Protein AF-A0A519ZDY6-F1 (afdb_monomer)

Solvent-accessible surface area (backbone atoms only — not comparable to full-atom values): 35753 Å² total; per-residue (Å²): 140,85,82,87,80,83,90,74,91,77,86,74,87,74,84,76,75,90,74,76,80,87,69,81,79,68,82,62,72,68,62,60,57,51,55,65,55,39,54,70,50,100,60,100,50,27,67,69,46,44,34,71,62,40,32,57,93,79,69,42,70,62,15,56,48,47,63,70,68,35,55,74,50,61,46,54,48,74,39,42,58,54,91,53,56,74,49,75,50,76,52,75,52,70,52,70,60,101,50,33,42,39,37,40,34,43,35,42,40,42,33,46,40,42,45,65,78,24,37,37,38,34,44,37,41,39,38,39,38,38,36,48,83,43,100,44,34,35,41,34,42,36,41,35,40,36,45,36,41,40,39,35,72,69,51,58,46,91,58,39,69,65,58,19,45,56,62,39,28,72,65,49,78,43,53,52,52,48,48,99,87,67,48,62,62,55,96,79,55,88,56,64,70,55,24,74,76,67,62,50,62,60,53,64,48,32,55,77,22,36,43,25,39,44,36,39,37,37,43,39,41,36,40,37,39,38,37,53,79,47,95,48,30,33,42,35,40,37,40,36,41,36,42,35,42,38,40,36,42,36,25,39,28,55,63,11,46,70,34,66,36,97,83,56,29,67,87,56,33,14,34,30,35,43,36,43,33,46,35,42,36,43,39,39,36,44,35,44,39,36,46,53,72,59,93,54,40,35,43,34,43,36,42,36,40,36,41,40,39,37,42,47,39,36,37,41,40,48,36,53,32,27,58,68,86,57,50,58,69,57,36,71,73,42,55,83,60,39,50,76,55,93,94,51,92,6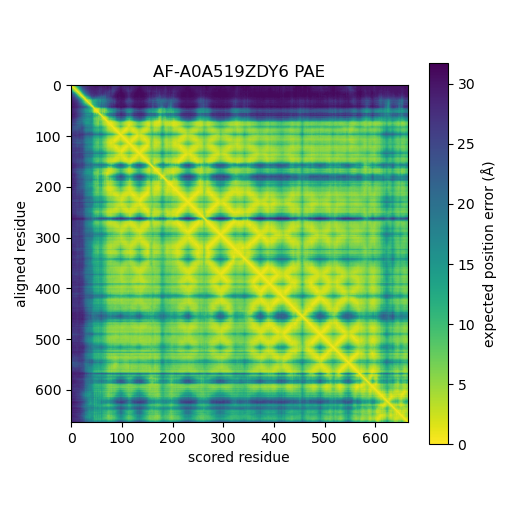8,73,96,49,72,73,45,76,47,70,62,78,67,47,39,38,44,33,43,37,39,39,40,37,40,30,42,73,78,29,44,36,40,36,41,36,41,35,39,40,33,37,61,52,32,33,88,94,34,28,63,45,82,29,48,33,40,35,41,34,41,30,54,48,74,36,81,90,40,61,81,49,72,60,53,59,38,35,33,43,37,40,38,40,37,38,45,78,46,76,96,65,69,72,50,48,39,43,82,46,66,44,78,61,76,35,74,41,83,53,95,94,37,80,42,68,34,62,39,75,74,56,55,48,29,69,78,41,54,61,19,37,37,38,42,36,40,43,33,42,42,39,20,25,63,82,60,36,36,35,40,37,40,37,41,38,48,33,38,37,37,36,32,82,38,74,42,77,44,70,58,90,78,79,38,65,42,32,67,36,62,40,23,28,37,35,39,37,36,44,40,39,37,42,37,31,54,80,42,80,56,99,90,49,75,42,72,49,77,49,73,51,77,47,79,50,54,30,26,72,36,64,34,95,93,41,58,62,48,76,57,40,56,83,26,79,61,34,83,79,47,59,52,45,26,36,40,37,52,76,32,42,80,80,36,73,42,79,87,52,70,64,56,57,40,45,70,86,57,36,72,48,72,45,77,46,90,51,90,72,51,80,47,52,51,39,69,28,91,93,55,86,75,54,75,46,42,76,81,72,74,42,94,72,72,47,63,73,37,77,31,63,52,76,88,81,78,86,78

Structure (mmCIF, N/CA/C/O backbone):
data_AF-A0A519ZDY6-F1
#
_entry.id   AF-A0A519ZDY6-F1
#
loop_
_atom_site.group_PDB
_atom_site.id
_atom_site.type_symbol
_atom_site.label_atom_id
_atom_site.label_alt_id
_atom_site.label_comp_id
_atom_site.label_asym_id
_atom_site.label_entity_id
_atom_site.label_seq_id
_atom_site.pdbx_PDB_ins_code
_atom_site.Cartn_x
_atom_site.Cartn_y
_atom_site.Cartn_z
_atom_site.occupancy
_atom_site.B_iso_or_equiv
_atom_site.auth_seq_id
_atom_site.auth_comp_id
_atom_site.auth_asym_id
_atom_site.auth_atom_id
_atom_site.pdbx_PDB_model_num
ATOM 1 N N . MET A 1 1 ? 9.691 -57.976 26.354 1.00 30.36 1 MET A N 1
ATOM 2 C CA . MET A 1 1 ? 8.372 -57.814 25.700 1.00 30.36 1 MET A CA 1
ATOM 3 C C . MET A 1 1 ? 8.280 -56.407 25.115 1.00 30.36 1 MET A C 1
ATOM 5 O O . MET A 1 1 ? 8.727 -55.484 25.789 1.00 30.36 1 MET A O 1
ATOM 9 N N . PRO A 1 2 ? 7.843 -56.245 23.854 1.00 32.62 2 PRO A N 1
ATOM 10 C CA . PRO A 1 2 ? 8.172 -55.083 23.031 1.00 32.62 2 PRO A CA 1
ATOM 11 C C . PRO A 1 2 ? 7.100 -53.982 23.049 1.00 32.62 2 PRO A C 1
ATOM 13 O O . PRO A 1 2 ? 5.917 -54.243 23.251 1.00 32.62 2 PRO A O 1
ATOM 16 N N . ARG A 1 3 ? 7.552 -52.747 22.798 1.00 29.30 3 ARG A N 1
ATOM 17 C CA . ARG A 1 3 ? 6.734 -51.544 22.570 1.00 29.30 3 ARG A CA 1
ATOM 18 C C . ARG A 1 3 ? 6.074 -51.576 21.175 1.00 29.30 3 ARG A C 1
ATOM 20 O O . ARG A 1 3 ? 6.679 -52.128 20.253 1.00 29.30 3 ARG A O 1
ATOM 27 N N . PRO A 1 4 ? 4.899 -50.948 20.980 1.00 29.80 4 PRO A N 1
ATOM 28 C CA . PRO A 1 4 ? 4.262 -50.854 19.670 1.00 29.80 4 PRO A CA 1
ATOM 29 C C . PRO A 1 4 ? 4.991 -49.843 18.770 1.00 29.80 4 PRO A C 1
ATOM 31 O O . PRO A 1 4 ? 5.419 -48.782 19.224 1.00 29.80 4 PRO A O 1
ATOM 34 N N . ARG A 1 5 ? 5.140 -50.191 17.486 1.00 30.09 5 ARG A N 1
ATOM 35 C CA . ARG A 1 5 ? 5.746 -49.352 16.439 1.00 30.09 5 ARG A CA 1
ATOM 36 C C . ARG A 1 5 ? 4.764 -48.264 15.969 1.00 30.09 5 ARG A C 1
ATOM 38 O O . ARG A 1 5 ? 3.587 -48.580 15.799 1.00 30.09 5 ARG A O 1
ATOM 45 N N . PRO A 1 6 ? 5.225 -47.040 15.661 1.00 28.44 6 PRO A N 1
ATOM 46 C CA . PRO A 1 6 ? 4.450 -46.077 14.890 1.00 28.44 6 PRO A CA 1
ATOM 47 C C . PRO A 1 6 ? 4.512 -46.411 13.392 1.00 28.44 6 PRO A C 1
ATOM 49 O O . PRO A 1 6 ? 5.578 -46.706 12.851 1.00 28.44 6 PRO A O 1
ATOM 52 N N . PHE A 1 7 ? 3.363 -46.342 12.722 1.00 25.19 7 PHE A N 1
ATOM 53 C CA . PHE A 1 7 ? 3.245 -46.378 11.265 1.00 25.19 7 PHE A CA 1
ATOM 54 C C . PHE A 1 7 ? 3.920 -45.132 10.661 1.00 25.19 7 PHE A C 1
ATOM 56 O O . PHE A 1 7 ? 3.405 -44.023 10.776 1.00 25.19 7 PHE A O 1
ATOM 63 N N . MET A 1 8 ? 5.072 -45.315 10.013 1.00 26.20 8 MET A N 1
ATOM 64 C CA . MET A 1 8 ? 5.650 -44.359 9.064 1.00 26.20 8 MET A CA 1
ATOM 65 C C . MET A 1 8 ? 5.299 -44.829 7.652 1.00 26.20 8 MET A C 1
ATOM 67 O O . MET A 1 8 ? 5.819 -45.844 7.191 1.00 26.20 8 MET A O 1
ATOM 71 N N . ALA A 1 9 ? 4.438 -44.092 6.952 1.00 26.03 9 ALA A N 1
ATOM 72 C CA . ALA A 1 9 ? 4.302 -44.225 5.507 1.00 26.03 9 ALA A CA 1
ATOM 73 C C . ALA A 1 9 ? 5.480 -43.490 4.849 1.00 26.03 9 ALA A C 1
ATOM 75 O O . ALA A 1 9 ? 5.488 -42.267 4.726 1.00 26.03 9 ALA A O 1
ATOM 76 N N . ARG A 1 10 ? 6.510 -44.254 4.489 1.00 24.70 10 ARG A N 1
ATOM 77 C CA . ARG A 1 10 ? 7.640 -43.816 3.669 1.00 24.70 10 ARG A CA 1
ATOM 78 C C . ARG A 1 10 ? 7.252 -44.066 2.212 1.00 24.70 10 ARG A C 1
ATOM 80 O O . ARG A 1 10 ? 7.164 -45.217 1.802 1.00 24.70 10 ARG A O 1
ATOM 87 N N . ALA A 1 11 ? 6.974 -43.014 1.449 1.00 25.83 11 ALA A N 1
ATOM 88 C CA . ALA A 1 11 ? 6.880 -43.123 -0.002 1.00 25.83 11 ALA A CA 1
ATOM 89 C C . ALA A 1 11 ? 8.306 -43.070 -0.567 1.00 25.83 11 ALA A C 1
ATOM 91 O O . ALA A 1 11 ? 8.940 -42.017 -0.567 1.00 25.83 11 ALA A O 1
ATOM 92 N N . GLU A 1 12 ? 8.837 -44.222 -0.973 1.00 25.31 12 GLU A N 1
ATOM 93 C CA . GLU A 1 12 ? 10.036 -44.283 -1.809 1.00 25.31 12 GLU A CA 1
ATOM 94 C C . GLU A 1 12 ? 9.682 -43.891 -3.253 1.00 25.31 12 GLU A C 1
ATOM 96 O O . GLU A 1 12 ? 8.590 -44.217 -3.727 1.00 25.31 12 GLU A O 1
ATOM 101 N N . PRO A 1 13 ? 10.577 -43.191 -3.972 1.00 24.91 13 PRO A N 1
ATOM 102 C CA . PRO A 1 13 ? 10.346 -42.805 -5.353 1.00 24.91 13 PRO A CA 1
ATOM 103 C C . PRO A 1 13 ? 10.521 -44.033 -6.251 1.00 24.91 13 PRO A C 1
ATOM 105 O O . PRO A 1 13 ? 11.629 -44.406 -6.629 1.00 24.91 13 PRO A O 1
ATOM 108 N N . THR A 1 14 ? 9.415 -44.679 -6.607 1.00 25.70 14 THR A N 1
ATOM 109 C CA . THR A 1 14 ? 9.399 -45.661 -7.692 1.00 25.70 14 THR A CA 1
ATOM 110 C C . THR A 1 14 ? 9.757 -44.971 -9.003 1.00 25.70 14 THR A C 1
ATOM 112 O O . THR A 1 14 ? 9.043 -44.078 -9.462 1.00 25.70 14 THR A O 1
ATOM 115 N N . ALA A 1 15 ? 10.860 -45.412 -9.606 1.00 32.34 15 ALA A N 1
ATOM 116 C CA . ALA A 1 15 ? 11.235 -45.118 -10.977 1.00 32.34 15 ALA A CA 1
ATOM 117 C C . ALA A 1 15 ? 10.087 -45.502 -11.926 1.00 32.34 15 ALA A C 1
ATOM 119 O O . ALA A 1 15 ? 9.876 -46.674 -12.237 1.00 32.34 15 ALA A O 1
ATOM 120 N N . LEU A 1 16 ? 9.328 -44.505 -12.380 1.00 25.08 16 LEU A N 1
ATOM 121 C CA . LEU A 1 16 ? 8.363 -44.664 -13.459 1.00 25.08 16 LEU A CA 1
ATOM 122 C C . LEU A 1 16 ? 9.114 -44.555 -14.784 1.00 25.08 16 LEU A C 1
ATOM 124 O O . LEU A 1 16 ? 9.414 -43.471 -15.283 1.00 25.08 16 LEU A O 1
ATOM 128 N N . SER A 1 17 ? 9.428 -45.727 -15.330 1.00 25.69 17 SER A N 1
ATOM 129 C CA . SER A 1 17 ? 9.843 -45.921 -16.711 1.00 25.69 17 SER A CA 1
ATOM 130 C C . SER A 1 17 ? 8.897 -45.185 -17.659 1.00 25.69 17 SER A C 1
ATOM 132 O O . SER A 1 17 ? 7.681 -45.400 -17.654 1.00 25.69 17 SER A O 1
ATOM 134 N N . SER A 1 18 ? 9.484 -44.350 -18.504 1.00 33.12 18 SER A N 1
ATOM 135 C CA . SER A 1 18 ? 8.857 -43.690 -19.639 1.00 33.12 18 SER A CA 1
ATOM 136 C C . SER A 1 18 ? 8.034 -44.663 -20.496 1.00 33.12 18 SER A C 1
ATOM 138 O O . SER A 1 18 ? 8.581 -45.446 -21.272 1.00 33.12 18 SER A O 1
ATOM 140 N N . SER A 1 19 ? 6.712 -44.569 -20.409 1.00 29.00 19 SER A N 1
ATOM 141 C CA . SER A 1 19 ? 5.790 -45.098 -21.419 1.00 29.00 19 SER A CA 1
ATOM 142 C C . SER A 1 19 ? 4.692 -44.073 -21.703 1.00 29.00 19 SER A C 1
ATOM 144 O O . SER A 1 19 ? 3.502 -44.298 -21.518 1.00 29.00 19 SER A O 1
ATOM 146 N N . LEU A 1 20 ? 5.111 -42.897 -22.176 1.00 27.94 20 LEU A N 1
ATOM 147 C CA . LEU A 1 20 ? 4.201 -42.007 -22.892 1.00 27.94 20 LEU A CA 1
ATOM 148 C C . LEU A 1 20 ? 3.851 -42.666 -24.238 1.00 27.94 20 LEU A C 1
ATOM 150 O O . LEU A 1 20 ? 4.759 -43.130 -24.938 1.00 27.94 20 LEU A O 1
ATOM 154 N N . PRO A 1 21 ? 2.568 -42.715 -24.639 1.00 24.72 21 PRO A N 1
ATOM 155 C CA . PRO A 1 21 ? 2.203 -43.216 -25.952 1.00 24.72 21 PRO A CA 1
ATOM 156 C C . PRO A 1 21 ? 2.865 -42.334 -27.013 1.00 24.72 21 PRO A C 1
ATOM 158 O O . PRO A 1 21 ? 2.717 -41.111 -26.991 1.00 24.72 21 PRO A O 1
ATOM 161 N N . LYS A 1 22 ? 3.584 -42.961 -27.954 1.00 30.80 22 LYS A N 1
ATOM 162 C CA . LYS A 1 22 ? 4.099 -42.336 -29.180 1.00 30.80 22 LYS A CA 1
ATOM 163 C C . LYS A 1 22 ? 2.924 -41.841 -30.035 1.00 30.80 22 LYS A C 1
ATOM 165 O O . LYS A 1 22 ? 2.578 -42.440 -31.047 1.00 30.80 22 LYS A O 1
ATOM 170 N N . ARG A 1 23 ? 2.289 -40.738 -29.640 1.00 28.94 23 ARG A N 1
ATOM 171 C CA . ARG A 1 23 ? 1.514 -39.909 -30.559 1.00 28.94 23 ARG A CA 1
ATOM 172 C C . ARG A 1 23 ? 2.530 -39.128 -31.374 1.00 28.94 23 ARG A C 1
ATOM 174 O O . ARG A 1 23 ? 3.321 -38.375 -30.814 1.00 28.94 23 ARG A O 1
ATOM 181 N N . GLY A 1 24 ? 2.540 -39.364 -32.684 1.00 26.80 24 GLY A N 1
ATOM 182 C CA . GLY A 1 24 ? 3.358 -38.603 -33.616 1.00 26.80 24 GLY A CA 1
ATOM 183 C C . GLY A 1 24 ? 3.155 -37.113 -33.368 1.00 26.80 24 GLY A C 1
ATOM 184 O O . GLY A 1 24 ? 2.056 -36.594 -33.560 1.00 26.80 24 GLY A O 1
ATOM 185 N N . LEU A 1 25 ? 4.210 -36.447 -32.898 1.00 27.06 25 LEU A N 1
ATOM 186 C CA . LEU A 1 25 ? 4.297 -34.997 -32.867 1.00 27.06 25 LEU A CA 1
ATOM 187 C C . LEU A 1 25 ? 4.162 -34.516 -34.312 1.00 27.06 25 LEU A C 1
ATOM 189 O O . LEU A 1 25 ? 5.124 -34.548 -35.078 1.00 27.06 25 LEU A O 1
ATOM 193 N N . LYS A 1 26 ? 2.955 -34.093 -34.698 1.00 32.03 26 LYS A N 1
ATOM 194 C CA . LYS A 1 26 ? 2.809 -33.163 -35.815 1.00 32.03 26 LYS A CA 1
ATOM 195 C C . LYS A 1 26 ? 3.629 -31.926 -35.453 1.00 32.03 26 LYS A C 1
ATOM 197 O O . LYS A 1 26 ? 3.562 -31.470 -34.311 1.00 32.03 26 LYS A O 1
ATOM 202 N N . ALA A 1 27 ? 4.438 -31.450 -36.399 1.00 33.31 27 ALA A N 1
ATOM 203 C CA . ALA A 1 27 ? 5.264 -30.261 -36.239 1.00 33.31 27 ALA A CA 1
ATOM 204 C C . ALA A 1 27 ? 4.442 -29.142 -35.581 1.00 33.31 27 ALA A C 1
ATOM 206 O O . ALA A 1 27 ? 3.340 -28.820 -36.028 1.00 33.31 27 ALA A O 1
ATOM 207 N N . ALA A 1 28 ? 4.943 -28.625 -34.462 1.00 33.09 28 ALA A N 1
ATOM 208 C CA . ALA A 1 28 ? 4.233 -27.633 -33.677 1.00 33.09 28 ALA A CA 1
ATOM 209 C C . ALA A 1 28 ? 4.047 -26.340 -34.509 1.00 33.09 28 ALA A C 1
ATOM 211 O O . ALA A 1 28 ? 5.012 -25.894 -35.135 1.00 33.09 28 ALA A O 1
ATOM 212 N N . PRO A 1 29 ? 2.858 -25.703 -34.498 1.00 34.81 29 PRO A N 1
ATOM 213 C CA . PRO A 1 29 ? 2.551 -24.530 -35.329 1.00 34.81 29 PRO A CA 1
ATOM 214 C C . PRO A 1 29 ? 3.517 -23.345 -35.158 1.00 34.81 29 PRO A C 1
ATOM 216 O O . PRO A 1 29 ? 3.706 -22.575 -36.092 1.00 34.81 29 PRO A O 1
ATOM 219 N N . TRP A 1 30 ? 4.179 -23.222 -34.002 1.00 36.47 30 TRP A N 1
ATOM 220 C CA . TRP A 1 30 ? 5.120 -22.133 -33.704 1.00 36.47 30 TRP A CA 1
ATOM 221 C C . TRP A 1 30 ? 6.360 -22.077 -34.620 1.00 36.47 30 TRP A C 1
ATOM 223 O O . TRP A 1 30 ? 6.878 -20.993 -34.884 1.00 36.47 30 TRP A O 1
ATOM 233 N N . LEU A 1 31 ? 6.811 -23.219 -35.157 1.00 34.69 31 LEU A N 1
ATOM 234 C CA . LEU A 1 31 ? 7.956 -23.294 -36.076 1.00 34.69 31 LEU A CA 1
ATOM 235 C C . LEU A 1 31 ? 7.625 -22.681 -37.444 1.00 34.69 31 LEU A C 1
ATOM 237 O O . LEU A 1 31 ? 8.486 -22.064 -38.070 1.00 34.69 31 LEU A O 1
ATOM 241 N N . ALA A 1 32 ? 6.367 -22.786 -37.881 1.00 32.44 32 ALA A N 1
ATOM 242 C CA . ALA A 1 32 ? 5.894 -22.137 -39.102 1.00 32.44 32 ALA A CA 1
ATOM 243 C C . ALA A 1 32 ? 5.839 -20.605 -38.943 1.00 32.44 32 ALA A C 1
ATOM 245 O O . ALA A 1 32 ? 6.127 -19.871 -39.887 1.00 32.44 32 ALA A O 1
ATOM 246 N N . THR A 1 33 ? 5.549 -20.114 -37.734 1.00 35.12 33 THR A N 1
ATOM 247 C CA . THR A 1 33 ? 5.503 -18.678 -37.415 1.00 35.12 33 THR A CA 1
ATOM 248 C C . THR A 1 33 ? 6.894 -18.034 -37.344 1.00 35.12 33 THR A C 1
ATOM 250 O O . THR A 1 33 ? 7.048 -16.859 -37.669 1.00 35.12 33 THR A O 1
ATOM 253 N N . MET A 1 34 ? 7.933 -18.784 -36.957 1.00 33.47 34 MET A N 1
ATOM 254 C CA . MET A 1 34 ? 9.323 -18.303 -37.017 1.00 33.47 34 MET A CA 1
ATOM 255 C C . MET A 1 34 ? 9.827 -18.181 -38.461 1.00 33.47 34 MET A C 1
ATOM 257 O O . MET A 1 34 ? 10.496 -17.204 -38.799 1.00 33.47 34 MET A O 1
ATOM 261 N N . ALA A 1 35 ? 9.452 -19.125 -39.330 1.00 36.00 35 ALA A N 1
ATOM 262 C CA . ALA A 1 35 ? 9.818 -19.095 -40.744 1.00 36.00 35 ALA A CA 1
ATOM 263 C C . ALA A 1 35 ? 9.216 -17.885 -41.483 1.00 36.00 35 ALA A C 1
ATOM 265 O O . ALA A 1 35 ? 9.880 -17.304 -42.340 1.00 36.00 35 ALA A O 1
ATOM 266 N N . SER A 1 36 ? 8.000 -17.451 -41.124 1.00 37.44 36 SER A N 1
ATOM 267 C CA . SER A 1 36 ? 7.370 -16.285 -41.757 1.00 37.44 36 SER A CA 1
ATOM 268 C C . SER A 1 36 ? 7.995 -14.947 -41.348 1.00 37.44 36 SER A C 1
ATOM 270 O O . SER A 1 36 ? 7.969 -14.015 -42.147 1.00 37.44 36 SER A O 1
ATOM 272 N N . ARG A 1 37 ? 8.607 -14.843 -40.156 1.00 36.09 37 ARG A N 1
ATOM 273 C CA . ARG A 1 37 ? 9.342 -13.639 -39.716 1.00 36.09 37 ARG A CA 1
ATOM 274 C C . ARG A 1 37 ? 10.793 -13.596 -40.202 1.00 36.09 37 ARG A C 1
ATOM 276 O O . ARG A 1 37 ? 11.276 -12.518 -40.535 1.00 36.09 37 ARG A O 1
ATOM 283 N N . ALA A 1 38 ? 11.468 -14.743 -40.311 1.00 38.38 38 ALA A N 1
ATOM 284 C CA . ALA A 1 38 ? 12.843 -14.826 -40.828 1.00 38.38 38 ALA A CA 1
ATOM 285 C C . ALA A 1 38 ? 12.968 -14.430 -42.316 1.00 38.38 38 ALA A C 1
ATOM 287 O O . ALA A 1 38 ? 14.059 -14.130 -42.797 1.00 38.38 38 ALA A O 1
ATOM 288 N N . LEU A 1 39 ? 11.847 -14.399 -43.043 1.00 39.47 39 LEU A N 1
ATOM 289 C CA . LEU A 1 39 ? 11.775 -13.955 -44.436 1.00 39.47 39 LEU A CA 1
ATOM 290 C C . LEU A 1 39 ? 11.743 -12.423 -44.610 1.00 39.47 39 LEU A C 1
ATOM 292 O O . LEU A 1 39 ? 11.808 -11.968 -45.745 1.00 39.47 39 LEU A O 1
ATOM 296 N N . VAL A 1 40 ? 11.636 -11.623 -43.537 1.00 41.06 40 VAL A N 1
ATOM 297 C CA . VAL A 1 40 ? 11.237 -10.197 -43.642 1.00 41.06 40 VAL A CA 1
ATOM 298 C C . VAL A 1 40 ? 12.321 -9.197 -43.181 1.00 41.06 40 VAL A C 1
ATOM 300 O O . VAL A 1 40 ? 12.102 -7.992 -43.208 1.00 41.06 40 VAL A O 1
ATOM 303 N N . GLY A 1 41 ? 13.522 -9.638 -42.791 1.00 33.66 41 GLY A N 1
ATOM 304 C CA . GLY A 1 41 ? 14.567 -8.738 -42.271 1.00 33.66 41 GLY A CA 1
ATOM 305 C C . GLY A 1 41 ? 15.716 -8.460 -43.245 1.00 33.66 41 GLY A C 1
ATOM 306 O O . GLY A 1 41 ? 16.442 -9.379 -43.610 1.00 33.66 41 GLY A O 1
ATOM 307 N N . ASN A 1 42 ? 15.960 -7.185 -43.572 1.00 37.81 42 ASN A N 1
ATOM 308 C CA . ASN A 1 42 ? 17.150 -6.718 -44.307 1.00 37.81 42 ASN A CA 1
ATOM 309 C C . ASN A 1 42 ? 18.387 -6.515 -43.394 1.00 37.81 42 ASN A C 1
ATOM 311 O O . ASN A 1 42 ? 19.305 -5.771 -43.726 1.00 37.81 42 ASN A O 1
ATOM 315 N N . SER A 1 43 ? 18.413 -7.155 -42.223 1.00 39.44 43 SER A N 1
ATOM 316 C CA . SER A 1 43 ? 19.498 -7.081 -41.239 1.00 39.44 43 SER A CA 1
ATOM 317 C C . SER A 1 43 ? 19.924 -8.493 -40.847 1.00 39.44 43 SER A C 1
ATOM 319 O O . SER A 1 43 ? 19.122 -9.197 -40.240 1.00 39.44 43 SER A O 1
ATOM 321 N N . THR A 1 44 ? 21.138 -8.903 -41.247 1.00 41.44 44 THR A N 1
ATOM 322 C CA . THR A 1 44 ? 22.028 -9.952 -40.666 1.00 41.44 44 THR A CA 1
ATOM 323 C C . THR A 1 44 ? 21.468 -11.333 -40.245 1.00 41.44 44 THR A C 1
ATOM 325 O O . THR A 1 44 ? 22.235 -12.214 -39.862 1.00 41.44 44 THR A O 1
ATOM 328 N N . GLY A 1 45 ? 20.174 -11.604 -40.401 1.00 43.50 45 GLY A N 1
ATOM 329 C CA . GLY A 1 45 ? 19.456 -12.768 -39.872 1.00 43.50 45 GLY A CA 1
ATOM 330 C C . GLY A 1 45 ? 18.563 -13.477 -40.893 1.00 43.50 45 GLY A C 1
ATOM 331 O O . GLY A 1 45 ? 17.693 -14.252 -40.505 1.00 43.50 45 GLY A O 1
ATOM 332 N N . GLY A 1 46 ? 18.747 -13.200 -42.188 1.00 52.97 46 GLY A N 1
ATOM 333 C CA . GLY A 1 46 ? 17.908 -13.732 -43.264 1.00 52.97 46 GLY A CA 1
ATOM 334 C C . GLY A 1 46 ? 18.037 -15.245 -43.490 1.00 52.97 46 GLY A C 1
ATOM 335 O O . GLY A 1 46 ? 18.650 -15.983 -42.718 1.00 52.97 46 GLY A O 1
ATOM 336 N N . LEU A 1 47 ? 17.494 -15.713 -44.618 1.00 51.66 47 LEU A N 1
ATOM 337 C CA . LEU A 1 47 ? 17.502 -17.121 -45.039 1.00 51.66 47 LEU A CA 1
ATOM 338 C C . LEU A 1 47 ? 18.853 -17.855 -44.867 1.00 51.66 47 LEU A C 1
ATOM 340 O O . LEU A 1 47 ? 18.831 -19.017 -44.463 1.00 51.66 47 LEU A O 1
ATOM 344 N N . PRO A 1 48 ? 20.021 -17.240 -45.150 1.00 53.50 48 PRO A N 1
ATOM 345 C CA . PRO A 1 48 ? 21.320 -17.875 -44.921 1.00 53.50 48 PRO A CA 1
ATOM 346 C C . PRO A 1 48 ? 21.626 -18.119 -43.437 1.00 53.50 48 PRO A C 1
ATOM 348 O O . PRO A 1 48 ? 22.109 -19.195 -43.094 1.00 53.50 48 PRO A O 1
ATOM 351 N N . THR A 1 49 ? 21.291 -17.170 -42.559 1.00 56.19 49 THR A N 1
ATOM 352 C CA . THR A 1 49 ? 21.449 -17.294 -41.101 1.00 56.19 49 THR A CA 1
ATOM 353 C C . THR A 1 49 ? 20.480 -18.333 -40.543 1.00 56.19 49 THR A C 1
ATOM 355 O O . THR A 1 49 ? 20.872 -19.199 -39.770 1.00 56.19 49 THR A O 1
ATOM 358 N N . PHE A 1 50 ? 19.225 -18.349 -41.006 1.00 61.00 50 PHE A N 1
ATOM 359 C CA . PHE A 1 50 ? 18.294 -19.425 -40.654 1.00 61.00 50 PHE A CA 1
ATOM 360 C C . PHE A 1 50 ? 18.827 -20.798 -41.094 1.00 61.00 50 PHE A C 1
ATOM 362 O O . PHE A 1 50 ? 18.780 -21.751 -40.322 1.00 61.00 50 PHE A O 1
ATOM 369 N N . LYS A 1 51 ? 19.391 -20.901 -42.305 1.00 59.59 51 LYS A N 1
ATOM 370 C CA . LYS A 1 51 ? 19.995 -22.142 -42.813 1.00 59.59 51 LYS A CA 1
ATOM 371 C C . LYS A 1 51 ? 21.238 -22.575 -42.037 1.00 59.59 51 LYS A C 1
ATOM 373 O O . LYS A 1 51 ? 21.443 -23.778 -41.862 1.00 59.59 51 LYS A O 1
ATOM 378 N N . SER A 1 52 ? 22.061 -21.639 -41.565 1.00 60.66 52 SER A N 1
ATOM 379 C CA . SER A 1 52 ? 23.229 -21.979 -40.746 1.00 60.66 52 SER A CA 1
ATOM 380 C C . SER A 1 52 ? 22.804 -22.507 -39.372 1.00 60.66 52 SER A C 1
ATOM 382 O O . SER A 1 52 ? 23.279 -23.568 -38.965 1.00 60.66 52 SER A O 1
ATOM 384 N N . LEU A 1 53 ? 21.841 -21.843 -38.724 1.00 60.00 53 LEU A N 1
ATOM 385 C CA . LEU A 1 53 ? 21.345 -22.186 -37.389 1.00 60.00 53 LEU A CA 1
ATOM 386 C C . LEU A 1 53 ? 20.481 -23.451 -37.385 1.00 60.00 53 LEU A C 1
ATOM 388 O O . LEU A 1 53 ? 20.682 -24.359 -36.580 1.00 60.00 53 LEU A O 1
ATOM 392 N N . TYR A 1 54 ? 19.531 -23.524 -38.315 1.00 62.22 54 TYR A N 1
ATOM 393 C CA . TYR A 1 54 ? 18.440 -24.491 -38.297 1.00 62.22 54 TYR A CA 1
ATOM 394 C C . TYR A 1 54 ? 18.389 -25.381 -39.537 1.00 62.22 54 TYR A C 1
ATOM 396 O O . TYR A 1 54 ? 17.498 -26.202 -39.608 1.00 62.22 54 TYR A O 1
ATOM 404 N N . GLY A 1 55 ? 19.303 -25.307 -40.507 1.00 63.53 55 GLY A N 1
ATOM 405 C CA . GLY A 1 55 ? 19.267 -26.177 -41.697 1.00 63.53 55 GLY A CA 1
ATOM 406 C C . GLY A 1 55 ? 18.248 -25.757 -42.771 1.00 63.53 55 GLY A C 1
ATOM 407 O O . GLY A 1 55 ? 17.774 -24.623 -42.800 1.00 63.53 55 GLY A O 1
ATOM 408 N N . SER A 1 56 ? 17.955 -26.647 -43.719 1.00 59.81 56 SER A N 1
ATOM 409 C CA . SER A 1 56 ? 17.169 -26.322 -44.918 1.00 59.81 56 SER A CA 1
ATOM 410 C C . SER A 1 56 ? 15.703 -25.883 -44.671 1.00 59.81 56 SER A C 1
ATOM 412 O O . SER A 1 56 ? 15.030 -26.239 -43.712 1.00 59.81 56 SER A O 1
ATOM 414 N N . THR A 1 57 ? 15.165 -25.051 -45.567 1.00 54.81 57 THR A N 1
ATOM 415 C CA . THR A 1 57 ? 13.889 -24.320 -45.376 1.00 54.81 57 THR A CA 1
ATOM 416 C C . THR A 1 57 ? 12.632 -25.149 -45.619 1.00 54.81 57 THR A C 1
ATOM 418 O O . THR A 1 57 ? 11.519 -24.676 -45.421 1.00 54.81 57 THR A O 1
ATOM 421 N N . ASN A 1 58 ? 12.798 -26.376 -46.091 1.00 55.06 58 ASN A N 1
ATOM 422 C CA . ASN A 1 58 ? 11.733 -27.334 -46.365 1.00 55.06 58 ASN A CA 1
ATOM 423 C C . ASN A 1 58 ? 11.391 -28.200 -45.143 1.00 55.06 58 ASN A C 1
ATOM 425 O O . ASN A 1 58 ? 10.612 -29.139 -45.279 1.00 55.06 58 ASN A O 1
ATOM 429 N N . PHE A 1 59 ? 11.933 -27.878 -43.956 1.00 53.06 59 PHE A N 1
ATOM 430 C CA . PHE A 1 59 ? 11.784 -28.699 -42.749 1.00 53.06 59 PHE A CA 1
ATOM 431 C C . PHE A 1 59 ? 12.139 -30.167 -43.026 1.00 53.06 59 PHE A C 1
ATOM 433 O O . PHE A 1 59 ? 11.491 -31.092 -42.529 1.00 53.06 59 PHE A O 1
ATOM 440 N N . ASN A 1 60 ? 13.168 -30.377 -43.850 1.00 52.53 60 ASN A N 1
ATOM 441 C CA . ASN A 1 60 ? 13.701 -31.700 -44.112 1.00 52.53 60 ASN A CA 1
ATOM 442 C C . ASN A 1 60 ? 14.329 -32.277 -42.834 1.00 52.53 60 ASN A C 1
ATOM 444 O O . ASN A 1 60 ? 14.446 -31.620 -41.793 1.00 52.53 60 ASN A O 1
ATOM 448 N N . GLY A 1 61 ? 14.744 -33.543 -42.912 1.00 56.12 61 GLY A N 1
ATOM 449 C CA . GLY A 1 61 ? 15.349 -34.247 -41.786 1.00 56.12 61 GLY A CA 1
ATOM 450 C C . GLY A 1 61 ? 16.501 -33.478 -41.128 1.00 56.12 61 GLY A C 1
ATOM 451 O O . GLY A 1 61 ? 16.605 -33.515 -39.912 1.00 56.12 61 GLY A O 1
ATOM 452 N N . ASP A 1 62 ? 17.311 -32.728 -41.876 1.00 62.28 62 ASP A N 1
ATOM 453 C CA . ASP A 1 62 ? 18.463 -31.979 -41.355 1.00 62.28 62 ASP A CA 1
ATOM 454 C C . ASP A 1 62 ? 18.078 -30.887 -40.341 1.00 62.28 62 ASP A C 1
ATOM 456 O O . ASP A 1 62 ? 18.699 -30.799 -39.281 1.00 62.28 62 ASP A O 1
ATOM 460 N N . THR A 1 63 ? 17.027 -30.109 -40.609 1.00 59.97 63 THR A N 1
ATOM 461 C CA . THR A 1 63 ? 16.537 -29.054 -39.706 1.00 59.97 63 THR A CA 1
ATOM 462 C C . THR A 1 63 ? 15.970 -29.605 -38.416 1.00 59.97 63 THR A C 1
ATOM 464 O O . THR A 1 63 ? 16.311 -29.159 -37.318 1.00 59.97 63 THR A O 1
ATOM 467 N N . VAL A 1 64 ? 15.129 -30.628 -38.545 1.00 61.88 64 VAL A N 1
ATOM 468 C CA . VAL A 1 64 ? 14.508 -31.292 -37.399 1.00 61.88 64 VAL A CA 1
ATOM 469 C C . VAL A 1 64 ? 15.560 -32.032 -36.569 1.00 61.88 64 VAL A C 1
ATOM 471 O O . VAL A 1 64 ? 15.464 -32.042 -35.343 1.00 61.88 64 VAL A O 1
ATOM 474 N N . LEU A 1 65 ? 16.578 -32.620 -37.206 1.00 65.62 65 LEU A N 1
ATOM 475 C CA . LEU A 1 65 ? 17.686 -33.292 -36.524 1.00 65.62 65 LEU A CA 1
ATOM 476 C C . LEU A 1 65 ? 18.579 -32.299 -35.773 1.00 65.62 65 LEU A C 1
ATOM 478 O O . LEU A 1 65 ? 18.906 -32.559 -34.619 1.00 65.62 65 LEU A O 1
ATOM 482 N N . ARG A 1 66 ? 18.930 -31.149 -36.365 1.00 67.94 66 ARG A N 1
ATOM 483 C CA . ARG A 1 66 ? 19.733 -30.120 -35.677 1.00 67.94 66 ARG A CA 1
ATOM 484 C C . ARG A 1 66 ? 19.013 -29.552 -34.460 1.00 67.94 66 ARG A C 1
ATOM 486 O O . ARG A 1 66 ? 19.593 -29.530 -33.381 1.00 67.94 66 ARG A O 1
ATOM 493 N N . ALA A 1 67 ? 17.741 -29.177 -34.602 1.00 66.12 67 ALA A N 1
ATOM 494 C CA . ALA A 1 67 ? 16.948 -28.675 -33.481 1.00 66.12 67 ALA A CA 1
ATOM 495 C C . ALA A 1 67 ? 16.717 -29.741 -32.392 1.00 66.12 67 ALA A C 1
ATOM 497 O O . ALA A 1 67 ? 16.719 -29.407 -31.212 1.00 66.12 67 ALA A O 1
ATOM 498 N N . ARG A 1 68 ? 16.556 -31.025 -32.758 1.00 69.12 68 ARG A N 1
ATOM 499 C CA . ARG A 1 68 ? 16.466 -32.134 -31.784 1.00 69.12 68 ARG A CA 1
ATOM 500 C C . ARG A 1 68 ? 17.762 -32.386 -31.025 1.00 69.12 68 ARG A C 1
ATOM 502 O O . ARG A 1 68 ? 17.696 -32.839 -29.889 1.00 69.12 68 ARG A O 1
ATOM 509 N N . ASN A 1 69 ? 18.903 -32.160 -31.666 1.00 74.31 69 ASN A N 1
ATOM 510 C CA . ASN A 1 69 ? 20.215 -32.425 -31.083 1.00 74.31 69 ASN A CA 1
ATOM 511 C C . ASN A 1 69 ? 20.791 -31.204 -30.347 1.00 74.31 69 ASN A C 1
ATOM 513 O O . ASN A 1 69 ? 21.793 -31.344 -29.649 1.00 74.31 69 ASN A O 1
ATOM 517 N N . ALA A 1 70 ? 20.186 -30.021 -30.499 1.00 76.06 70 ALA A N 1
ATOM 518 C CA . ALA A 1 70 ? 20.590 -28.819 -29.781 1.00 76.06 70 ALA A CA 1
ATOM 519 C C . ALA A 1 70 ? 20.310 -28.973 -28.272 1.00 76.06 70 ALA A C 1
ATOM 521 O O . ALA A 1 70 ? 19.199 -29.365 -27.898 1.00 76.06 70 ALA A O 1
ATOM 522 N N . PRO A 1 71 ? 21.277 -28.658 -27.389 1.00 81.88 71 PRO A N 1
ATOM 523 C CA . PRO A 1 71 ? 21.058 -28.699 -25.949 1.00 81.88 71 PRO A CA 1
ATOM 524 C C . PRO A 1 71 ? 19.924 -27.759 -25.530 1.00 81.88 71 PRO A C 1
ATOM 526 O O . PRO A 1 71 ? 19.950 -26.566 -25.842 1.00 81.88 71 PRO A O 1
ATOM 529 N N . PHE A 1 72 ? 18.948 -28.297 -24.798 1.00 85.56 72 PHE A N 1
ATOM 530 C CA . PHE A 1 72 ? 17.859 -27.520 -24.217 1.00 85.56 72 PHE A CA 1
ATOM 531 C C . PHE A 1 72 ? 18.256 -26.969 -22.846 1.00 85.56 72 PHE A C 1
ATOM 533 O O . PHE A 1 72 ? 18.77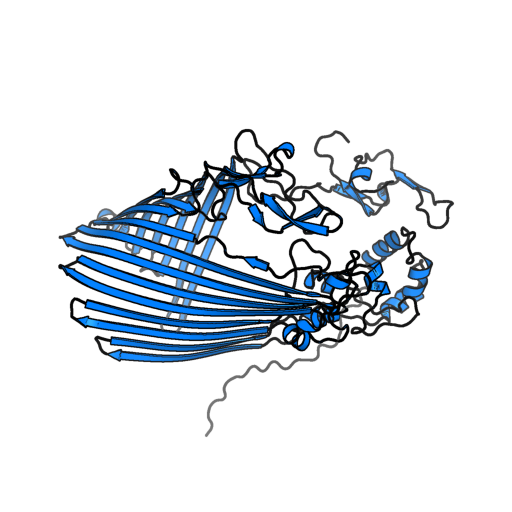2 -27.702 -22.002 1.00 85.56 72 PHE A O 1
ATOM 540 N N . GLN A 1 73 ? 17.960 -25.696 -22.613 1.00 88.44 73 GLN A N 1
ATOM 541 C CA . GLN A 1 73 ? 18.166 -24.996 -21.356 1.00 88.44 73 GLN A CA 1
ATOM 542 C C . GLN A 1 73 ? 16.823 -24.537 -20.801 1.00 88.44 73 GLN A C 1
ATOM 544 O O . GLN A 1 73 ? 16.090 -23.767 -21.425 1.00 88.44 73 GLN A O 1
ATOM 549 N N . ASN A 1 74 ? 16.510 -25.000 -19.593 1.00 91.25 74 ASN A N 1
ATOM 550 C CA . ASN A 1 74 ? 15.366 -24.507 -18.847 1.00 91.25 74 ASN A CA 1
ATOM 551 C C . ASN A 1 74 ? 15.791 -23.311 -17.990 1.00 91.25 74 ASN A C 1
ATOM 553 O O . ASN A 1 74 ? 16.121 -23.460 -16.817 1.00 91.25 74 ASN A O 1
ATOM 557 N N . TRP A 1 75 ? 15.780 -22.114 -18.572 1.00 91.00 75 TRP A N 1
ATOM 558 C CA . TRP A 1 75 ? 16.176 -20.893 -17.864 1.00 91.00 75 TRP A CA 1
ATOM 559 C C . TRP A 1 75 ? 15.319 -20.599 -16.631 1.00 91.00 75 TRP A C 1
ATOM 561 O O . TRP A 1 75 ? 15.827 -20.061 -15.653 1.00 91.00 75 TRP A O 1
ATOM 571 N N . GLN A 1 76 ? 14.037 -20.977 -16.641 1.00 92.25 76 GLN A N 1
ATOM 572 C CA . GLN A 1 76 ? 13.175 -20.824 -15.467 1.00 92.25 76 GLN A CA 1
ATOM 573 C C . GLN A 1 76 ? 13.657 -21.702 -14.312 1.00 92.25 76 GLN A C 1
ATOM 575 O O . GLN A 1 76 ? 13.742 -21.225 -13.187 1.00 92.25 76 GLN A O 1
ATOM 580 N N . ASP A 1 77 ? 14.024 -22.952 -14.591 1.00 92.69 77 ASP A N 1
ATOM 581 C CA . ASP A 1 77 ? 14.591 -23.856 -13.586 1.00 92.69 77 ASP A CA 1
ATOM 582 C C . ASP A 1 77 ? 15.975 -23.388 -13.111 1.00 92.69 77 ASP A C 1
ATOM 584 O O . ASP A 1 77 ? 16.264 -23.386 -11.921 1.00 92.69 77 ASP A O 1
ATOM 588 N N . GLN A 1 78 ? 16.814 -22.863 -14.004 1.00 90.75 78 GLN A N 1
ATOM 589 C CA . GLN A 1 78 ? 18.131 -22.353 -13.604 1.00 90.75 78 GLN A CA 1
ATOM 590 C C . GLN A 1 78 ? 18.060 -21.076 -12.758 1.00 90.75 78 GLN A C 1
ATOM 592 O O . GLN A 1 78 ? 18.894 -20.863 -11.877 1.00 90.75 78 GLN A O 1
ATOM 597 N N . VAL A 1 79 ? 17.075 -20.215 -13.020 1.00 91.38 79 VAL A N 1
ATOM 598 C CA . VAL A 1 79 ? 16.889 -18.965 -12.278 1.00 91.38 79 VAL A CA 1
ATOM 599 C C . VAL A 1 79 ? 16.095 -19.182 -10.989 1.00 91.38 79 VAL A C 1
ATOM 601 O O . VAL A 1 79 ? 16.446 -18.582 -9.974 1.00 91.38 79 VAL A O 1
ATOM 604 N N . PHE A 1 80 ? 15.044 -20.009 -11.021 1.00 93.31 80 PHE A N 1
ATOM 605 C CA . PHE A 1 80 ? 14.048 -20.142 -9.948 1.00 93.31 80 PHE A CA 1
ATOM 606 C C . PHE A 1 80 ? 13.941 -21.546 -9.330 1.00 93.31 80 PHE A C 1
ATOM 608 O O . PHE A 1 80 ? 13.242 -21.716 -8.336 1.00 93.31 80 PHE A O 1
ATOM 615 N N . GLY A 1 81 ? 14.595 -22.559 -9.898 1.00 91.38 81 GLY A N 1
ATOM 616 C CA . GLY A 1 81 ? 14.464 -23.966 -9.497 1.00 91.38 81 GLY A CA 1
ATOM 617 C C . GLY A 1 81 ? 15.292 -24.368 -8.277 1.00 91.38 81 GLY A C 1
ATOM 618 O O . GLY A 1 81 ? 15.290 -25.537 -7.890 1.00 91.38 81 GLY A O 1
ATOM 619 N N . ARG A 1 82 ? 16.005 -23.429 -7.634 1.00 91.88 82 ARG A N 1
ATOM 620 C CA . ARG A 1 82 ? 16.761 -23.741 -6.414 1.00 91.88 82 ARG A CA 1
ATOM 621 C C . ARG A 1 82 ? 15.811 -24.081 -5.263 1.00 91.88 82 ARG A C 1
ATOM 623 O O . ARG A 1 82 ? 14.797 -23.416 -5.060 1.00 91.88 82 ARG A O 1
ATOM 630 N N . SER A 1 83 ? 16.192 -25.059 -4.445 1.00 94.25 83 SER A N 1
ATOM 631 C CA . SER A 1 83 ? 15.521 -25.324 -3.170 1.00 94.25 83 SER A CA 1
ATOM 632 C C . SER A 1 83 ? 15.755 -24.157 -2.212 1.00 94.25 83 SER A C 1
ATOM 634 O O . SER A 1 83 ? 16.841 -24.009 -1.657 1.00 94.25 83 SER A O 1
ATOM 636 N N . ALA A 1 84 ? 14.737 -23.323 -2.039 1.00 94.38 84 ALA A N 1
ATOM 637 C CA . ALA A 1 84 ? 14.748 -22.177 -1.145 1.00 94.38 84 ALA A CA 1
ATOM 638 C C . ALA A 1 84 ? 14.272 -22.578 0.259 1.00 94.38 84 ALA A C 1
ATOM 640 O O . ALA A 1 84 ? 13.172 -23.113 0.413 1.00 94.38 84 ALA A O 1
ATOM 641 N N . PHE A 1 85 ? 15.089 -22.329 1.285 1.00 95.62 85 PHE A N 1
ATOM 642 C CA . PHE A 1 85 ? 14.720 -22.604 2.673 1.00 95.62 85 PHE A CA 1
ATOM 643 C C . PHE A 1 85 ? 14.273 -21.343 3.416 1.00 95.62 85 PHE A C 1
ATOM 645 O O . PHE A 1 85 ? 14.859 -20.272 3.258 1.00 95.62 85 PHE A O 1
ATOM 652 N N . GLN A 1 86 ? 13.269 -21.497 4.279 1.00 97.38 86 GLN A N 1
ATOM 653 C CA . GLN A 1 86 ? 12.795 -20.450 5.176 1.00 97.38 86 GLN A CA 1
ATOM 654 C C . GLN A 1 86 ? 12.842 -20.947 6.623 1.00 97.38 86 GLN A C 1
ATOM 656 O O . GLN A 1 86 ? 12.333 -22.020 6.947 1.00 97.38 86 GLN A O 1
ATOM 661 N N . GLN A 1 87 ? 13.442 -20.150 7.502 1.00 97.69 87 GLN A N 1
ATOM 662 C CA . GLN A 1 87 ? 13.545 -20.396 8.935 1.00 97.69 87 GLN A CA 1
ATOM 663 C C . GLN A 1 87 ? 12.995 -19.214 9.712 1.00 97.69 87 GLN A C 1
ATOM 665 O O . GLN A 1 87 ? 13.201 -18.050 9.369 1.00 97.69 87 GLN A O 1
ATOM 670 N N . THR A 1 88 ? 12.305 -19.521 10.804 1.00 98.31 88 THR A N 1
ATOM 671 C CA . THR A 1 88 ? 11.903 -18.529 11.795 1.00 98.31 88 THR A CA 1
ATOM 672 C C . THR A 1 88 ? 12.208 -19.067 13.181 1.00 98.31 88 THR A C 1
ATOM 674 O O . THR A 1 88 ? 11.651 -20.080 13.597 1.00 98.31 88 THR A O 1
ATOM 677 N N . HIS A 1 89 ? 13.072 -18.363 13.907 1.00 98.19 89 HIS A N 1
ATOM 678 C CA . HIS A 1 89 ? 13.370 -18.633 15.307 1.00 98.19 89 HIS A CA 1
ATOM 679 C C . HIS A 1 89 ? 12.781 -17.513 16.154 1.00 98.19 89 HIS A C 1
ATOM 681 O O . HIS A 1 89 ? 13.116 -16.345 15.959 1.00 98.19 89 HIS A O 1
ATOM 687 N N . ASN A 1 90 ? 11.908 -17.859 17.096 1.00 98.31 90 ASN A N 1
ATOM 688 C CA . ASN A 1 90 ? 11.346 -16.921 18.057 1.00 98.31 90 ASN A CA 1
ATOM 689 C C . ASN A 1 90 ? 11.709 -17.378 19.471 1.00 98.31 90 ASN A C 1
ATOM 691 O O . ASN A 1 90 ? 11.420 -18.509 19.856 1.00 98.31 90 ASN A O 1
ATOM 695 N N . VAL A 1 91 ? 12.353 -16.494 20.228 1.00 98.25 91 VAL A N 1
ATOM 696 C CA . VAL A 1 91 ? 12.644 -16.687 21.648 1.00 98.25 91 VAL A CA 1
ATOM 697 C C . VAL A 1 91 ? 11.970 -15.556 22.402 1.00 98.25 91 VAL A C 1
ATOM 699 O O . VAL A 1 91 ? 12.258 -14.385 22.154 1.00 98.25 91 VAL A O 1
ATOM 702 N N . SER A 1 92 ? 11.075 -15.894 23.324 1.00 97.88 92 SER A N 1
ATOM 703 C CA . SER A 1 92 ? 10.357 -14.914 24.133 1.00 97.88 92 SER A CA 1
ATOM 704 C C . SER A 1 92 ? 10.427 -15.256 25.611 1.00 97.88 92 SER A C 1
ATOM 706 O O . SER A 1 92 ? 10.172 -16.395 25.997 1.00 97.88 92 SER A O 1
ATOM 708 N N . VAL A 1 93 ? 10.699 -14.249 26.432 1.00 98.12 93 VAL A N 1
ATOM 709 C CA . VAL A 1 93 ? 10.589 -14.315 27.888 1.00 98.12 93 VAL A CA 1
ATOM 710 C C . VAL A 1 93 ? 9.504 -13.335 28.300 1.00 98.12 93 VAL A C 1
ATOM 712 O O . VAL A 1 93 ? 9.547 -12.159 27.944 1.00 98.12 93 VAL A O 1
ATOM 715 N N . SER A 1 94 ? 8.517 -13.817 29.045 1.00 97.50 94 SER A N 1
ATOM 716 C CA . SER A 1 94 ? 7.475 -12.974 29.624 1.00 97.50 94 SER A CA 1
ATOM 717 C C . SER A 1 94 ? 7.263 -13.345 31.082 1.00 97.50 94 SER A C 1
ATOM 719 O O . SER A 1 94 ? 7.506 -14.482 31.487 1.00 97.50 94 SER A O 1
ATOM 721 N N . GLY A 1 95 ? 6.861 -12.366 31.879 1.00 97.12 95 GLY A N 1
ATOM 722 C CA . GLY A 1 95 ? 6.684 -12.534 33.310 1.00 97.12 95 GLY A CA 1
ATOM 723 C C . GLY A 1 95 ? 6.047 -11.308 33.941 1.00 97.12 95 GLY A C 1
ATOM 724 O O . GLY A 1 95 ? 5.706 -10.333 33.269 1.00 97.12 95 GLY A O 1
ATOM 725 N N . GLY A 1 96 ? 5.864 -11.359 35.253 1.00 96.00 96 GLY A N 1
ATOM 726 C CA . GLY A 1 96 ? 5.242 -10.266 35.978 1.00 96.00 96 GLY A CA 1
ATOM 727 C C . GLY A 1 96 ? 4.645 -10.673 37.316 1.00 96.00 96 GLY A C 1
ATOM 728 O O . GLY A 1 96 ? 4.683 -11.833 37.718 1.00 96.00 96 GLY A O 1
ATOM 729 N N . THR A 1 97 ? 4.071 -9.689 37.993 1.00 95.81 97 THR A N 1
ATOM 730 C CA . THR A 1 97 ? 3.238 -9.821 39.190 1.00 95.81 97 THR A CA 1
ATOM 731 C C . THR A 1 97 ? 1.813 -9.352 38.870 1.00 95.81 97 THR A C 1
ATOM 733 O O . THR A 1 97 ? 1.508 -8.974 37.741 1.00 95.81 97 THR A O 1
ATOM 736 N N . LYS A 1 98 ? 0.922 -9.300 39.869 1.00 92.31 98 LYS A N 1
ATOM 737 C CA . LYS A 1 98 ? -0.430 -8.728 39.701 1.00 92.31 98 LYS A CA 1
ATOM 738 C C . LYS A 1 98 ? -0.427 -7.261 39.231 1.00 92.31 98 LYS A C 1
ATOM 740 O O . LYS A 1 98 ? -1.418 -6.814 38.662 1.00 92.31 98 LYS A O 1
ATOM 745 N N . GLY A 1 99 ? 0.639 -6.508 39.517 1.00 94.56 99 GLY A N 1
ATOM 746 C CA . GLY A 1 99 ? 0.734 -5.076 39.217 1.00 94.56 99 GLY A CA 1
ATOM 747 C C . GLY A 1 99 ? 1.630 -4.731 38.031 1.00 94.56 99 GLY A C 1
ATOM 748 O O . GLY A 1 99 ? 1.466 -3.658 37.467 1.00 94.56 99 GLY A O 1
ATOM 749 N N . THR A 1 100 ? 2.545 -5.613 37.633 1.00 97.62 100 THR A N 1
ATOM 750 C CA . THR A 1 100 ? 3.548 -5.320 36.600 1.00 97.62 100 THR A CA 1
ATOM 751 C C . THR A 1 100 ? 3.712 -6.513 35.686 1.00 97.62 100 THR A C 1
ATOM 753 O O . THR A 1 100 ? 3.929 -7.615 36.171 1.00 97.62 100 THR A O 1
ATOM 756 N N . THR A 1 101 ? 3.687 -6.295 34.380 1.00 98.00 101 THR A N 1
ATOM 757 C CA . THR A 1 101 ? 3.952 -7.323 33.372 1.00 98.00 101 THR A CA 1
ATOM 758 C C . THR A 1 101 ? 5.042 -6.849 32.433 1.00 98.00 101 THR A C 1
ATOM 760 O O . THR A 1 101 ? 5.067 -5.683 32.046 1.00 98.00 101 THR A O 1
ATOM 763 N N . TYR A 1 102 ? 5.928 -7.752 32.036 1.00 97.69 102 TYR A N 1
ATOM 764 C CA . TYR A 1 102 ? 6.955 -7.477 31.045 1.00 97.69 102 TYR A CA 1
ATOM 765 C C . TYR A 1 102 ? 7.076 -8.634 30.057 1.00 97.69 102 TYR A C 1
ATOM 767 O O . TYR A 1 102 ? 6.808 -9.793 30.381 1.00 97.69 102 TYR A O 1
ATOM 775 N N . ALA A 1 103 ? 7.494 -8.309 28.842 1.00 98.25 103 ALA A N 1
ATOM 776 C CA . ALA A 1 103 ? 7.809 -9.275 27.808 1.00 98.25 103 ALA A CA 1
ATOM 777 C C . ALA A 1 103 ? 8.974 -8.766 26.960 1.00 98.25 103 ALA A C 1
ATOM 779 O O . ALA A 1 103 ? 9.001 -7.606 26.548 1.00 98.25 103 ALA A O 1
ATOM 780 N N . ILE A 1 104 ? 9.919 -9.652 26.675 1.00 98.31 104 ILE A N 1
ATOM 781 C CA . ILE A 1 104 ? 10.987 -9.450 25.704 1.00 98.31 104 ILE A CA 1
ATOM 782 C C . ILE A 1 104 ? 10.945 -10.599 24.704 1.00 98.31 104 ILE A C 1
ATOM 784 O O . ILE A 1 104 ? 10.822 -11.761 25.084 1.00 98.31 104 ILE A O 1
ATOM 788 N N . SER A 1 105 ? 11.018 -10.288 23.416 1.00 98.25 105 SER A N 1
ATOM 789 C CA . SER A 1 105 ? 11.053 -11.300 22.363 1.00 98.25 105 SER A CA 1
ATOM 790 C C . SER A 1 105 ? 12.088 -10.947 21.313 1.00 98.25 105 SER A C 1
ATOM 792 O O . SER A 1 105 ? 12.102 -9.811 20.838 1.00 98.25 105 SER A O 1
ATOM 794 N N . LEU A 1 106 ? 12.873 -11.931 20.894 1.00 98.38 106 LEU A N 1
ATOM 795 C CA . LEU A 1 106 ? 13.740 -11.869 19.729 1.00 98.38 106 LEU A CA 1
ATOM 796 C C . LEU A 1 106 ? 13.189 -12.812 18.658 1.00 98.38 106 LEU A C 1
ATOM 798 O O . LEU A 1 106 ? 12.942 -13.985 18.927 1.00 98.38 106 LEU A O 1
ATOM 802 N N . THR A 1 107 ? 13.004 -12.304 17.444 1.00 98.69 107 THR A N 1
ATOM 803 C CA . THR A 1 107 ? 12.669 -13.111 16.265 1.00 98.69 107 THR A CA 1
ATOM 804 C C . THR A 1 107 ? 13.748 -12.941 15.206 1.00 98.69 107 THR A C 1
ATOM 806 O O . THR A 1 107 ? 14.057 -11.809 14.833 1.00 98.69 107 THR A O 1
ATOM 809 N N . ARG A 1 108 ? 14.292 -14.054 14.711 1.00 98.31 108 ARG A N 1
ATOM 810 C CA . ARG A 1 108 ? 15.135 -14.119 13.514 1.00 98.31 108 ARG A CA 1
ATOM 811 C C . ARG A 1 108 ? 14.339 -14.800 12.408 1.00 98.31 108 ARG A C 1
ATOM 813 O O . ARG A 1 108 ? 13.905 -15.935 12.595 1.00 98.31 108 ARG A O 1
ATOM 820 N N . ASN A 1 109 ? 14.155 -14.117 11.286 1.00 98.50 109 ASN A N 1
ATOM 821 C CA . ASN A 1 109 ? 13.676 -14.723 10.049 1.00 98.50 109 ASN A CA 1
ATOM 822 C C . ASN A 1 109 ? 14.830 -14.761 9.050 1.00 98.50 109 ASN A C 1
ATOM 824 O O . ASN A 1 109 ? 15.504 -13.746 8.858 1.00 98.50 109 ASN A O 1
ATOM 828 N N . ASP A 1 110 ? 15.006 -15.904 8.405 1.00 98.12 110 ASP A N 1
ATOM 829 C CA . ASP A 1 110 ? 15.921 -16.104 7.288 1.00 98.12 110 ASP A CA 1
ATOM 830 C C . ASP A 1 110 ? 15.142 -16.800 6.180 1.00 98.12 110 ASP A C 1
ATOM 832 O O . ASP A 1 110 ? 14.571 -17.866 6.395 1.00 98.12 110 ASP A O 1
ATOM 836 N N . GLU A 1 111 ? 15.074 -16.186 5.009 1.00 97.44 111 GLU A N 1
ATOM 837 C CA . GLU A 1 111 ? 14.325 -16.699 3.870 1.00 97.44 111 GLU A CA 1
ATOM 838 C C . GLU A 1 111 ? 15.183 -16.583 2.620 1.00 97.44 111 GLU A C 1
ATOM 840 O O . GLU A 1 111 ? 15.570 -15.494 2.208 1.00 97.44 111 GLU A O 1
ATOM 845 N N . GLN A 1 112 ? 15.489 -17.718 2.010 1.00 96.44 112 GLN A N 1
ATOM 846 C CA . GLN A 1 112 ? 16.079 -17.738 0.682 1.00 96.44 112 GLN A CA 1
ATOM 847 C C . GLN A 1 112 ? 14.961 -17.513 -0.335 1.00 96.44 112 GLN A C 1
ATOM 849 O O . GLN A 1 112 ? 13.922 -18.162 -0.264 1.00 96.44 112 GLN A O 1
ATOM 854 N N . GLY A 1 113 ? 15.149 -16.611 -1.296 1.00 93.31 113 GLY A N 1
ATOM 855 C CA . GLY A 1 113 ? 14.206 -16.468 -2.406 1.00 93.31 113 GLY A CA 1
ATOM 856 C C . GLY A 1 113 ? 14.325 -17.637 -3.384 1.00 93.31 113 GLY A C 1
ATOM 857 O O . GLY A 1 113 ? 15.368 -18.274 -3.468 1.00 93.31 113 GLY A O 1
ATOM 858 N N . ILE A 1 114 ? 13.299 -17.935 -4.179 1.00 93.81 114 ILE A N 1
ATOM 859 C CA . ILE A 1 114 ? 13.447 -18.940 -5.251 1.00 93.81 114 ILE A CA 1
ATOM 860 C C . ILE A 1 114 ? 14.347 -18.433 -6.384 1.00 93.81 114 ILE A C 1
ATOM 862 O O . ILE A 1 114 ? 15.080 -19.211 -6.981 1.00 93.81 114 ILE A O 1
ATOM 866 N N . GLN A 1 115 ? 14.365 -17.120 -6.640 1.00 92.31 115 GLN A N 1
ATOM 867 C CA . GLN A 1 115 ? 15.296 -16.532 -7.597 1.00 92.31 115 GLN A CA 1
ATOM 868 C C . GLN A 1 115 ? 16.724 -16.617 -7.045 1.00 92.31 115 GLN A C 1
ATOM 870 O O . GLN A 1 115 ? 16.984 -16.261 -5.891 1.00 92.31 115 GLN A O 1
ATOM 875 N N . ARG A 1 116 ? 17.672 -17.040 -7.878 1.00 89.56 116 ARG A N 1
ATOM 876 C CA . ARG A 1 116 ? 19.101 -16.959 -7.562 1.00 89.56 116 ARG A CA 1
ATOM 877 C C . ARG A 1 116 ? 19.493 -15.534 -7.139 1.00 89.56 116 ARG A C 1
ATOM 879 O O . ARG A 1 116 ? 18.953 -14.554 -7.649 1.00 89.56 116 ARG A O 1
ATOM 886 N N . SER A 1 117 ? 20.440 -15.436 -6.204 1.00 89.00 117 SER A N 1
ATOM 887 C CA . SER A 1 117 ? 20.963 -14.159 -5.690 1.00 89.00 117 SER A CA 1
ATOM 888 C C . SER A 1 117 ? 19.880 -13.261 -5.072 1.00 89.00 117 SER A C 1
ATOM 890 O O . SER A 1 117 ? 19.982 -12.035 -5.124 1.00 89.00 117 SER A O 1
ATOM 892 N N . SER A 1 118 ? 18.833 -13.867 -4.496 1.00 94.06 118 SER A N 1
ATOM 893 C CA . SER A 1 118 ? 17.794 -13.151 -3.757 1.00 94.06 118 SER A CA 1
ATOM 894 C C . SER A 1 118 ? 17.542 -13.779 -2.398 1.00 94.06 118 SER A C 1
ATOM 896 O O . SER A 1 118 ? 17.216 -14.953 -2.319 1.00 94.06 118 SER A O 1
ATOM 898 N N . ASP A 1 119 ? 17.673 -13.014 -1.324 1.00 96.19 119 ASP A N 1
ATOM 899 C CA . ASP A 1 119 ? 17.497 -13.518 0.038 1.00 96.19 119 ASP A CA 1
ATOM 900 C C . ASP A 1 119 ? 16.882 -12.423 0.916 1.00 96.19 119 ASP A C 1
ATOM 902 O O . ASP A 1 119 ? 17.008 -11.226 0.650 1.00 96.19 119 ASP A O 1
ATOM 906 N N . TYR A 1 120 ? 16.225 -12.831 1.991 1.00 97.69 120 TYR A N 1
ATOM 907 C CA . TYR A 1 120 ? 15.612 -11.964 2.978 1.00 97.69 120 TYR A CA 1
ATOM 908 C C . TYR A 1 120 ? 16.081 -12.359 4.374 1.00 97.69 120 TYR A C 1
ATOM 910 O O . TYR A 1 120 ? 16.102 -13.533 4.741 1.00 97.69 120 TYR A O 1
ATOM 918 N N . SER A 1 121 ? 16.428 -11.364 5.185 1.00 98.00 121 SER A N 1
ATOM 919 C CA . SER A 1 121 ? 16.712 -11.581 6.599 1.00 98.00 121 SER A CA 1
ATOM 920 C C . SER A 1 121 ? 16.094 -10.496 7.461 1.00 98.00 121 SER A C 1
ATOM 922 O O . SER A 1 121 ? 16.021 -9.325 7.074 1.00 98.00 121 SER A O 1
ATOM 924 N N . ARG A 1 122 ? 15.655 -10.882 8.659 1.00 98.38 122 ARG A N 1
ATOM 925 C CA . ARG A 1 122 ? 15.043 -9.968 9.618 1.00 98.38 122 ARG A CA 1
ATOM 926 C C . ARG A 1 122 ? 15.420 -10.327 11.043 1.00 98.38 122 ARG A C 1
ATOM 928 O O . ARG A 1 122 ? 15.206 -11.451 11.482 1.00 98.38 122 ARG A O 1
ATOM 935 N N . ASN A 1 123 ? 15.895 -9.333 11.783 1.00 98.56 123 ASN A N 1
ATOM 936 C CA . ASN A 1 123 ? 16.025 -9.373 13.233 1.00 98.56 123 ASN A CA 1
ATOM 937 C C . ASN A 1 123 ? 14.981 -8.445 13.847 1.00 98.56 123 ASN A C 1
ATOM 939 O O . ASN A 1 123 ? 14.964 -7.248 13.556 1.00 98.56 123 ASN A O 1
ATOM 943 N N . LEU A 1 124 ? 14.129 -8.989 14.709 1.00 98.50 124 LEU A N 1
ATOM 944 C CA . LEU A 1 124 ? 13.098 -8.242 15.411 1.00 98.50 124 LEU A CA 1
ATOM 945 C C . LEU A 1 124 ? 13.248 -8.433 16.918 1.00 98.50 124 LEU A C 1
ATOM 947 O O . LEU A 1 124 ? 12.965 -9.509 17.440 1.00 98.50 124 LEU A O 1
ATOM 951 N N . LEU A 1 125 ? 13.641 -7.371 17.611 1.00 98.56 125 LEU A N 1
ATOM 952 C CA . LEU A 1 125 ? 13.621 -7.291 19.066 1.00 98.56 125 LEU A CA 1
ATOM 953 C C . LEU A 1 125 ? 12.387 -6.495 19.490 1.00 98.56 125 LEU A C 1
ATOM 955 O O . LEU A 1 125 ? 12.204 -5.365 19.042 1.00 98.56 125 LEU A O 1
ATOM 959 N N . ASN A 1 126 ? 11.562 -7.064 20.364 1.00 98.19 126 ASN A N 1
ATOM 960 C CA . ASN A 1 126 ? 10.464 -6.355 21.013 1.00 98.19 126 ASN A CA 1
ATOM 961 C C . ASN A 1 126 ? 10.658 -6.393 22.522 1.00 98.19 126 ASN A C 1
ATOM 963 O O . ASN A 1 126 ? 10.950 -7.445 23.086 1.00 98.19 126 ASN A O 1
ATOM 967 N N . PHE A 1 127 ? 10.416 -5.262 23.161 1.00 98.31 127 PHE A N 1
ATOM 968 C CA . PHE A 1 127 ? 10.313 -5.116 24.598 1.00 98.31 127 PHE A CA 1
ATOM 969 C C . PHE A 1 127 ? 8.997 -4.421 24.924 1.00 98.31 127 PHE A C 1
ATOM 971 O O . PHE A 1 127 ? 8.631 -3.430 24.290 1.00 98.31 127 PHE A O 1
ATOM 978 N N . ARG A 1 128 ? 8.290 -4.941 25.920 1.00 98.06 128 ARG A N 1
ATOM 979 C CA . ARG A 1 128 ? 7.061 -4.366 26.449 1.00 98.06 128 ARG A CA 1
ATOM 980 C C . ARG A 1 128 ? 7.084 -4.447 27.964 1.00 98.06 128 ARG A C 1
ATOM 982 O O . ARG A 1 128 ? 7.429 -5.482 28.528 1.00 98.06 128 ARG A O 1
ATOM 989 N N . PHE A 1 129 ? 6.669 -3.369 28.603 1.00 98.25 129 PHE A N 1
ATOM 990 C CA . PHE A 1 129 ? 6.557 -3.244 30.043 1.00 98.25 129 PHE A CA 1
ATOM 991 C C . PHE A 1 129 ? 5.281 -2.476 30.365 1.00 98.25 129 PHE A C 1
ATOM 993 O O . PHE A 1 129 ? 5.066 -1.397 29.829 1.00 98.25 129 PHE A O 1
ATOM 1000 N N . ASP A 1 130 ? 4.447 -3.006 31.246 1.00 98.06 130 ASP A N 1
ATOM 1001 C CA . ASP A 1 130 ? 3.238 -2.348 31.732 1.00 98.06 130 ASP A CA 1
ATOM 1002 C C . ASP A 1 130 ? 3.220 -2.458 33.259 1.00 98.06 130 ASP A C 1
ATOM 1004 O O . ASP A 1 130 ? 3.441 -3.536 33.811 1.00 98.06 130 ASP A O 1
ATOM 1008 N N . THR A 1 131 ? 2.955 -1.359 33.963 1.00 98.00 131 THR A N 1
ATOM 1009 C CA . THR A 1 131 ? 2.863 -1.353 35.424 1.00 98.00 131 THR A CA 1
ATOM 1010 C C . THR A 1 131 ? 1.721 -0.484 35.937 1.00 98.00 131 THR A C 1
ATOM 1012 O O . THR A 1 131 ? 1.428 0.610 35.448 1.00 98.00 131 THR A O 1
ATOM 1015 N N . LYS A 1 132 ? 1.061 -0.994 36.970 1.00 97.62 132 LYS A N 1
ATOM 1016 C CA . LYS A 1 132 ? 0.091 -0.306 37.803 1.00 97.62 132 LYS A CA 1
ATOM 1017 C C . LYS A 1 132 ? 0.842 0.338 38.966 1.00 97.62 132 LYS A C 1
ATOM 1019 O O . LYS A 1 132 ? 1.024 -0.279 40.010 1.00 97.62 132 LYS A O 1
ATOM 1024 N N . VAL A 1 133 ? 1.263 1.585 38.766 1.00 96.69 133 VAL A N 1
ATOM 1025 C CA . VAL A 1 133 ? 1.964 2.395 39.775 1.00 96.69 133 VAL A CA 1
ATOM 1026 C C . VAL A 1 133 ? 1.077 2.624 41.005 1.00 96.69 133 VAL A C 1
ATOM 1028 O O . VAL A 1 133 ? 1.560 2.633 42.132 1.00 96.69 133 VAL A O 1
ATOM 1031 N N . SER A 1 134 ? -0.234 2.781 40.801 1.00 96.38 134 SER A N 1
ATOM 1032 C CA . SER A 1 134 ? -1.238 2.826 41.869 1.00 96.38 134 SER A CA 1
ATOM 1033 C C . SER A 1 134 ? -2.604 2.348 41.368 1.00 96.38 134 SER A C 1
ATOM 1035 O O . SER A 1 134 ? -2.796 2.093 40.180 1.00 96.38 134 SER A O 1
ATOM 1037 N N . GLU A 1 135 ? -3.605 2.277 42.249 1.00 94.56 135 GLU A N 1
ATOM 1038 C CA . GLU A 1 135 ? -5.000 1.999 41.863 1.00 94.56 135 GLU A CA 1
ATOM 1039 C C . GLU A 1 135 ? -5.548 2.957 40.795 1.00 94.56 135 GLU A C 1
ATOM 1041 O O . GLU A 1 135 ? -6.401 2.567 39.998 1.00 94.56 135 GLU A O 1
ATOM 1046 N N . LYS A 1 136 ? -5.024 4.188 40.742 1.00 96.56 136 LYS A N 1
ATOM 1047 C CA . LYS A 1 136 ? -5.470 5.229 39.812 1.00 96.56 136 LYS A CA 1
ATOM 1048 C C . LYS A 1 136 ? -4.513 5.471 38.653 1.00 96.56 136 LYS A C 1
ATOM 1050 O O . LYS A 1 136 ? -4.920 6.118 37.698 1.00 96.56 136 LYS A O 1
ATOM 1055 N N . PHE A 1 137 ? -3.271 4.994 38.714 1.00 98.00 137 PHE A N 1
ATOM 1056 C CA . PHE A 1 137 ? -2.247 5.349 37.735 1.00 98.00 137 PHE A CA 1
ATOM 1057 C C . PHE A 1 137 ? -1.553 4.118 37.154 1.00 98.00 137 PHE A C 1
ATOM 1059 O O . PHE A 1 137 ? -1.032 3.268 37.880 1.00 98.00 137 PHE A O 1
ATOM 1066 N N . ARG A 1 138 ? -1.548 4.037 35.824 1.00 98.25 138 ARG A N 1
ATOM 1067 C CA . ARG A 1 138 ? -0.898 2.987 35.040 1.00 98.25 138 ARG A CA 1
ATOM 1068 C C . ARG A 1 138 ? 0.016 3.614 34.005 1.00 98.25 138 ARG A C 1
ATOM 1070 O O . ARG A 1 138 ? -0.360 4.605 33.386 1.00 98.25 138 ARG A O 1
ATOM 1077 N N . ILE A 1 139 ? 1.169 3.001 33.791 1.00 98.31 139 ILE A N 1
ATOM 1078 C CA . ILE A 1 139 ? 2.096 3.378 32.727 1.00 98.31 139 ILE A CA 1
ATOM 1079 C C . ILE A 1 139 ? 2.519 2.134 31.958 1.00 98.31 139 ILE A C 1
ATOM 1081 O O . ILE A 1 139 ? 2.611 1.045 32.526 1.00 98.31 139 ILE A O 1
ATOM 1085 N N . GLY A 1 140 ? 2.804 2.309 30.680 1.00 98.19 140 GLY A N 1
ATOM 1086 C CA . GLY A 1 140 ? 3.381 1.285 29.835 1.00 98.19 140 GLY A CA 1
ATOM 1087 C C . GLY A 1 140 ? 4.439 1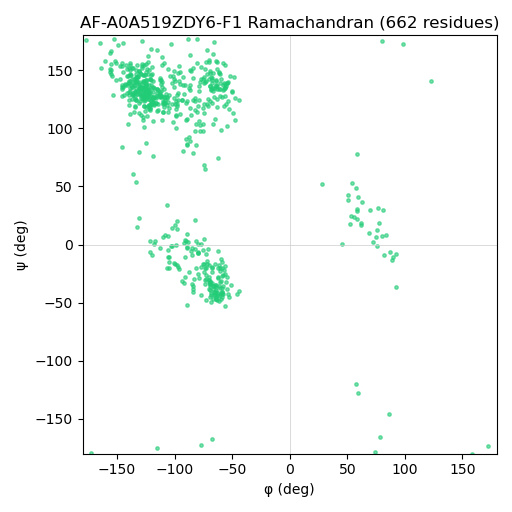.875 28.919 1.00 98.19 140 GLY A C 1
ATOM 1088 O O . GLY A 1 140 ? 4.383 3.044 28.541 1.00 98.19 140 GLY A O 1
ATOM 1089 N N . PHE A 1 141 ? 5.414 1.053 28.577 1.00 97.75 141 PHE A N 1
ATOM 1090 C CA . PHE A 1 141 ? 6.512 1.372 27.688 1.00 97.75 141 PHE A CA 1
ATOM 1091 C C . PHE A 1 141 ? 6.723 0.210 26.723 1.00 97.75 141 PHE A C 1
ATOM 1093 O O . PHE A 1 141 ? 6.684 -0.960 27.112 1.00 97.75 141 PHE A O 1
ATOM 1100 N N . ASN A 1 142 ? 6.975 0.527 25.462 1.00 97.50 142 ASN A N 1
ATOM 1101 C CA . ASN A 1 142 ? 7.369 -0.440 24.458 1.00 97.50 142 ASN A CA 1
ATOM 1102 C C . ASN A 1 142 ? 8.559 0.084 23.661 1.00 97.50 142 ASN A C 1
ATOM 1104 O O . ASN A 1 142 ? 8.634 1.258 23.316 1.00 97.50 142 ASN A O 1
ATOM 1108 N N . ALA A 1 143 ? 9.470 -0.819 23.331 1.00 98.25 143 ALA A N 1
ATOM 1109 C CA . ALA A 1 143 ? 10.554 -0.556 22.405 1.00 98.25 143 ALA A CA 1
ATOM 1110 C C . ALA A 1 143 ? 10.605 -1.687 21.386 1.00 98.25 143 ALA A C 1
ATOM 1112 O O . ALA A 1 143 ? 10.464 -2.862 21.735 1.00 98.25 143 ALA A O 1
ATOM 1113 N N . ARG A 1 144 ? 10.801 -1.346 20.119 1.00 98.38 144 ARG A N 1
ATOM 1114 C CA . ARG A 1 144 ? 10.940 -2.325 19.047 1.00 98.38 144 ARG A CA 1
ATOM 1115 C C . ARG A 1 144 ? 12.083 -1.926 18.133 1.00 98.38 144 ARG A C 1
ATOM 1117 O O . ARG A 1 144 ? 12.133 -0.799 17.659 1.00 98.38 144 ARG A O 1
ATOM 1124 N N . TYR A 1 145 ? 12.965 -2.873 17.850 1.00 98.56 145 TYR A N 1
ATOM 1125 C CA . TYR A 1 145 ? 14.033 -2.731 16.871 1.00 98.56 145 TYR A CA 1
ATOM 1126 C C . TYR A 1 145 ? 13.847 -3.764 15.767 1.00 98.56 145 TYR A C 1
ATOM 1128 O O . TYR A 1 145 ? 13.716 -4.956 16.039 1.00 98.56 145 TYR A O 1
ATOM 1136 N N . ASN A 1 146 ? 13.814 -3.302 14.523 1.00 98.56 146 ASN A N 1
ATOM 1137 C CA . ASN A 1 146 ? 13.619 -4.127 13.340 1.00 98.56 146 ASN A CA 1
ATOM 1138 C C . ASN A 1 146 ? 14.739 -3.848 12.334 1.00 98.56 146 ASN A C 1
ATOM 1140 O O . ASN A 1 146 ? 14.721 -2.791 11.712 1.00 98.56 146 ASN A O 1
ATOM 1144 N N . ASP A 1 147 ? 15.678 -4.778 12.160 1.00 98.62 147 ASP A N 1
ATOM 1145 C CA . ASP A 1 147 ? 16.716 -4.740 11.116 1.00 98.62 147 ASP A CA 1
ATOM 1146 C C . ASP A 1 147 ? 16.356 -5.762 10.044 1.00 98.62 147 ASP A C 1
ATOM 1148 O O . ASP A 1 147 ? 16.320 -6.963 10.305 1.00 98.62 147 ASP A O 1
ATOM 1152 N N . GLN A 1 148 ? 16.045 -5.270 8.854 1.00 98.31 148 GLN A N 1
ATOM 1153 C CA . GLN A 1 148 ? 15.592 -6.049 7.714 1.00 98.31 148 GLN A CA 1
ATOM 1154 C C . GLN A 1 148 ? 16.547 -5.819 6.544 1.00 98.31 148 GLN A C 1
ATOM 1156 O O . GLN A 1 148 ? 16.837 -4.674 6.205 1.00 98.31 148 GLN A O 1
ATOM 1161 N N . GLY A 1 149 ? 17.003 -6.895 5.911 1.00 98.06 149 GLY A N 1
ATOM 1162 C CA . GLY A 1 149 ? 17.783 -6.864 4.677 1.00 98.06 149 GLY A CA 1
ATOM 1163 C C . GLY A 1 149 ? 17.083 -7.666 3.589 1.00 98.06 149 GLY A C 1
ATOM 1164 O O . GLY A 1 149 ? 16.621 -8.773 3.850 1.00 98.06 149 GLY A O 1
ATOM 1165 N N . THR A 1 150 ? 16.988 -7.102 2.388 1.00 97.44 150 THR A N 1
ATOM 1166 C CA . THR A 1 150 ? 16.496 -7.793 1.189 1.00 97.44 150 THR A CA 1
ATOM 1167 C C . THR A 1 150 ? 17.555 -7.689 0.101 1.00 97.44 150 THR A C 1
ATOM 1169 O O . THR A 1 150 ? 17.908 -6.588 -0.315 1.00 97.44 150 THR A O 1
ATOM 1172 N N . LEU A 1 151 ? 18.067 -8.832 -0.339 1.00 95.81 151 LEU A N 1
ATOM 1173 C CA . LEU A 1 151 ? 19.028 -8.965 -1.425 1.00 95.81 151 LEU A CA 1
ATOM 1174 C C . LEU A 1 151 ? 18.290 -9.375 -2.707 1.00 95.81 151 LEU A C 1
ATOM 1176 O O . LEU A 1 151 ? 17.383 -10.205 -2.657 1.00 95.81 151 LEU A O 1
ATOM 1180 N N . GLY A 1 152 ? 18.703 -8.822 -3.845 1.00 92.88 152 GLY A N 1
ATOM 1181 C CA . GLY A 1 152 ? 18.254 -9.210 -5.183 1.00 92.88 152 GLY A CA 1
ATOM 1182 C C . GLY A 1 152 ? 17.651 -8.053 -5.983 1.00 92.88 152 GLY A C 1
ATOM 1183 O O . GLY A 1 152 ? 16.904 -7.226 -5.465 1.00 92.88 152 GLY A O 1
ATOM 1184 N N . ALA A 1 153 ? 17.942 -8.008 -7.287 1.00 85.81 153 ALA A N 1
ATOM 1185 C CA . ALA A 1 153 ? 17.479 -6.954 -8.202 1.00 85.81 153 ALA A CA 1
ATOM 1186 C C . ALA A 1 153 ? 15.982 -7.050 -8.593 1.00 85.81 153 ALA A C 1
ATOM 1188 O O . ALA A 1 153 ? 15.499 -6.260 -9.405 1.00 85.81 153 ALA A O 1
ATOM 1189 N N . GLY A 1 154 ? 15.242 -7.999 -8.005 1.00 85.69 154 GLY A N 1
ATOM 1190 C CA . GLY A 1 154 ? 13.830 -8.267 -8.293 1.00 85.69 154 GLY A CA 1
ATOM 1191 C C . GLY A 1 154 ? 13.601 -8.976 -9.632 1.00 85.69 154 GLY A C 1
ATOM 1192 O O . GLY A 1 154 ? 14.542 -9.288 -10.355 1.00 85.69 154 GLY A O 1
ATOM 1193 N N . THR A 1 155 ? 12.337 -9.223 -9.980 1.00 81.38 155 THR A N 1
ATOM 1194 C CA . THR A 1 155 ? 11.929 -9.952 -11.200 1.00 81.38 155 THR A CA 1
ATOM 1195 C C . THR A 1 155 ? 11.483 -9.043 -12.347 1.00 81.38 155 THR A C 1
ATOM 1197 O O . THR A 1 155 ? 11.420 -9.495 -13.491 1.00 81.38 155 THR A O 1
ATOM 1200 N N . SER A 1 156 ? 11.175 -7.773 -12.070 1.00 68.75 156 SER A N 1
ATOM 1201 C CA . SER A 1 156 ? 10.679 -6.810 -13.060 1.00 68.75 156 SER A CA 1
ATOM 1202 C C . SER A 1 156 ? 10.853 -5.360 -12.607 1.00 68.75 156 SER A C 1
ATOM 1204 O O . SER A 1 156 ? 10.891 -5.080 -11.409 1.00 68.75 156 SER A O 1
ATOM 1206 N N . THR A 1 157 ? 10.869 -4.428 -13.561 1.00 65.75 157 THR A N 1
ATOM 1207 C CA . THR A 1 157 ? 10.752 -2.981 -13.319 1.00 65.75 157 THR A CA 1
ATOM 1208 C C . THR A 1 157 ? 9.644 -2.420 -14.207 1.00 65.75 157 THR A C 1
ATOM 1210 O O . THR A 1 157 ? 9.569 -2.760 -15.386 1.00 65.75 157 THR A O 1
ATOM 1213 N N . THR A 1 158 ? 8.770 -1.578 -13.652 1.00 58.12 158 THR A N 1
ATOM 1214 C CA . THR A 1 158 ? 7.667 -0.955 -14.399 1.00 58.12 158 THR A CA 1
ATOM 1215 C C . THR A 1 158 ? 8.187 -0.151 -15.592 1.00 58.12 158 THR A C 1
ATOM 1217 O O . THR A 1 158 ? 9.165 0.582 -15.460 1.00 58.12 158 THR A O 1
ATOM 1220 N N . GLY A 1 159 ? 7.521 -0.270 -16.745 1.00 56.81 159 GLY A N 1
ATOM 1221 C CA . GLY A 1 159 ? 7.815 0.529 -17.941 1.00 56.81 159 GLY A CA 1
ATOM 1222 C C . GLY A 1 159 ? 9.085 0.136 -18.703 1.00 56.81 159 GLY A C 1
ATOM 1223 O O . GLY A 1 159 ? 9.450 0.830 -19.647 1.00 56.81 159 GLY A O 1
ATOM 1224 N N . SER A 1 160 ? 9.752 -0.962 -18.327 1.00 65.06 160 SER A N 1
ATOM 1225 C CA . SER A 1 160 ? 10.935 -1.472 -19.026 1.00 65.06 160 SER A CA 1
ATOM 1226 C C . SER A 1 160 ? 10.760 -2.935 -19.431 1.00 65.06 160 SER A C 1
ATOM 1228 O O . SER A 1 160 ? 10.526 -3.813 -18.598 1.00 65.06 160 SER A O 1
ATOM 1230 N N . ASN A 1 161 ? 10.916 -3.215 -20.726 1.00 67.50 161 ASN A N 1
ATOM 1231 C CA . ASN A 1 161 ? 10.990 -4.580 -21.247 1.00 67.50 161 ASN A CA 1
ATOM 1232 C C . ASN A 1 161 ? 12.384 -5.205 -21.028 1.00 67.50 161 ASN A C 1
ATOM 1234 O O . ASN A 1 161 ? 12.480 -6.419 -20.848 1.00 67.50 161 ASN A O 1
ATOM 1238 N N . THR A 1 162 ? 13.447 -4.394 -20.991 1.00 67.31 162 THR A N 1
ATOM 1239 C CA . THR A 1 162 ? 14.842 -4.855 -20.896 1.00 67.31 162 THR A CA 1
ATOM 1240 C C . THR A 1 162 ? 15.193 -5.381 -19.506 1.00 67.31 162 THR A C 1
ATOM 1242 O O . THR A 1 162 ? 15.925 -6.360 -19.393 1.00 67.31 162 THR A O 1
ATOM 1245 N N . THR A 1 163 ? 14.620 -4.810 -18.442 1.00 71.81 163 THR A N 1
ATOM 1246 C CA . THR A 1 163 ? 14.878 -5.221 -17.046 1.00 71.81 163 THR A CA 1
ATOM 1247 C C . THR A 1 163 ? 13.811 -6.173 -16.484 1.00 71.81 163 THR A C 1
ATOM 1249 O O . THR A 1 163 ? 13.757 -6.433 -15.279 1.00 71.81 163 THR A O 1
ATOM 1252 N N . SER A 1 164 ? 12.956 -6.733 -17.349 1.00 79.12 164 SER A N 1
ATOM 1253 C CA . SER A 1 164 ? 11.924 -7.706 -16.976 1.00 79.12 164 SER A CA 1
ATOM 1254 C C . SER A 1 164 ? 12.493 -9.129 -16.914 1.00 79.12 164 SER A C 1
ATOM 1256 O O . SER A 1 164 ? 12.332 -9.929 -17.831 1.00 79.12 164 SER A O 1
ATOM 1258 N N . ARG A 1 165 ? 13.197 -9.454 -15.824 1.00 82.44 165 ARG A N 1
ATOM 1259 C CA . ARG A 1 165 ? 13.958 -10.711 -15.655 1.00 82.44 165 ARG A CA 1
ATOM 1260 C C . ARG A 1 165 ? 13.095 -11.968 -15.748 1.00 82.44 165 ARG A C 1
ATOM 1262 O O . ARG A 1 165 ? 13.496 -12.912 -16.418 1.00 82.44 165 ARG A O 1
ATOM 1269 N N . LEU A 1 166 ? 11.899 -11.976 -15.152 1.00 86.31 166 LEU A N 1
ATOM 1270 C CA . LEU A 1 166 ? 10.988 -13.126 -15.258 1.00 86.31 166 LEU A CA 1
ATOM 1271 C C . LEU A 1 166 ? 10.523 -13.344 -16.706 1.00 86.31 166 LEU A C 1
ATOM 1273 O O . LEU A 1 166 ? 10.595 -14.457 -17.218 1.00 86.31 166 LEU A O 1
ATOM 1277 N N . ARG A 1 167 ? 10.099 -12.272 -17.389 1.00 84.88 167 ARG A N 1
ATOM 1278 C CA . ARG A 1 167 ? 9.720 -12.315 -18.811 1.00 84.88 167 ARG A CA 1
ATOM 1279 C C . ARG A 1 167 ? 10.886 -12.797 -19.668 1.00 84.88 167 ARG A C 1
ATOM 1281 O O . ARG A 1 167 ? 10.704 -13.652 -20.528 1.00 84.88 167 ARG A O 1
ATOM 1288 N N . ASN A 1 168 ? 12.077 -12.264 -19.420 1.00 82.88 168 ASN A N 1
ATOM 1289 C CA . ASN A 1 168 ? 13.264 -12.577 -20.201 1.00 82.88 168 ASN A CA 1
ATOM 1290 C C . ASN A 1 168 ? 13.725 -14.019 -19.954 1.00 82.88 168 ASN A C 1
ATOM 1292 O O . ASN A 1 168 ? 14.121 -14.671 -20.907 1.00 82.88 168 ASN A O 1
ATOM 1296 N N . ALA A 1 169 ? 13.563 -14.574 -18.747 1.00 87.88 169 ALA A N 1
ATOM 1297 C CA . ALA A 1 169 ? 13.805 -15.997 -18.483 1.00 87.88 169 ALA A CA 1
ATOM 1298 C C . ALA A 1 169 ? 12.873 -16.933 -19.271 1.00 87.88 169 ALA A C 1
ATOM 1300 O O . ALA A 1 169 ? 13.257 -18.051 -19.595 1.00 87.88 169 ALA A O 1
ATOM 1301 N N . VAL A 1 170 ? 11.664 -16.482 -19.612 1.00 88.75 170 VAL A N 1
ATOM 1302 C CA . VAL A 1 170 ? 10.734 -17.245 -20.461 1.00 88.75 170 VAL A CA 1
ATOM 1303 C C . VAL A 1 170 ? 11.030 -17.047 -21.953 1.00 88.75 170 VAL A C 1
ATOM 1305 O O . VAL A 1 170 ? 10.851 -17.974 -22.737 1.00 88.75 170 VAL A O 1
ATOM 1308 N N . GLN A 1 171 ? 11.457 -15.847 -22.359 1.00 87.25 171 GLN A N 1
ATOM 1309 C CA . GLN A 1 171 ? 11.677 -15.497 -23.768 1.00 87.25 171 GLN A CA 1
ATOM 1310 C C . GLN A 1 171 ? 13.070 -15.825 -24.301 1.00 87.25 171 GLN A C 1
ATOM 1312 O O . GLN A 1 171 ? 13.229 -15.953 -25.516 1.00 87.25 171 GLN A O 1
ATOM 1317 N N . TYR A 1 172 ? 14.076 -15.915 -23.430 1.00 87.19 172 TYR A N 1
ATOM 1318 C CA . TYR A 1 172 ? 15.437 -16.211 -23.851 1.00 87.19 172 TYR A CA 1
ATOM 1319 C C . TYR A 1 172 ? 15.479 -17.578 -24.535 1.00 87.19 172 TYR A C 1
ATOM 1321 O O . TYR A 1 172 ? 14.811 -18.521 -24.104 1.00 87.19 172 TYR A O 1
ATOM 1329 N N . GLN A 1 173 ? 16.239 -17.672 -25.626 1.00 84.88 173 GLN A N 1
ATOM 1330 C CA . GLN A 1 173 ? 16.255 -18.862 -26.470 1.00 84.88 173 GLN A CA 1
ATOM 1331 C C . GLN A 1 173 ? 16.560 -20.122 -25.636 1.00 84.88 173 GLN A C 1
ATOM 1333 O O . GLN A 1 173 ? 17.581 -20.173 -24.949 1.00 84.88 173 GLN A O 1
ATOM 1338 N N . PRO A 1 174 ? 15.691 -21.148 -25.650 1.00 84.62 174 PRO A N 1
ATOM 1339 C CA . PRO A 1 174 ? 15.881 -22.328 -24.814 1.00 84.62 174 PRO A CA 1
ATOM 1340 C C . PRO A 1 174 ? 16.810 -23.358 -25.461 1.00 84.62 174 PRO A C 1
ATOM 1342 O O . PRO A 1 174 ? 17.068 -24.394 -24.867 1.00 84.62 174 PRO A O 1
ATOM 1345 N N . LEU A 1 175 ? 17.277 -23.120 -26.687 1.00 82.88 175 LEU A N 1
ATOM 1346 C CA . LEU A 1 175 ? 18.202 -23.997 -27.393 1.00 82.88 175 LEU A CA 1
ATOM 1347 C C . LEU A 1 175 ? 19.540 -23.281 -27.525 1.00 82.88 175 LEU A C 1
ATOM 1349 O O . LEU A 1 175 ? 19.585 -22.157 -28.022 1.00 82.88 175 LEU A O 1
ATOM 1353 N N . LEU A 1 176 ? 20.621 -23.936 -27.108 1.00 77.69 176 LEU A N 1
ATOM 1354 C CA . LEU A 1 176 ? 21.966 -23.447 -27.394 1.00 77.69 176 LEU A CA 1
ATOM 1355 C C . LEU A 1 176 ? 22.309 -23.809 -28.841 1.00 77.69 176 LEU A C 1
ATOM 1357 O O . LEU A 1 176 ? 22.543 -24.975 -29.165 1.00 77.69 176 LEU A O 1
ATOM 1361 N N . VAL A 1 177 ? 22.294 -22.806 -29.714 1.00 72.44 177 VAL A N 1
ATOM 1362 C CA . VAL A 1 177 ? 22.624 -22.931 -31.139 1.00 72.44 177 VAL A CA 1
ATOM 1363 C C . VAL A 1 177 ? 23.963 -22.251 -31.438 1.00 72.44 177 VAL A C 1
ATOM 1365 O O . VAL A 1 177 ? 24.371 -21.369 -30.681 1.00 72.44 177 VAL A O 1
ATOM 1368 N N . PRO A 1 178 ? 24.673 -22.647 -32.511 1.00 68.81 178 PRO A N 1
ATOM 1369 C CA . PRO A 1 178 ? 25.891 -21.959 -32.922 1.00 68.81 178 PRO A CA 1
ATOM 1370 C C . PRO A 1 178 ? 25.632 -20.468 -33.170 1.00 68.81 178 PRO A C 1
ATOM 1372 O O . PRO A 1 178 ? 24.661 -20.125 -33.831 1.00 68.81 178 PRO A O 1
ATOM 1375 N N . ASN A 1 179 ? 26.489 -19.582 -32.679 1.00 67.62 179 ASN A N 1
ATOM 1376 C CA . ASN A 1 179 ? 26.443 -18.157 -33.011 1.00 67.62 179 ASN A CA 1
ATOM 1377 C C . ASN A 1 179 ? 27.020 -17.894 -34.422 1.00 67.62 179 ASN A C 1
ATOM 1379 O O . ASN A 1 179 ? 27.339 -18.824 -35.170 1.00 67.62 179 ASN A O 1
ATOM 1383 N N . ALA A 1 180 ? 27.189 -16.621 -34.800 1.00 62.03 180 ALA A N 1
ATOM 1384 C CA . ALA A 1 180 ? 27.714 -16.242 -36.114 1.00 62.03 180 ALA A CA 1
ATOM 1385 C C . ALA A 1 180 ? 29.137 -16.773 -36.397 1.00 62.03 180 ALA A C 1
ATOM 1387 O O . ALA A 1 180 ? 29.499 -16.941 -37.562 1.00 62.03 180 ALA A O 1
ATOM 1388 N N . SER A 1 181 ? 29.925 -17.091 -35.361 1.00 64.06 181 SER A N 1
ATOM 1389 C CA . SER A 1 181 ? 31.250 -17.715 -35.495 1.00 64.06 181 SER A CA 1
ATOM 1390 C C . SER A 1 181 ? 31.214 -19.249 -35.529 1.00 64.06 181 SER A C 1
ATOM 1392 O O . SER A 1 181 ? 32.259 -19.889 -35.640 1.00 64.06 181 SER A O 1
ATOM 1394 N N . GLY A 1 182 ? 30.024 -19.857 -35.482 1.00 64.31 182 GLY A N 1
ATOM 1395 C CA . GLY A 1 182 ? 29.834 -21.307 -35.530 1.00 64.31 182 GLY A CA 1
ATOM 1396 C C . GLY A 1 182 ? 30.074 -22.018 -34.195 1.00 64.31 182 GLY A C 1
ATOM 1397 O O . GLY A 1 182 ? 30.057 -23.249 -34.156 1.00 64.31 182 GLY A O 1
ATOM 1398 N N . LEU A 1 183 ? 30.272 -21.272 -33.104 1.00 67.06 183 LEU A N 1
ATOM 1399 C CA . LEU A 1 183 ? 30.470 -21.812 -31.760 1.00 67.06 183 LEU A CA 1
ATOM 1400 C C . LEU A 1 183 ? 29.149 -21.840 -30.999 1.00 67.06 183 LEU A C 1
ATOM 1402 O O . LEU A 1 183 ? 28.392 -20.878 -31.043 1.00 67.06 183 LEU A O 1
ATOM 1406 N N . ILE A 1 184 ? 28.881 -22.921 -30.269 1.00 70.50 184 ILE A N 1
ATOM 1407 C CA . ILE A 1 184 ? 27.744 -22.982 -29.344 1.00 70.50 184 ILE A CA 1
ATOM 1408 C C . ILE A 1 184 ? 28.173 -22.274 -28.050 1.00 70.50 184 ILE A C 1
ATOM 1410 O O . ILE A 1 184 ? 29.093 -22.773 -27.394 1.00 70.50 184 ILE A O 1
ATOM 1414 N N . PRO A 1 185 ? 27.569 -21.128 -27.679 1.00 68.00 185 PRO A N 1
ATOM 1415 C CA . PRO A 1 185 ? 27.922 -20.437 -26.446 1.00 68.00 185 PRO A CA 1
ATOM 1416 C C . PRO A 1 185 ? 27.590 -21.310 -25.233 1.00 68.00 185 PRO A C 1
ATOM 1418 O O . PRO A 1 185 ? 26.547 -21.968 -25.200 1.00 68.00 185 PRO A O 1
ATOM 1421 N N . ASP A 1 186 ? 28.459 -21.298 -24.221 1.00 71.06 186 ASP A N 1
ATOM 1422 C CA . ASP A 1 186 ? 28.103 -21.844 -22.911 1.00 71.06 186 ASP A CA 1
ATOM 1423 C C . ASP A 1 186 ? 26.910 -21.061 -22.334 1.00 71.06 186 ASP A C 1
ATOM 1425 O O . ASP A 1 186 ? 26.782 -19.854 -22.545 1.00 71.06 186 ASP A O 1
ATOM 1429 N N . ALA A 1 187 ? 26.054 -21.727 -21.560 1.00 70.56 187 ALA A N 1
ATOM 1430 C CA . ALA A 1 187 ? 24.888 -21.130 -20.915 1.00 70.56 187 ALA A CA 1
ATOM 1431 C C . ALA A 1 187 ? 25.244 -19.986 -19.944 1.00 70.56 187 ALA A C 1
ATOM 1433 O O . ALA A 1 187 ? 24.357 -19.244 -19.525 1.00 70.56 187 ALA A O 1
ATOM 1434 N N . THR A 1 188 ? 26.524 -19.833 -19.591 1.00 72.62 188 THR A N 1
ATOM 1435 C CA . THR A 1 188 ? 27.046 -18.751 -18.746 1.00 72.62 188 THR A CA 1
ATOM 1436 C C . THR A 1 188 ? 27.827 -17.680 -19.518 1.00 72.62 188 THR A C 1
ATOM 1438 O O . THR A 1 188 ? 28.206 -16.659 -18.941 1.00 72.62 188 THR A O 1
ATOM 1441 N N . ALA A 1 189 ? 28.047 -17.871 -20.823 1.00 79.62 189 ALA A N 1
ATOM 1442 C CA . ALA A 1 189 ? 28.796 -16.947 -21.664 1.00 79.62 189 ALA A CA 1
ATOM 1443 C C . ALA A 1 189 ? 27.893 -15.845 -22.234 1.00 79.62 189 ALA A C 1
ATOM 1445 O O . ALA A 1 189 ? 26.772 -16.091 -22.683 1.00 79.62 189 ALA A O 1
ATOM 1446 N N . PHE A 1 190 ? 28.389 -14.607 -22.225 1.00 82.31 190 PHE A N 1
ATOM 1447 C CA . PHE A 1 190 ? 27.672 -13.483 -22.818 1.00 82.31 190 PHE A CA 1
ATOM 1448 C C . PHE A 1 190 ? 27.746 -13.560 -24.347 1.00 82.31 190 PHE A C 1
ATOM 1450 O O . PHE A 1 190 ? 28.835 -13.526 -24.917 1.00 82.31 190 PHE A O 1
ATOM 1457 N N . ASP A 1 191 ? 26.585 -13.634 -24.996 1.00 80.94 191 ASP A N 1
ATOM 1458 C CA . ASP A 1 191 ? 26.440 -13.611 -26.452 1.00 80.94 191 ASP A CA 1
ATOM 1459 C C . ASP A 1 191 ? 26.067 -12.192 -26.905 1.00 80.94 191 ASP A C 1
ATOM 1461 O O . ASP A 1 191 ? 24.916 -11.765 -26.766 1.00 80.94 191 ASP A O 1
ATOM 1465 N N . SER A 1 192 ? 27.061 -11.443 -27.395 1.00 78.19 192 SER A N 1
ATOM 1466 C CA . SER A 1 192 ? 26.867 -10.073 -27.883 1.00 78.19 192 SER A CA 1
ATOM 1467 C C . SER A 1 192 ? 25.964 -10.024 -29.105 1.00 78.19 192 SER A C 1
ATOM 1469 O O . SER A 1 192 ? 25.091 -9.167 -29.167 1.00 78.19 192 SER A O 1
ATOM 1471 N N . ASP A 1 193 ? 26.114 -10.967 -30.036 1.00 74.31 193 ASP A N 1
ATOM 1472 C CA . ASP A 1 193 ? 25.338 -10.980 -31.274 1.00 74.31 193 ASP A CA 1
ATOM 1473 C C . ASP A 1 193 ? 23.862 -11.226 -30.959 1.00 74.31 193 ASP A C 1
ATOM 1475 O O . ASP A 1 193 ? 22.980 -10.543 -31.484 1.00 74.31 193 ASP A O 1
ATOM 1479 N N . PHE A 1 194 ? 23.566 -12.172 -30.065 1.00 78.81 194 PHE A N 1
ATOM 1480 C CA . PHE A 1 194 ? 22.194 -12.401 -29.627 1.00 78.81 194 PHE A CA 1
ATOM 1481 C C . PHE A 1 194 ? 21.629 -11.189 -28.883 1.00 78.81 194 PHE A C 1
ATOM 1483 O O . PHE A 1 194 ? 20.488 -10.800 -29.145 1.00 78.81 194 PHE A O 1
ATOM 1490 N N . ALA A 1 195 ? 22.401 -10.579 -27.980 1.00 79.31 195 ALA A N 1
ATOM 1491 C CA . ALA A 1 195 ? 21.964 -9.401 -27.236 1.00 79.31 195 ALA A CA 1
ATOM 1492 C C . ALA A 1 195 ? 21.665 -8.212 -28.165 1.00 79.31 195 ALA A C 1
ATOM 1494 O O . ALA A 1 195 ? 20.608 -7.600 -28.030 1.00 79.31 195 ALA A O 1
ATOM 1495 N N . ASP A 1 196 ? 22.526 -7.941 -29.145 1.00 76.50 196 ASP A N 1
ATOM 1496 C CA . ASP A 1 196 ? 22.379 -6.820 -30.079 1.00 76.50 196 ASP A CA 1
ATOM 1497 C C . ASP A 1 196 ? 21.196 -7.024 -31.043 1.00 76.50 196 ASP A C 1
ATOM 1499 O O . ASP A 1 196 ? 20.480 -6.075 -31.362 1.00 76.50 196 ASP A O 1
ATOM 1503 N N . ASN A 1 197 ? 20.933 -8.266 -31.469 1.00 73.75 197 ASN A N 1
ATOM 1504 C CA . ASN A 1 197 ? 19.825 -8.575 -32.382 1.00 73.75 197 ASN A CA 1
ATOM 1505 C C . ASN A 1 197 ? 18.465 -8.745 -31.678 1.00 73.75 197 ASN A C 1
ATOM 1507 O O . ASN A 1 197 ? 17.425 -8.499 -32.289 1.00 73.75 197 ASN A O 1
ATOM 1511 N N . SER A 1 198 ? 18.441 -9.202 -30.421 1.00 77.19 198 SER A N 1
ATOM 1512 C CA . SER A 1 198 ? 17.193 -9.504 -29.693 1.00 77.19 198 SER A CA 1
ATOM 1513 C C . SER A 1 198 ? 16.835 -8.487 -28.607 1.00 77.19 198 SER A C 1
ATOM 1515 O O . SER A 1 198 ? 15.685 -8.441 -28.168 1.00 77.19 198 SER A O 1
ATOM 1517 N N . GLY A 1 199 ? 17.808 -7.705 -28.133 1.00 77.19 199 GLY A N 1
ATOM 1518 C CA . GLY A 1 199 ? 17.686 -6.876 -26.933 1.00 77.19 199 GLY A CA 1
ATOM 1519 C C . GLY A 1 199 ? 17.590 -7.677 -25.627 1.00 77.19 199 GLY A C 1
ATOM 1520 O O . GLY A 1 199 ? 17.265 -7.104 -24.586 1.00 77.19 199 GLY A O 1
ATOM 1521 N N . LEU A 1 200 ? 17.828 -8.994 -25.660 1.00 81.00 200 LEU A N 1
ATOM 1522 C CA . LEU A 1 200 ? 17.756 -9.879 -24.501 1.00 81.00 200 LEU A CA 1
ATOM 1523 C C . LEU A 1 200 ? 19.152 -10.319 -24.064 1.00 81.00 200 LEU A C 1
ATOM 1525 O O . LEU A 1 200 ? 19.931 -10.870 -24.838 1.00 81.00 200 LEU A O 1
ATOM 1529 N N . VAL A 1 201 ? 19.428 -10.157 -22.774 1.00 84.00 201 VAL A N 1
ATOM 1530 C CA . VAL A 1 201 ? 20.612 -10.722 -22.124 1.00 84.00 201 VAL A CA 1
ATOM 1531 C C . VAL A 1 201 ? 20.235 -12.051 -21.475 1.00 84.00 201 VAL A C 1
ATOM 1533 O O . VAL A 1 201 ? 19.105 -12.232 -21.017 1.00 84.00 201 VAL A O 1
ATOM 1536 N N . ASN A 1 202 ? 21.191 -12.979 -21.424 1.00 87.44 202 ASN A N 1
ATOM 1537 C CA . ASN A 1 202 ? 21.038 -14.240 -20.711 1.00 87.44 202 ASN A CA 1
ATOM 1538 C C . ASN A 1 202 ? 20.536 -13.991 -19.263 1.00 87.44 202 ASN A C 1
ATOM 1540 O O . ASN A 1 202 ? 21.104 -13.143 -18.559 1.00 87.44 202 ASN A O 1
ATOM 1544 N N . PRO A 1 203 ? 19.489 -14.700 -18.800 1.00 89.38 203 PRO A N 1
ATOM 1545 C CA . PRO A 1 203 ? 18.884 -14.471 -17.487 1.00 89.38 203 PRO A CA 1
ATOM 1546 C C . PRO A 1 203 ? 19.839 -14.672 -16.304 1.00 89.38 203 PRO A C 1
ATOM 1548 O O . PRO A 1 203 ? 19.778 -13.908 -15.341 1.00 89.38 203 PRO A O 1
ATOM 1551 N N . ILE A 1 204 ? 20.742 -15.656 -16.377 1.00 89.44 204 ILE A N 1
ATOM 1552 C CA . ILE A 1 204 ? 21.743 -15.903 -15.331 1.00 89.44 204 ILE A CA 1
ATOM 1553 C C . ILE A 1 204 ? 22.750 -14.762 -15.301 1.00 89.44 204 ILE A C 1
ATOM 1555 O O . ILE A 1 204 ? 22.991 -14.182 -14.247 1.00 89.44 204 ILE A O 1
ATOM 1559 N N . ILE A 1 205 ? 23.290 -14.400 -16.467 1.00 88.75 205 ILE A N 1
ATOM 1560 C CA . ILE A 1 205 ? 24.278 -13.322 -16.586 1.00 88.75 205 ILE A CA 1
ATOM 1561 C C . ILE A 1 205 ? 23.698 -12.008 -16.072 1.00 88.75 205 ILE A C 1
ATOM 1563 O O . ILE A 1 205 ? 24.386 -11.277 -15.367 1.00 88.75 205 ILE A O 1
ATOM 1567 N N . THR A 1 206 ? 22.431 -11.733 -16.386 1.00 88.62 206 THR A N 1
ATOM 1568 C CA . THR A 1 206 ? 21.703 -10.564 -15.884 1.00 88.62 206 THR A CA 1
ATOM 1569 C C . THR A 1 206 ? 21.695 -10.528 -14.357 1.00 88.62 206 THR A C 1
ATOM 1571 O O . THR A 1 206 ? 22.108 -9.533 -13.772 1.00 88.62 206 THR A O 1
ATOM 1574 N N . ILE A 1 207 ? 21.271 -11.622 -13.715 1.00 89.50 207 ILE A N 1
ATOM 1575 C CA . ILE A 1 207 ? 21.192 -11.721 -12.251 1.00 89.50 207 ILE A CA 1
ATOM 1576 C C . ILE A 1 207 ? 22.578 -11.626 -11.607 1.00 89.50 207 ILE A C 1
ATOM 1578 O O . ILE A 1 207 ? 22.722 -10.972 -10.582 1.00 89.50 207 ILE A O 1
ATOM 1582 N N . ASP A 1 208 ? 23.593 -12.239 -12.211 1.00 88.69 208 ASP A N 1
ATOM 1583 C CA . ASP A 1 208 ? 24.955 -12.253 -11.672 1.00 88.69 208 ASP A CA 1
ATOM 1584 C C . ASP A 1 208 ? 25.699 -10.914 -11.910 1.00 88.69 208 ASP A C 1
ATOM 1586 O O . ASP A 1 208 ? 26.669 -10.617 -11.216 1.00 88.69 208 ASP A O 1
ATOM 1590 N N . ASN A 1 209 ? 25.247 -10.074 -12.856 1.00 89.69 209 ASN A N 1
ATOM 1591 C CA . ASN A 1 209 ? 25.822 -8.746 -13.143 1.00 89.69 209 ASN A CA 1
ATOM 1592 C C . ASN A 1 209 ? 25.060 -7.585 -12.497 1.00 89.69 209 ASN A C 1
ATOM 1594 O O . ASN A 1 209 ? 25.455 -6.430 -12.665 1.00 89.69 209 ASN A O 1
ATOM 1598 N N . GLU A 1 210 ? 23.984 -7.852 -11.770 1.00 90.94 210 GLU A N 1
ATOM 1599 C CA . GLU A 1 210 ? 23.224 -6.831 -11.068 1.00 90.94 210 GLU A CA 1
ATOM 1600 C C . GLU A 1 210 ? 23.148 -7.165 -9.588 1.00 90.94 210 GLU A C 1
ATOM 1602 O O . GLU A 1 210 ? 22.830 -8.278 -9.181 1.00 90.94 210 GLU A O 1
ATOM 1607 N N . TYR A 1 211 ? 23.390 -6.163 -8.759 1.00 94.06 211 TYR A N 1
ATOM 1608 C CA . TYR A 1 211 ? 23.276 -6.296 -7.318 1.00 94.06 211 TYR A CA 1
ATOM 1609 C C . TYR A 1 211 ? 22.321 -5.241 -6.794 1.00 94.06 211 TYR A C 1
ATOM 1611 O O . TYR A 1 211 ? 22.348 -4.085 -7.220 1.00 94.06 211 TYR A O 1
ATOM 1619 N N . ARG A 1 212 ? 21.495 -5.639 -5.831 1.00 95.38 212 ARG A N 1
ATOM 1620 C CA . ARG A 1 212 ? 20.660 -4.734 -5.051 1.00 95.38 212 ARG A CA 1
ATOM 1621 C C . ARG A 1 212 ? 20.540 -5.265 -3.637 1.00 95.38 212 ARG A C 1
ATOM 1623 O O . ARG A 1 212 ? 20.161 -6.417 -3.456 1.00 95.38 212 ARG A O 1
ATOM 1630 N N . ASN A 1 213 ? 20.830 -4.420 -2.660 1.00 96.56 213 ASN A N 1
ATOM 1631 C CA . ASN A 1 213 ? 20.639 -4.719 -1.251 1.00 96.56 213 ASN A CA 1
ATOM 1632 C C . ASN A 1 213 ? 19.887 -3.567 -0.587 1.00 96.56 213 ASN A C 1
ATOM 1634 O O . ASN A 1 213 ? 20.417 -2.461 -0.461 1.00 96.56 213 ASN A O 1
ATOM 1638 N N . ASP A 1 214 ? 18.662 -3.858 -0.164 1.00 97.19 214 ASP A N 1
ATOM 1639 C CA . ASP A 1 214 ? 17.769 -2.938 0.524 1.00 97.19 214 ASP A CA 1
ATOM 1640 C C . ASP A 1 214 ? 17.815 -3.255 2.020 1.00 97.19 214 ASP A C 1
ATOM 1642 O O . ASP A 1 214 ? 17.243 -4.248 2.483 1.00 97.19 214 ASP A O 1
ATOM 1646 N N . ARG A 1 215 ? 18.489 -2.405 2.797 1.00 98.00 215 ARG A N 1
ATOM 1647 C CA . ARG A 1 215 ? 18.557 -2.532 4.254 1.00 98.00 215 ARG A CA 1
ATOM 1648 C C . ARG A 1 215 ? 17.696 -1.479 4.929 1.00 98.00 215 ARG A C 1
ATOM 1650 O O . ARG A 1 215 ? 17.941 -0.284 4.791 1.00 98.00 215 ARG A O 1
ATOM 1657 N N . ARG A 1 216 ? 16.720 -1.925 5.714 1.00 98.56 216 ARG A N 1
ATOM 1658 C CA . ARG A 1 216 ? 15.807 -1.082 6.483 1.00 98.56 216 ARG A CA 1
ATOM 1659 C C . ARG A 1 216 ? 15.952 -1.365 7.970 1.00 98.56 216 ARG A C 1
ATOM 1661 O O . ARG A 1 216 ? 15.714 -2.484 8.418 1.00 98.56 216 ARG A O 1
ATOM 1668 N N . ARG A 1 217 ? 16.272 -0.333 8.743 1.00 98.69 217 ARG A N 1
ATOM 1669 C CA . ARG A 1 217 ? 16.337 -0.376 10.204 1.00 98.69 217 ARG A CA 1
ATOM 1670 C C . ARG A 1 217 ? 15.294 0.557 10.775 1.00 98.69 217 ARG A C 1
ATOM 1672 O O . ARG A 1 217 ? 15.325 1.740 10.474 1.00 98.69 217 ARG A O 1
ATOM 1679 N N . THR A 1 218 ? 14.389 0.038 11.592 1.00 98.56 218 THR A N 1
ATOM 1680 C CA . THR A 1 218 ? 13.375 0.843 12.277 1.00 98.56 218 THR A CA 1
ATOM 1681 C C . THR A 1 218 ? 13.506 0.651 13.779 1.00 98.56 218 THR A C 1
ATOM 1683 O O . THR A 1 218 ? 13.463 -0.483 14.262 1.00 98.56 218 THR A O 1
ATOM 1686 N N . VAL A 1 219 ? 13.647 1.756 14.507 1.00 98.50 219 VAL A N 1
ATOM 1687 C CA . VAL A 1 219 ? 13.577 1.798 15.969 1.00 98.50 219 VAL A CA 1
ATOM 1688 C C . VAL A 1 219 ? 12.292 2.527 16.338 1.00 98.50 219 VAL A C 1
ATOM 1690 O O . VAL A 1 219 ? 12.107 3.674 15.945 1.00 98.50 219 VAL A O 1
ATOM 1693 N N . ASN A 1 220 ? 11.424 1.855 17.084 1.00 97.81 220 ASN A N 1
ATOM 1694 C CA . ASN A 1 220 ? 10.188 2.393 17.635 1.00 97.81 220 ASN A CA 1
ATOM 1695 C C . ASN A 1 220 ? 10.322 2.479 19.156 1.00 97.81 220 ASN A C 1
ATOM 1697 O O . ASN A 1 220 ? 10.681 1.490 19.801 1.00 97.81 220 ASN A O 1
ATOM 1701 N N . PHE A 1 221 ? 9.967 3.624 19.719 1.00 98.19 221 PHE A N 1
ATOM 1702 C CA . PHE A 1 221 ? 9.733 3.803 21.144 1.00 98.19 221 PHE A CA 1
ATOM 1703 C C . PHE A 1 221 ? 8.300 4.265 21.349 1.00 98.19 221 PHE A C 1
ATOM 1705 O O . PHE A 1 221 ? 7.832 5.166 20.660 1.00 98.19 221 PHE A O 1
ATOM 1712 N N . GLY A 1 222 ? 7.606 3.665 22.305 1.00 97.81 222 GLY A N 1
ATOM 1713 C CA . GLY A 1 222 ? 6.255 4.039 22.683 1.00 97.81 222 GLY A CA 1
ATOM 1714 C C . GLY A 1 222 ? 6.115 4.099 24.193 1.00 97.81 222 GLY A C 1
ATOM 1715 O O . GLY A 1 222 ? 6.684 3.287 24.922 1.00 97.81 222 GLY A O 1
ATOM 1716 N N . ALA A 1 223 ? 5.345 5.067 24.664 1.00 98.06 223 ALA A N 1
ATOM 1717 C CA . ALA A 1 223 ? 4.952 5.191 26.053 1.00 98.06 223 ALA A CA 1
ATOM 1718 C C . ALA A 1 223 ? 3.454 5.476 26.132 1.00 98.06 223 ALA A C 1
ATOM 1720 O O . ALA A 1 223 ? 2.895 6.211 25.317 1.00 98.06 223 ALA A O 1
ATOM 1721 N N . ASN A 1 224 ? 2.797 4.906 27.133 1.00 97.88 224 ASN A N 1
ATOM 1722 C CA . ASN A 1 224 ? 1.417 5.213 27.456 1.00 97.88 224 ASN A CA 1
ATOM 1723 C C . ASN A 1 224 ? 1.266 5.445 28.959 1.00 97.88 224 ASN A C 1
ATOM 1725 O O . ASN A 1 224 ? 1.925 4.803 29.772 1.00 97.88 224 ASN A O 1
ATOM 1729 N N . ALA A 1 225 ? 0.393 6.371 29.326 1.00 98.38 225 ALA A N 1
ATOM 1730 C CA . ALA A 1 225 ? 0.031 6.669 30.699 1.00 98.38 225 ALA A CA 1
ATOM 1731 C C . ALA A 1 225 ? -1.492 6.750 30.797 1.00 98.38 225 ALA A C 1
ATOM 1733 O O . ALA A 1 225 ? -2.159 7.254 29.894 1.00 98.38 225 ALA A O 1
ATOM 1734 N N . SER A 1 226 ? -2.065 6.214 31.869 1.00 98.25 226 SER A N 1
ATOM 1735 C CA . SER A 1 226 ? -3.503 6.251 32.142 1.00 98.25 226 SER A CA 1
ATOM 1736 C C . SER A 1 226 ? -3.749 6.641 33.591 1.00 98.25 226 SER A C 1
ATOM 1738 O O . SER A 1 226 ? -3.242 5.985 34.503 1.00 98.25 226 SER A O 1
ATOM 1740 N N . LEU A 1 227 ? -4.548 7.684 33.796 1.00 98.38 227 LEU A N 1
ATOM 1741 C CA . LEU A 1 227 ? -4.890 8.246 35.096 1.00 98.38 227 LEU A CA 1
ATOM 1742 C C . LEU A 1 227 ? -6.411 8.242 35.293 1.00 98.38 227 LEU A C 1
ATOM 1744 O O . LEU A 1 227 ? -7.145 8.877 34.539 1.00 98.38 227 LEU A O 1
ATOM 1748 N N . LEU A 1 228 ? -6.881 7.551 36.328 1.00 98.31 228 LEU A N 1
ATOM 1749 C CA . LEU A 1 228 ? -8.270 7.577 36.778 1.00 98.31 228 LEU A CA 1
ATOM 1750 C C . LEU A 1 228 ? -8.519 8.871 37.564 1.00 98.31 228 LEU A C 1
ATOM 1752 O O . LEU A 1 228 ? -8.130 8.981 38.730 1.00 98.31 228 LEU A O 1
ATOM 1756 N N . LEU A 1 229 ? -9.169 9.839 36.922 1.00 97.88 229 LEU A N 1
ATOM 1757 C CA . LEU A 1 229 ? -9.480 11.147 37.504 1.00 97.88 229 LEU A CA 1
ATOM 1758 C C . LEU A 1 229 ? -10.666 11.055 38.472 1.00 97.88 229 LEU A C 1
ATOM 1760 O O . LEU A 1 229 ? -10.627 11.593 39.576 1.00 97.88 229 LEU A O 1
ATOM 1764 N N . ALA A 1 230 ? -11.701 10.319 38.071 1.00 97.06 230 ALA A N 1
ATOM 1765 C CA . ALA A 1 230 ? -12.892 10.038 38.866 1.00 97.06 230 ALA A CA 1
ATOM 1766 C C . ALA A 1 230 ? -13.462 8.666 38.481 1.00 97.06 230 ALA A C 1
ATOM 1768 O O . ALA A 1 230 ? -13.019 8.049 37.513 1.00 97.06 230 ALA A O 1
ATOM 1769 N N . LYS A 1 231 ? -14.451 8.158 39.226 1.00 95.81 231 LYS A N 1
ATOM 1770 C CA . LYS A 1 231 ? -15.100 6.881 38.893 1.00 95.81 231 LYS A CA 1
ATOM 1771 C C . LYS A 1 231 ? -15.675 6.946 37.471 1.00 95.81 231 LYS A C 1
ATOM 1773 O O . LYS A 1 231 ? -16.533 7.776 37.191 1.00 95.81 231 LYS A O 1
ATOM 1778 N N . GLY A 1 232 ? -15.185 6.068 36.596 1.00 95.31 232 GLY A N 1
ATOM 1779 C CA . GLY A 1 232 ? -15.579 6.012 35.189 1.00 95.31 232 GLY A CA 1
ATOM 1780 C C . GLY A 1 232 ? -14.867 7.011 34.274 1.00 95.31 232 GLY A C 1
ATOM 1781 O O . GLY A 1 232 ? -15.019 6.867 33.073 1.00 95.31 232 GLY A O 1
ATOM 1782 N N . LEU A 1 233 ? -14.084 7.972 34.792 1.00 98.19 233 LEU A N 1
ATOM 1783 C CA . LEU A 1 233 ? -13.391 9.014 34.016 1.00 98.19 233 LEU A CA 1
ATOM 1784 C C . LEU A 1 233 ? -11.872 8.795 34.018 1.00 98.19 233 LEU A C 1
ATOM 1786 O O . LEU A 1 233 ? -11.216 8.940 35.053 1.00 98.19 233 LEU A O 1
ATOM 1790 N N . THR A 1 234 ? -11.305 8.494 32.853 1.00 98.56 234 THR A N 1
ATOM 1791 C CA . THR A 1 234 ? -9.880 8.201 32.667 1.00 98.56 234 THR A CA 1
ATOM 1792 C C . THR A 1 234 ? -9.259 9.134 31.636 1.00 98.56 234 THR A C 1
ATOM 1794 O O . THR A 1 234 ? -9.759 9.250 30.523 1.00 98.56 234 THR A O 1
ATOM 1797 N N . LEU A 1 235 ? -8.127 9.748 31.980 1.00 98.62 235 LEU A N 1
ATOM 1798 C CA . LEU A 1 235 ? -7.242 10.401 31.018 1.00 98.62 235 LEU A CA 1
ATOM 1799 C C . LEU A 1 235 ? -6.185 9.398 30.555 1.00 98.62 235 LEU A C 1
ATOM 1801 O O . LEU A 1 235 ? -5.519 8.775 31.382 1.00 98.62 235 LEU A O 1
ATOM 1805 N N . ARG A 1 236 ? -6.009 9.256 29.244 1.00 98.38 236 ARG A N 1
ATOM 1806 C CA . ARG A 1 236 ? -4.982 8.425 28.619 1.00 98.38 236 ARG A CA 1
ATOM 1807 C C . ARG A 1 236 ? -4.124 9.272 27.692 1.00 98.38 236 ARG A C 1
ATOM 1809 O O . ARG A 1 236 ? -4.643 9.881 26.766 1.00 98.38 236 ARG A O 1
ATOM 1816 N N . THR A 1 237 ? -2.815 9.219 27.884 1.00 98.50 237 THR A N 1
ATOM 1817 C CA . THR A 1 237 ? -1.830 9.805 26.971 1.00 98.50 237 THR A CA 1
ATOM 1818 C C . THR A 1 237 ? -1.003 8.687 26.362 1.00 98.50 237 THR A C 1
ATOM 1820 O O . THR A 1 237 ? -0.554 7.792 27.074 1.00 98.50 237 THR A O 1
ATOM 1823 N N . THR A 1 238 ? -0.808 8.716 25.049 1.00 98.12 238 THR A N 1
ATOM 1824 C CA . THR A 1 238 ? 0.089 7.812 24.319 1.00 98.12 238 THR A CA 1
ATOM 1825 C C . THR A 1 238 ? 1.028 8.651 23.469 1.00 98.12 238 THR A C 1
ATOM 1827 O O . THR A 1 238 ? 0.579 9.562 22.784 1.00 98.12 238 THR A O 1
ATOM 1830 N N . ALA A 1 239 ? 2.324 8.374 23.519 1.00 98.19 239 ALA A N 1
ATOM 1831 C CA . ALA A 1 239 ? 3.328 9.020 22.686 1.00 98.19 239 ALA A CA 1
ATOM 1832 C C . ALA A 1 239 ? 4.210 7.952 22.045 1.00 98.19 239 ALA A C 1
ATOM 1834 O O . ALA A 1 239 ? 4.564 6.969 22.699 1.00 98.19 239 ALA A O 1
ATOM 1835 N N . GLY A 1 240 ? 4.564 8.146 20.784 1.00 98.00 240 GLY A N 1
ATOM 1836 C CA . GLY A 1 240 ? 5.411 7.237 20.034 1.00 98.00 240 GLY A CA 1
ATOM 1837 C C . GLY A 1 240 ? 6.369 7.989 19.126 1.00 98.00 240 GLY A C 1
ATOM 1838 O O . GLY A 1 240 ? 6.060 9.054 18.590 1.00 98.00 240 GLY A O 1
ATOM 1839 N N . PHE A 1 241 ? 7.559 7.427 18.987 1.00 98.00 241 PHE A N 1
ATOM 1840 C CA . PHE A 1 241 ? 8.620 7.937 18.144 1.00 98.00 241 PHE A CA 1
ATOM 1841 C C . PHE A 1 241 ? 9.230 6.789 17.350 1.00 98.00 241 PHE A C 1
ATOM 1843 O O . PHE A 1 241 ? 9.650 5.780 17.919 1.00 98.00 241 PHE A O 1
ATOM 1850 N N . ASP A 1 242 ? 9.310 6.967 16.041 1.00 97.69 242 ASP A N 1
ATOM 1851 C CA . ASP A 1 242 ? 9.901 6.024 15.108 1.00 97.69 242 ASP A CA 1
ATOM 1852 C C . ASP A 1 242 ? 11.011 6.707 14.323 1.00 97.69 242 ASP A C 1
ATOM 1854 O O . ASP A 1 242 ? 10.787 7.749 13.712 1.00 97.69 242 ASP A O 1
ATOM 1858 N N . ILE A 1 243 ? 12.184 6.084 14.261 1.00 98.38 243 ILE A N 1
ATOM 1859 C CA . ILE A 1 243 ? 13.221 6.434 13.290 1.00 98.38 243 ILE A CA 1
ATOM 1860 C C . ILE A 1 243 ? 13.461 5.242 12.374 1.00 98.38 243 ILE A C 1
ATOM 1862 O O . ILE A 1 243 ? 13.653 4.113 12.827 1.00 98.38 243 ILE A O 1
ATOM 1866 N N . THR A 1 244 ? 13.389 5.482 11.069 1.00 98.56 244 THR A N 1
ATOM 1867 C CA . THR A 1 244 ? 13.666 4.491 10.035 1.00 98.56 244 THR A CA 1
ATOM 1868 C C . THR A 1 244 ? 14.810 4.964 9.160 1.00 98.56 244 THR A C 1
ATOM 1870 O O . THR A 1 244 ? 14.683 5.983 8.488 1.00 98.56 244 THR A O 1
ATOM 1873 N N . ASP A 1 245 ? 15.873 4.171 9.114 1.00 98.50 245 ASP A N 1
ATOM 1874 C CA . ASP A 1 245 ? 16.960 4.319 8.157 1.00 98.50 245 ASP A CA 1
ATOM 1875 C C . ASP A 1 245 ? 16.803 3.272 7.056 1.00 98.50 245 ASP A C 1
ATOM 1877 O O . ASP A 1 245 ? 16.786 2.064 7.313 1.00 98.50 245 ASP A O 1
ATOM 1881 N N . LEU A 1 246 ? 16.688 3.736 5.819 1.00 98.25 246 LEU A N 1
ATOM 1882 C CA . LEU A 1 246 ? 16.687 2.925 4.613 1.00 98.25 246 LEU A CA 1
ATOM 1883 C C . LEU A 1 246 ? 17.987 3.187 3.856 1.00 98.25 246 LEU A C 1
ATOM 1885 O O . LEU A 1 246 ? 18.257 4.315 3.462 1.00 98.25 246 LEU A O 1
ATOM 1889 N N . ASN A 1 247 ? 18.773 2.143 3.627 1.00 98.06 247 ASN A N 1
ATOM 1890 C CA . ASN A 1 247 ? 19.980 2.190 2.814 1.00 98.06 247 ASN A CA 1
ATOM 1891 C C . ASN A 1 247 ? 19.836 1.191 1.670 1.00 98.06 247 ASN A C 1
ATOM 1893 O O . ASN A 1 247 ? 19.711 -0.009 1.908 1.00 98.06 247 ASN A O 1
ATOM 1897 N N . VAL A 1 248 ? 19.847 1.695 0.442 1.00 97.88 248 VAL A N 1
ATOM 1898 C CA . VAL A 1 248 ? 19.754 0.903 -0.783 1.00 97.88 248 VAL A CA 1
ATOM 1899 C C . VAL A 1 248 ? 21.062 1.042 -1.542 1.00 97.88 248 VAL A C 1
ATOM 1901 O O . VAL A 1 248 ? 21.411 2.137 -1.983 1.00 97.88 248 VAL A O 1
ATOM 1904 N N . GLY A 1 249 ? 21.781 -0.066 -1.690 1.00 97.38 249 GLY A N 1
ATOM 1905 C CA . GLY A 1 249 ? 22.952 -0.162 -2.558 1.00 97.38 249 GLY A CA 1
ATOM 1906 C C . GLY A 1 249 ? 22.597 -0.927 -3.823 1.00 97.38 249 GLY A C 1
ATOM 1907 O O . GLY A 1 249 ? 22.061 -2.030 -3.727 1.00 97.38 249 GLY A O 1
ATOM 1908 N N . THR A 1 250 ? 22.902 -0.375 -4.997 1.00 95.94 250 THR A N 1
ATOM 1909 C CA . THR A 1 250 ? 22.762 -1.085 -6.276 1.00 95.94 250 THR A CA 1
ATOM 1910 C C . THR A 1 250 ? 24.040 -1.019 -7.095 1.00 95.94 250 THR A C 1
ATOM 1912 O O . THR A 1 250 ? 24.801 -0.058 -6.987 1.00 95.94 250 THR A O 1
ATOM 1915 N N . PHE A 1 251 ? 24.263 -2.029 -7.925 1.00 95.06 251 PHE A N 1
ATOM 1916 C CA . PHE A 1 251 ? 25.369 -2.073 -8.870 1.00 95.06 251 PHE A CA 1
ATOM 1917 C C . PHE A 1 251 ? 24.908 -2.693 -10.184 1.00 95.06 251 PHE A C 1
ATOM 1919 O O . PHE A 1 251 ? 24.185 -3.689 -10.186 1.00 95.06 251 PHE A O 1
ATOM 1926 N N . ASN A 1 252 ? 25.342 -2.086 -11.286 1.00 92.94 252 ASN A N 1
ATOM 1927 C CA . ASN A 1 252 ? 25.122 -2.563 -12.643 1.00 92.94 252 ASN A CA 1
ATOM 1928 C C . ASN A 1 252 ? 26.492 -2.842 -13.264 1.00 92.94 252 ASN A C 1
ATOM 1930 O O . ASN A 1 252 ? 27.244 -1.919 -13.579 1.00 92.94 252 ASN A O 1
ATOM 1934 N N . GLY A 1 253 ? 26.813 -4.124 -13.400 1.00 91.56 253 GLY A N 1
ATOM 1935 C CA . GLY A 1 253 ? 28.050 -4.621 -13.983 1.00 91.56 253 GLY A CA 1
ATOM 1936 C C . GLY A 1 253 ? 28.021 -4.632 -15.505 1.00 91.56 253 GLY A C 1
ATOM 1937 O O . GLY A 1 253 ? 27.002 -4.329 -16.135 1.00 91.56 253 GLY A O 1
ATOM 1938 N N . ARG A 1 254 ? 29.156 -5.024 -16.094 1.00 86.69 254 ARG A N 1
ATOM 1939 C CA . ARG A 1 254 ? 29.443 -4.981 -17.535 1.00 86.69 254 ARG A CA 1
ATOM 1940 C C . ARG A 1 254 ? 28.308 -5.524 -18.404 1.00 86.69 254 ARG A C 1
ATOM 1942 O O . ARG A 1 254 ? 28.007 -4.909 -19.425 1.00 86.69 254 ARG A O 1
ATOM 1949 N N . TYR A 1 255 ? 27.688 -6.638 -18.021 1.00 86.62 255 TYR A N 1
ATOM 1950 C CA . TYR A 1 255 ? 26.652 -7.305 -18.819 1.00 86.62 255 TYR A CA 1
ATOM 1951 C C . TYR A 1 255 ? 25.223 -7.057 -18.321 1.00 86.62 255 TYR A C 1
ATOM 1953 O O . TYR A 1 255 ? 24.303 -7.751 -18.741 1.00 86.62 255 TYR A O 1
ATOM 1961 N N . SER A 1 256 ? 25.013 -6.076 -17.441 1.00 87.06 256 SER A N 1
ATOM 1962 C CA . SER A 1 256 ? 23.660 -5.695 -17.025 1.00 87.06 256 SER A CA 1
ATOM 1963 C C . SER A 1 256 ? 22.817 -5.231 -18.230 1.00 87.06 256 SER A C 1
ATOM 1965 O O . SER A 1 256 ? 23.336 -4.529 -19.109 1.00 87.06 256 SER A O 1
ATOM 1967 N N . PRO A 1 257 ? 21.510 -5.555 -18.283 1.00 80.12 257 PRO A N 1
ATOM 1968 C CA . PRO A 1 257 ? 20.616 -5.086 -19.344 1.00 80.12 257 PRO A CA 1
ATOM 1969 C C . PRO A 1 257 ? 20.599 -3.561 -19.489 1.00 80.12 257 PRO A C 1
ATOM 1971 O O . PRO A 1 257 ? 20.475 -3.047 -20.597 1.00 80.12 257 PRO A O 1
ATOM 1974 N N . THR A 1 258 ? 20.773 -2.830 -18.382 1.00 80.25 258 THR A N 1
ATOM 1975 C CA . THR A 1 258 ? 20.857 -1.364 -18.379 1.00 80.25 258 THR A CA 1
ATOM 1976 C C . THR A 1 258 ? 22.020 -0.862 -19.238 1.00 80.25 258 THR A C 1
ATOM 1978 O O . THR A 1 258 ? 21.823 0.016 -20.081 1.00 80.25 258 THR A O 1
ATOM 1981 N N . LEU A 1 259 ? 23.217 -1.445 -19.087 1.00 81.75 259 LEU A N 1
ATOM 1982 C CA . LEU A 1 259 ? 24.382 -1.076 -19.900 1.00 81.75 259 LEU A CA 1
ATOM 1983 C C . LEU A 1 259 ? 24.285 -1.582 -21.342 1.00 81.75 259 LEU A C 1
ATOM 1985 O O . LEU A 1 259 ? 24.818 -0.933 -22.233 1.00 81.75 259 LEU A O 1
ATOM 1989 N N . ARG A 1 260 ? 23.599 -2.707 -21.580 1.00 77.88 260 ARG A N 1
ATOM 1990 C CA . ARG A 1 260 ? 23.466 -3.331 -22.911 1.00 77.88 260 ARG A CA 1
ATOM 1991 C C . ARG A 1 260 ? 22.262 -2.847 -23.721 1.00 77.88 260 ARG A C 1
ATOM 1993 O O . ARG A 1 260 ? 22.023 -3.339 -24.816 1.00 77.88 260 ARG A O 1
ATOM 2000 N N . SER A 1 261 ? 21.500 -1.889 -23.203 1.00 69.50 261 SER A N 1
ATOM 2001 C CA . SER A 1 261 ? 20.406 -1.268 -23.949 1.00 69.50 261 SER A CA 1
ATOM 2002 C C . SER A 1 261 ? 20.927 -0.456 -25.147 1.00 69.50 261 SER A C 1
ATOM 2004 O O . SER A 1 261 ? 21.999 0.145 -25.081 1.00 69.50 261 SER A O 1
ATOM 2006 N N . ALA A 1 262 ? 20.144 -0.398 -26.234 1.00 55.03 262 ALA A N 1
ATOM 2007 C CA . ALA A 1 262 ? 20.497 0.283 -27.491 1.00 55.03 262 ALA A CA 1
ATOM 2008 C C . ALA A 1 262 ? 20.852 1.779 -27.335 1.00 55.03 262 ALA A C 1
ATOM 2010 O O . ALA A 1 262 ? 21.495 2.360 -28.203 1.00 55.03 262 ALA A O 1
ATOM 2011 N N . SER A 1 263 ? 20.467 2.403 -26.217 1.00 56.38 263 SER A N 1
ATOM 2012 C CA . SER A 1 263 ? 20.842 3.770 -25.843 1.00 56.38 263 SER A CA 1
ATOM 2013 C C . SER A 1 263 ? 22.267 3.919 -25.288 1.00 56.38 263 SER A C 1
ATOM 2015 O O . SER A 1 263 ? 22.641 5.035 -24.946 1.00 56.38 263 SER A O 1
ATOM 2017 N N . GLY A 1 264 ? 23.057 2.841 -25.183 1.00 54.91 264 GLY A N 1
ATOM 2018 C CA . GLY A 1 264 ? 24.467 2.887 -24.779 1.00 54.91 264 GLY A CA 1
ATOM 2019 C C . GLY A 1 264 ? 24.667 3.517 -23.397 1.00 54.91 264 GLY A C 1
ATOM 2020 O O . GLY A 1 264 ? 25.060 4.677 -23.282 1.00 54.91 264 GLY A O 1
ATOM 2021 N N . GLY A 1 265 ? 24.393 2.769 -22.325 1.00 61.34 265 GLY A N 1
ATOM 2022 C CA . GLY A 1 265 ? 24.555 3.282 -20.959 1.00 61.34 265 GLY A CA 1
ATOM 2023 C C . GLY A 1 265 ? 26.009 3.670 -20.659 1.00 61.34 265 GLY A C 1
ATOM 2024 O O . GLY A 1 265 ? 26.908 2.912 -20.990 1.00 61.34 265 GLY A O 1
ATOM 2025 N N . TYR A 1 266 ? 26.246 4.841 -20.052 1.00 75.12 266 TYR A N 1
ATOM 2026 C CA . TYR A 1 266 ? 27.510 5.318 -19.445 1.00 75.12 266 TYR A CA 1
ATOM 2027 C C . TYR A 1 266 ? 28.832 4.764 -20.027 1.00 75.12 266 TYR A C 1
ATOM 2029 O O . TYR A 1 266 ? 29.690 4.277 -19.289 1.00 75.12 266 TYR A O 1
ATOM 2037 N N . ALA A 1 267 ? 29.011 4.841 -21.351 1.00 78.38 267 ALA A N 1
ATOM 2038 C CA . ALA A 1 267 ? 30.190 4.325 -22.063 1.00 78.38 267 ALA A CA 1
ATOM 2039 C C . ALA A 1 267 ? 30.461 2.811 -21.869 1.00 78.38 267 ALA A C 1
ATOM 2041 O O . ALA A 1 267 ? 31.602 2.364 -21.950 1.00 78.38 267 ALA A O 1
ATOM 2042 N N . ASN A 1 268 ? 29.415 2.014 -21.631 1.00 81.44 268 ASN A N 1
ATOM 2043 C CA . ASN A 1 268 ? 29.453 0.578 -21.334 1.00 81.44 268 ASN A CA 1
ATOM 2044 C C . ASN A 1 268 ? 30.280 0.203 -20.091 1.00 81.44 268 ASN A C 1
ATOM 2046 O O . ASN A 1 268 ? 30.714 -0.947 -19.963 1.00 81.44 268 ASN A O 1
ATOM 2050 N N . LEU A 1 269 ? 30.492 1.156 -19.178 1.00 89.62 269 LEU A N 1
ATOM 2051 C CA . LEU A 1 269 ? 31.236 0.953 -17.940 1.00 89.62 269 LEU A CA 1
ATOM 2052 C C . LEU A 1 269 ? 30.296 0.781 -16.736 1.00 89.62 269 LEU A C 1
ATOM 2054 O O . LEU A 1 269 ? 29.251 1.436 -16.682 1.00 89.62 269 LEU A O 1
ATOM 2058 N N . PRO A 1 270 ? 30.663 -0.063 -15.754 1.00 93.69 270 PRO A N 1
ATOM 2059 C CA . PRO A 1 270 ? 29.874 -0.261 -14.548 1.00 93.69 270 PRO A CA 1
ATOM 2060 C C . PRO A 1 270 ? 29.583 1.020 -13.765 1.00 93.69 270 PRO A C 1
ATOM 2062 O O . PRO A 1 270 ? 30.349 1.991 -13.781 1.00 93.69 270 PRO A O 1
ATOM 2065 N N . PHE A 1 271 ? 28.484 0.987 -13.016 1.00 94.31 271 PHE A N 1
ATOM 2066 C CA . PHE A 1 271 ? 28.117 2.043 -12.079 1.00 94.31 271 PHE A CA 1
ATOM 2067 C C . PHE A 1 271 ? 27.490 1.471 -10.809 1.00 94.31 271 PHE A C 1
ATOM 2069 O O . PHE A 1 271 ? 26.902 0.385 -10.809 1.00 94.31 271 PHE A O 1
ATOM 2076 N N . ALA A 1 272 ? 27.612 2.225 -9.720 1.00 96.31 272 ALA A N 1
ATOM 2077 C CA . ALA A 1 272 ? 27.016 1.906 -8.433 1.00 96.31 272 ALA A CA 1
ATOM 2078 C C . ALA A 1 272 ? 26.196 3.085 -7.919 1.00 96.31 272 ALA A C 1
ATOM 2080 O O . ALA A 1 272 ? 26.572 4.242 -8.112 1.00 96.31 272 ALA A O 1
ATOM 2081 N N . THR A 1 273 ? 25.107 2.776 -7.223 1.00 96.19 273 THR A N 1
ATOM 2082 C CA . THR A 1 273 ? 24.220 3.768 -6.621 1.00 96.19 273 THR A CA 1
ATOM 2083 C C . THR A 1 273 ? 24.012 3.461 -5.147 1.00 96.19 273 THR A C 1
ATOM 2085 O O . THR A 1 273 ? 23.722 2.323 -4.781 1.00 96.19 273 THR A O 1
ATOM 2088 N N . ILE A 1 274 ? 24.107 4.493 -4.313 1.00 97.38 274 ILE A N 1
ATOM 2089 C CA . ILE A 1 274 ? 23.797 4.460 -2.886 1.00 97.38 274 ILE A CA 1
ATOM 2090 C C . ILE A 1 274 ? 22.675 5.462 -2.632 1.00 97.38 274 ILE A C 1
ATOM 2092 O O . ILE A 1 274 ? 22.818 6.655 -2.899 1.00 97.38 274 ILE A O 1
ATOM 2096 N N . THR A 1 275 ? 21.556 4.975 -2.105 1.00 98.25 275 THR A N 1
ATOM 2097 C CA . THR A 1 275 ? 20.462 5.812 -1.606 1.00 98.25 275 THR A CA 1
ATOM 2098 C C . THR A 1 275 ? 20.331 5.620 -0.105 1.00 98.25 275 THR A C 1
ATOM 2100 O O . THR A 1 275 ? 20.089 4.503 0.347 1.00 98.25 275 THR A O 1
ATOM 2103 N N . ALA A 1 276 ? 20.473 6.697 0.661 1.00 98.25 276 ALA A N 1
ATOM 2104 C CA . ALA A 1 276 ? 20.306 6.700 2.109 1.00 98.25 276 ALA A CA 1
ATOM 2105 C C . ALA A 1 276 ? 19.147 7.624 2.484 1.00 98.25 276 ALA A C 1
ATOM 2107 O O . ALA A 1 276 ? 19.188 8.817 2.191 1.00 98.25 276 ALA A O 1
ATOM 2108 N N . THR A 1 277 ? 18.123 7.083 3.135 1.00 98.50 277 THR A N 1
ATOM 2109 C CA . THR A 1 277 ? 16.958 7.832 3.604 1.00 98.50 277 THR A CA 1
ATOM 2110 C C . THR A 1 277 ? 16.796 7.648 5.102 1.00 98.50 277 THR A C 1
ATOM 2112 O O . THR A 1 277 ? 16.652 6.521 5.566 1.00 98.50 277 THR A O 1
ATOM 2115 N N . THR A 1 278 ? 16.737 8.748 5.846 1.00 98.44 278 THR A N 1
ATOM 2116 C CA . THR A 1 278 ? 16.319 8.748 7.251 1.00 98.44 278 THR A CA 1
ATOM 2117 C C . THR A 1 278 ? 14.941 9.381 7.338 1.00 98.44 278 THR A C 1
ATOM 2119 O O . THR A 1 278 ? 14.717 10.486 6.841 1.00 98.44 278 THR A O 1
ATOM 2122 N N . GLN A 1 279 ? 14.009 8.679 7.967 1.00 98.25 279 GLN A N 1
ATOM 2123 C CA . GLN A 1 279 ? 12.662 9.157 8.233 1.00 98.25 279 GLN A CA 1
ATOM 2124 C C . GLN A 1 279 ? 12.397 9.103 9.731 1.00 98.25 279 GLN A C 1
ATOM 2126 O O . GLN A 1 279 ? 12.590 8.061 10.353 1.00 98.25 279 GLN A O 1
ATOM 2131 N N . SER A 1 280 ? 11.904 10.200 10.292 1.00 98.12 280 SER A N 1
ATOM 2132 C CA . SER A 1 280 ? 11.442 10.260 11.674 1.00 98.12 280 SER A CA 1
ATOM 2133 C C . SER A 1 280 ? 9.933 10.459 11.710 1.00 98.12 280 SER A C 1
ATOM 2135 O O . SER A 1 280 ? 9.358 11.130 10.850 1.00 98.12 280 SER A O 1
ATOM 2137 N N . THR A 1 281 ? 9.258 9.838 12.666 1.00 98.12 281 THR A N 1
ATOM 2138 C CA . THR A 1 281 ? 7.826 10.004 12.891 1.00 98.12 281 THR A CA 1
ATOM 2139 C C . THR A 1 281 ? 7.563 10.154 14.379 1.00 98.12 281 THR A C 1
ATOM 2141 O O . THR A 1 281 ? 8.011 9.339 15.176 1.00 98.12 281 THR A O 1
ATOM 2144 N N . LEU A 1 282 ? 6.833 11.201 14.742 1.00 97.94 282 LEU A N 1
ATOM 2145 C CA . LEU A 1 282 ? 6.349 11.456 16.090 1.00 97.94 282 LEU A CA 1
ATOM 2146 C C . LEU A 1 282 ? 4.826 11.387 16.063 1.00 97.94 282 LEU A C 1
ATOM 2148 O O . LEU A 1 282 ? 4.196 12.053 15.238 1.00 97.94 282 LEU A O 1
ATOM 2152 N N . ASN A 1 283 ? 4.238 10.632 16.984 1.00 97.69 283 ASN A N 1
ATOM 2153 C CA . ASN A 1 283 ? 2.812 10.691 17.261 1.00 97.69 283 ASN A CA 1
ATOM 2154 C C . ASN A 1 283 ? 2.554 10.921 18.752 1.00 97.69 283 ASN A C 1
ATOM 2156 O O . ASN A 1 283 ? 3.293 10.468 19.628 1.00 97.69 283 ASN A O 1
ATOM 2160 N N . ASN A 1 284 ? 1.493 11.655 19.053 1.00 98.38 284 ASN A N 1
ATOM 2161 C CA . ASN A 1 284 ? 1.000 11.796 20.412 1.00 98.38 284 ASN A CA 1
ATOM 2162 C C . ASN A 1 284 ? -0.519 11.903 20.388 1.00 98.38 284 ASN A C 1
ATOM 2164 O O . ASN A 1 284 ? -1.073 12.617 19.560 1.00 98.38 284 ASN A O 1
ATOM 2168 N N . SER A 1 285 ? -1.179 11.180 21.288 1.00 98.38 285 SER A N 1
ATOM 2169 C CA . SER A 1 285 ? -2.622 11.224 21.462 1.00 98.38 285 SER A CA 1
ATOM 2170 C C . SER A 1 285 ? -2.978 11.348 22.935 1.00 98.38 285 SER A C 1
ATOM 2172 O O . SER A 1 285 ? -2.474 10.594 23.772 1.00 98.38 285 SER A O 1
ATOM 2174 N N . ASN A 1 286 ? -3.864 12.292 23.233 1.00 98.62 286 ASN A N 1
ATOM 2175 C CA . ASN A 1 286 ? -4.407 12.545 24.560 1.00 98.62 286 ASN A CA 1
ATOM 2176 C C . ASN A 1 286 ? -5.915 12.333 24.493 1.00 98.62 286 ASN A C 1
ATOM 2178 O O . ASN A 1 286 ? -6.590 12.942 23.669 1.00 98.62 286 ASN A O 1
ATOM 2182 N N . VAL A 1 287 ? -6.440 11.446 25.331 1.00 98.56 287 VAL A N 1
ATOM 2183 C CA . VAL A 1 287 ? -7.831 10.999 25.281 1.00 98.56 287 VAL A CA 1
ATOM 2184 C C . VAL A 1 287 ? -8.431 11.020 26.676 1.00 98.56 287 VAL A C 1
ATOM 2186 O O . VAL A 1 287 ? -7.925 10.369 27.588 1.00 98.56 287 VAL A O 1
ATOM 2189 N N . LEU A 1 288 ? -9.542 11.727 26.827 1.00 98.62 288 LEU A N 1
ATOM 2190 C CA . LEU A 1 288 ? -10.404 11.677 27.995 1.00 98.62 288 LEU A CA 1
ATOM 2191 C C . LEU A 1 288 ? -11.575 10.738 27.696 1.00 98.62 288 LEU A C 1
ATOM 2193 O O . LEU A 1 288 ? -12.343 10.980 26.768 1.00 98.62 288 LEU A O 1
ATOM 2197 N N . ASP A 1 289 ? -11.706 9.671 28.475 1.00 98.44 289 ASP A N 1
ATOM 2198 C CA . ASP A 1 289 ? -12.745 8.652 28.325 1.00 98.44 289 ASP A CA 1
ATOM 2199 C C . ASP A 1 289 ? -13.603 8.595 29.590 1.00 98.44 289 ASP A C 1
ATOM 2201 O O . ASP A 1 289 ? -13.081 8.476 30.701 1.00 98.44 289 ASP A O 1
ATOM 2205 N N . TYR A 1 290 ? -14.916 8.700 29.420 1.00 98.44 290 TYR A N 1
ATOM 2206 C CA . TYR A 1 290 ? -15.906 8.553 30.473 1.00 98.44 290 TYR A CA 1
ATOM 2207 C C . TYR A 1 290 ? -16.888 7.445 30.120 1.00 98.44 290 TYR A C 1
ATOM 2209 O O . TYR A 1 290 ? -17.482 7.465 29.045 1.00 98.44 290 TYR A O 1
ATOM 2217 N N . SER A 1 291 ? -17.116 6.510 31.036 1.00 97.62 291 SER A N 1
ATOM 2218 C CA . SER A 1 291 ? -18.147 5.482 30.890 1.00 97.62 291 SER A CA 1
ATOM 2219 C C . SER A 1 291 ? -18.895 5.250 32.196 1.00 97.62 291 SER A C 1
ATOM 2221 O O . SER A 1 291 ? -18.314 5.263 33.285 1.00 97.62 291 SER A O 1
ATOM 2223 N N . ASN A 1 292 ? -20.209 5.054 32.092 1.00 97.19 292 ASN A N 1
ATOM 2224 C CA . ASN A 1 292 ? -21.062 4.779 33.240 1.00 97.19 292 ASN A CA 1
ATOM 2225 C C . ASN A 1 292 ? -22.293 3.950 32.841 1.00 97.19 292 ASN A C 1
ATOM 2227 O O . ASN A 1 292 ? -22.713 3.927 31.682 1.00 97.19 292 ASN A O 1
ATOM 2231 N N . THR A 1 293 ? -22.884 3.270 33.821 1.00 97.56 293 THR A N 1
ATOM 2232 C CA . THR A 1 293 ? -24.104 2.474 33.657 1.00 97.56 293 THR A CA 1
ATOM 2233 C C . THR A 1 293 ? -25.074 2.794 34.787 1.00 97.56 293 THR A C 1
ATOM 2235 O O . THR A 1 293 ? -24.724 2.684 35.961 1.00 97.56 293 THR A O 1
ATOM 2238 N N . ILE A 1 294 ? -26.290 3.208 34.430 1.00 96.94 294 ILE A N 1
ATOM 2239 C CA . ILE A 1 294 ? -27.361 3.583 35.356 1.00 96.94 294 ILE A CA 1
ATOM 2240 C C . ILE A 1 294 ? -28.615 2.795 34.975 1.00 96.94 294 ILE A C 1
ATOM 2242 O O . ILE A 1 294 ? -29.223 3.026 33.927 1.00 96.94 294 ILE A O 1
ATOM 2246 N N . GLY A 1 295 ? -29.000 1.840 35.822 1.00 97.25 295 GLY A N 1
ATOM 2247 C CA . GLY A 1 295 ? -30.087 0.911 35.514 1.00 97.25 295 GLY A CA 1
ATOM 2248 C C . GLY A 1 295 ? -29.794 0.139 34.226 1.00 97.25 295 GLY A C 1
ATOM 2249 O O . GLY A 1 295 ? -28.782 -0.547 34.130 1.00 97.25 295 GLY A O 1
ATOM 2250 N N . LYS A 1 296 ? -30.671 0.283 33.228 1.00 97.50 296 LYS A N 1
ATOM 2251 C CA . LYS A 1 296 ? -30.531 -0.340 31.901 1.00 97.50 296 LYS A CA 1
ATOM 2252 C C . LYS A 1 296 ? -29.760 0.512 30.888 1.00 97.50 296 LYS A C 1
ATOM 2254 O O . LYS A 1 296 ? -29.581 0.082 29.755 1.00 97.50 296 LYS A O 1
ATOM 2259 N N . HIS A 1 297 ? -29.341 1.719 31.256 1.00 98.25 297 HIS A N 1
ATOM 2260 C CA . HIS A 1 297 ? -28.673 2.649 30.350 1.00 98.25 297 HIS A CA 1
ATOM 2261 C C . HIS A 1 297 ? -27.165 2.588 30.568 1.00 98.25 297 HIS A C 1
ATOM 2263 O O . HIS A 1 297 ? -26.698 2.900 31.662 1.00 98.25 297 HIS A O 1
ATOM 2269 N N . ALA A 1 298 ? -26.394 2.253 29.537 1.00 98.19 298 ALA A N 1
ATOM 2270 C CA . ALA A 1 298 ? -24.949 2.458 29.542 1.00 98.19 298 ALA A CA 1
ATOM 2271 C C . ALA A 1 298 ? -24.581 3.530 28.519 1.00 98.19 298 ALA A C 1
ATOM 2273 O O . ALA A 1 298 ? -25.028 3.477 27.373 1.00 98.19 298 ALA A O 1
ATOM 2274 N N . PHE A 1 299 ? -23.776 4.500 28.936 1.00 97.25 299 PHE A N 1
ATOM 2275 C CA . PHE A 1 299 ? -23.318 5.593 28.088 1.00 97.25 299 PHE A CA 1
ATOM 2276 C C . PHE A 1 299 ? -21.809 5.772 28.213 1.00 97.25 299 PHE A C 1
ATOM 2278 O O . PHE A 1 299 ? -21.224 5.572 29.281 1.00 97.25 299 PHE A O 1
ATOM 2285 N N . GLY A 1 300 ? -21.190 6.147 27.101 1.00 98.25 300 GLY A N 1
ATOM 2286 C CA . GLY A 1 300 ? -19.774 6.449 27.007 1.00 98.25 300 GLY A CA 1
ATOM 2287 C C . GLY A 1 300 ? -19.546 7.733 26.226 1.00 98.25 300 GLY A C 1
ATOM 2288 O O . GLY A 1 300 ? -20.212 7.995 25.225 1.00 98.25 300 GLY A O 1
ATOM 2289 N N . VAL A 1 301 ? -18.598 8.537 26.689 1.00 98.56 301 VAL A N 1
ATOM 2290 C CA . VAL A 1 301 ? -18.147 9.759 26.028 1.00 98.56 301 VAL A CA 1
ATOM 2291 C C . VAL A 1 301 ? -16.633 9.718 25.966 1.00 98.56 301 VAL A C 1
ATOM 2293 O O . VAL A 1 301 ? -15.972 9.511 26.977 1.00 98.56 301 VAL A O 1
ATOM 2296 N N . LEU A 1 302 ? -16.084 9.941 24.783 1.00 98.56 302 LEU A N 1
ATOM 2297 C CA . LEU A 1 302 ? -14.655 10.053 24.558 1.00 98.56 302 LEU A CA 1
ATOM 2298 C C . LEU A 1 302 ? -14.382 11.368 23.843 1.00 98.56 302 LEU A C 1
ATOM 2300 O O . LEU A 1 302 ? -15.049 11.674 22.857 1.00 98.56 302 LEU A O 1
ATOM 2304 N N . LEU A 1 303 ? -13.390 12.112 24.322 1.00 98.69 303 LEU A N 1
ATOM 2305 C CA . LEU A 1 303 ? -12.842 13.304 23.679 1.00 98.69 303 LEU A CA 1
ATOM 2306 C C . LEU A 1 303 ? -11.338 13.119 23.529 1.00 98.69 303 LEU A C 1
ATOM 2308 O O . LEU A 1 303 ? -10.684 12.651 24.458 1.00 98.69 303 LEU A O 1
ATOM 2312 N N . GLY A 1 304 ? -10.786 13.463 22.374 1.00 98.50 304 GLY A N 1
ATOM 2313 C CA . GLY A 1 304 ? -9.379 13.242 22.108 1.00 98.50 304 GLY A CA 1
ATOM 2314 C C . GLY A 1 304 ? -8.759 14.232 21.141 1.00 98.50 304 GLY A C 1
ATOM 2315 O O . GLY A 1 304 ? -9.423 14.843 20.304 1.00 98.50 304 GLY A O 1
ATOM 2316 N N . GLU A 1 305 ? -7.450 14.342 21.284 1.00 98.50 305 GLU A N 1
ATOM 2317 C CA . GLU A 1 305 ? -6.529 15.100 20.455 1.00 98.50 305 GLU A CA 1
ATOM 2318 C C . GLU A 1 305 ? -5.456 14.144 19.932 1.00 98.50 305 GLU A C 1
ATOM 2320 O O . GLU A 1 305 ? -5.067 13.188 20.616 1.00 98.50 305 GLU A O 1
ATOM 2325 N N . GLU A 1 306 ? -4.968 14.398 18.721 1.00 98.38 306 GLU A N 1
ATOM 2326 C CA . GLU A 1 306 ? -3.833 13.677 18.159 1.00 98.38 306 GLU A CA 1
ATOM 2327 C C . GLU A 1 306 ? -2.969 14.570 17.269 1.00 98.38 306 GLU A C 1
ATOM 2329 O O . GLU A 1 306 ? -3.470 15.277 16.392 1.00 98.38 306 GLU A O 1
ATOM 2334 N N . ILE A 1 307 ? -1.655 14.481 17.463 1.00 98.31 307 ILE A N 1
ATOM 2335 C CA . ILE A 1 307 ? -0.650 15.046 16.568 1.00 98.31 307 ILE A CA 1
ATOM 2336 C C . ILE A 1 307 ? 0.129 13.927 15.886 1.00 98.31 307 ILE A C 1
ATOM 2338 O O . ILE A 1 307 ? 0.481 12.918 16.502 1.00 98.31 307 ILE A O 1
ATOM 2342 N N . TYR A 1 308 ? 0.439 14.140 14.614 1.00 98.12 308 TYR A N 1
ATOM 2343 C CA . TYR A 1 308 ? 1.331 13.293 13.836 1.00 98.12 308 TYR A CA 1
ATOM 2344 C C . TYR A 1 308 ? 2.273 14.184 13.035 1.00 98.12 308 TYR A C 1
ATOM 2346 O O . TYR A 1 308 ? 1.829 15.087 12.325 1.00 98.12 308 TYR A O 1
ATOM 2354 N N . GLN A 1 309 ? 3.572 13.931 13.140 1.00 98.06 309 GLN A N 1
ATOM 2355 C CA . GLN A 1 309 ? 4.593 14.608 12.354 1.00 98.06 309 GLN A CA 1
ATOM 2356 C C . GLN A 1 309 ? 5.538 13.582 11.746 1.00 98.06 309 GLN A C 1
ATOM 2358 O O . GLN A 1 309 ? 6.038 12.707 12.447 1.00 98.06 309 GLN A O 1
ATOM 2363 N N . GLN A 1 310 ? 5.829 13.733 10.460 1.00 97.69 310 GLN A N 1
ATOM 2364 C CA . GLN A 1 310 ? 6.809 12.939 9.738 1.00 97.69 310 GLN A CA 1
ATOM 2365 C C . GLN A 1 310 ? 7.820 13.871 9.075 1.00 97.69 310 GLN A C 1
ATOM 2367 O O . GLN A 1 310 ? 7.443 14.824 8.394 1.00 97.69 310 GLN A O 1
ATOM 2372 N N . THR A 1 311 ? 9.102 13.575 9.264 1.00 97.75 311 THR A N 1
ATOM 2373 C CA . THR A 1 311 ? 10.210 14.269 8.601 1.00 97.75 311 THR A CA 1
ATOM 2374 C C . THR A 1 311 ? 11.040 13.254 7.827 1.00 97.75 311 THR A C 1
ATOM 2376 O O . THR A 1 311 ? 11.098 12.073 8.188 1.00 97.75 311 THR A O 1
ATOM 2379 N N . SER A 1 312 ? 11.660 13.684 6.732 1.00 97.31 312 SER A N 1
ATOM 2380 C CA . SER A 1 312 ? 12.467 12.806 5.890 1.00 97.31 312 SER A CA 1
ATOM 2381 C C . SER A 1 312 ? 13.658 13.553 5.305 1.00 97.31 312 SER A C 1
ATOM 2383 O O . SER A 1 312 ? 13.593 14.748 5.031 1.00 97.31 312 SER A O 1
ATOM 2385 N N . LYS A 1 313 ? 14.755 12.832 5.104 1.00 97.88 313 LYS A N 1
ATOM 2386 C CA . LYS A 1 313 ? 15.909 13.275 4.331 1.00 97.88 313 LYS A CA 1
ATOM 2387 C C . LYS A 1 313 ? 16.397 12.101 3.506 1.00 97.88 313 LYS A C 1
ATOM 2389 O O . LYS A 1 313 ? 16.603 11.025 4.057 1.00 97.88 313 LYS A O 1
ATOM 2394 N N . GLN A 1 314 ? 16.626 12.327 2.220 1.00 97.69 314 GLN A N 1
ATOM 2395 C CA . GLN A 1 314 ? 17.197 11.350 1.304 1.00 97.69 314 GLN A CA 1
ATOM 2396 C C . GLN A 1 314 ? 18.472 11.903 0.675 1.00 97.69 314 GLN A C 1
ATOM 2398 O O . GLN A 1 314 ? 18.531 13.055 0.252 1.00 97.69 314 GLN A O 1
ATOM 2403 N N . GLN A 1 315 ? 19.487 11.059 0.583 1.00 97.62 315 GLN A N 1
ATOM 2404 C CA . GLN A 1 315 ? 20.708 11.301 -0.164 1.00 97.62 315 GLN A CA 1
ATOM 2405 C C . GLN A 1 315 ? 20.819 10.243 -1.252 1.00 97.62 315 GLN A C 1
ATOM 2407 O O . GLN A 1 315 ? 20.592 9.061 -0.998 1.00 97.62 315 GLN A O 1
ATOM 2412 N N . TYR A 1 316 ? 21.152 10.679 -2.458 1.00 96.75 316 TYR A N 1
ATOM 2413 C CA . TYR A 1 316 ? 21.342 9.824 -3.619 1.00 96.75 316 TYR A CA 1
ATOM 2414 C C . TYR A 1 316 ? 22.718 10.100 -4.210 1.00 96.75 316 TYR A C 1
ATOM 2416 O O . TYR A 1 316 ? 23.057 11.246 -4.507 1.00 96.75 316 TYR A O 1
ATOM 2424 N N . ILE A 1 317 ? 23.508 9.048 -4.377 1.00 96.19 317 ILE A N 1
ATOM 2425 C CA . ILE A 1 317 ? 24.825 9.103 -5.001 1.00 96.19 317 ILE A CA 1
ATOM 2426 C C . ILE A 1 317 ? 24.865 8.015 -6.059 1.00 96.19 317 ILE A C 1
ATOM 2428 O O . ILE A 1 317 ? 24.564 6.863 -5.760 1.00 96.19 317 ILE A O 1
ATOM 2432 N N . GLN A 1 318 ? 25.277 8.372 -7.269 1.00 94.88 318 GLN A N 1
ATOM 2433 C CA . GLN A 1 318 ? 25.603 7.416 -8.314 1.00 94.88 318 GLN A CA 1
ATOM 2434 C C . GLN A 1 318 ? 26.992 7.736 -8.845 1.00 94.88 318 GLN A C 1
ATOM 2436 O O . GLN A 1 318 ? 27.239 8.856 -9.288 1.00 94.88 318 GLN A O 1
ATOM 2441 N N . THR A 1 319 ? 27.875 6.744 -8.830 1.00 95.25 319 THR A N 1
ATOM 2442 C CA . THR A 1 319 ? 29.186 6.854 -9.465 1.00 95.25 319 THR A CA 1
ATOM 2443 C C . THR A 1 319 ? 29.224 5.955 -10.683 1.00 95.25 319 THR A C 1
ATOM 2445 O O . THR A 1 319 ? 29.003 4.748 -10.579 1.00 95.25 319 THR A O 1
ATOM 2448 N N . ASN A 1 320 ? 29.522 6.556 -11.831 1.00 93.31 320 ASN A N 1
ATOM 2449 C CA . ASN A 1 320 ? 29.663 5.881 -13.110 1.00 93.31 320 ASN A CA 1
ATOM 2450 C C . ASN A 1 320 ? 31.137 5.713 -13.474 1.00 93.31 320 ASN A C 1
ATOM 2452 O O . ASN A 1 320 ? 32.029 6.281 -12.834 1.00 93.31 320 ASN A O 1
ATOM 2456 N N . PHE A 1 321 ? 31.365 4.967 -14.554 1.00 93.12 321 PHE A N 1
ATOM 2457 C CA . PHE A 1 321 ? 32.690 4.735 -15.124 1.00 93.12 321 PHE A CA 1
ATOM 2458 C C . PHE A 1 321 ? 33.635 4.001 -14.168 1.00 93.12 321 PHE A C 1
ATOM 2460 O O . PHE A 1 321 ? 34.832 4.284 -14.098 1.00 93.12 321 PHE A O 1
ATOM 2467 N N . LEU A 1 322 ? 33.081 3.069 -13.394 1.00 94.94 322 LEU A N 1
ATOM 2468 C CA . LEU A 1 322 ? 33.872 2.188 -12.547 1.00 94.94 322 LEU A CA 1
ATOM 2469 C C . LEU A 1 322 ? 34.655 1.178 -13.412 1.00 94.94 322 LEU A C 1
ATOM 2471 O O . LEU A 1 322 ? 34.269 0.922 -14.557 1.00 94.94 322 LEU A O 1
ATOM 2475 N N . PRO A 1 323 ? 35.744 0.582 -12.889 1.00 93.94 323 PRO A N 1
ATOM 2476 C CA . PRO A 1 323 ? 36.512 -0.429 -13.612 1.00 93.94 323 PRO A CA 1
ATOM 2477 C C . PRO A 1 323 ? 35.635 -1.590 -14.105 1.00 93.94 323 PRO A C 1
ATOM 2479 O O . PRO A 1 323 ? 34.769 -2.060 -13.373 1.00 93.94 323 PRO A O 1
ATOM 2482 N N . LEU A 1 324 ? 35.881 -2.081 -15.326 1.00 89.50 324 LEU A N 1
ATOM 2483 C CA . LEU A 1 324 ? 35.050 -3.106 -15.984 1.00 89.50 324 LEU A CA 1
ATOM 2484 C C . LEU A 1 324 ? 34.855 -4.382 -15.154 1.00 89.50 324 LEU A C 1
ATOM 2486 O O . LEU A 1 324 ? 33.755 -4.930 -15.143 1.00 89.50 324 LEU A O 1
ATOM 2490 N N . ASP A 1 325 ? 35.904 -4.818 -14.459 1.00 89.44 325 ASP A N 1
ATOM 2491 C CA . ASP A 1 325 ? 35.929 -6.076 -13.704 1.00 89.44 325 ASP A CA 1
ATOM 2492 C C . ASP A 1 325 ? 35.699 -5.866 -12.195 1.00 89.44 325 ASP A C 1
ATOM 2494 O O . ASP A 1 325 ? 36.017 -6.729 -11.372 1.00 89.44 325 ASP A O 1
ATOM 2498 N N . ILE A 1 326 ? 35.177 -4.699 -11.794 1.00 93.94 326 ILE A N 1
ATOM 2499 C CA . ILE A 1 326 ? 34.840 -4.442 -10.394 1.00 93.94 326 ILE A CA 1
ATOM 2500 C C . ILE A 1 326 ? 33.634 -5.291 -9.968 1.00 93.94 326 ILE A C 1
ATOM 2502 O O . ILE A 1 326 ? 32.628 -5.389 -10.668 1.00 93.94 326 ILE A O 1
ATOM 2506 N N . THR A 1 327 ? 33.713 -5.885 -8.781 1.00 93.88 327 THR A N 1
ATOM 2507 C CA . THR A 1 327 ? 32.586 -6.584 -8.149 1.00 93.88 327 THR A CA 1
ATOM 2508 C C . THR A 1 327 ? 31.648 -5.583 -7.471 1.00 93.88 327 THR A C 1
ATOM 2510 O O . THR A 1 327 ? 32.101 -4.526 -7.020 1.00 93.88 327 THR A O 1
ATOM 2513 N N . ALA A 1 328 ? 30.376 -5.940 -7.284 1.00 94.06 328 ALA A N 1
ATOM 2514 C CA . ALA A 1 328 ? 29.389 -5.087 -6.616 1.00 94.06 328 ALA A CA 1
ATOM 2515 C C . ALA A 1 328 ? 29.844 -4.601 -5.226 1.00 94.06 328 ALA A C 1
ATOM 2517 O O . ALA A 1 328 ? 29.713 -3.422 -4.899 1.00 94.06 328 ALA A O 1
ATOM 2518 N N . GLU A 1 329 ? 30.442 -5.485 -4.426 1.00 93.56 329 GLU A N 1
ATOM 2519 C CA . GLU A 1 329 ? 30.911 -5.183 -3.072 1.00 93.56 329 GLU A CA 1
ATOM 2520 C C . GLU A 1 329 ? 32.028 -4.134 -3.092 1.00 93.56 329 GLU A C 1
ATOM 2522 O O . GLU A 1 329 ? 31.983 -3.149 -2.356 1.00 93.56 329 GLU A O 1
ATOM 2527 N N . ARG A 1 330 ? 33.019 -4.314 -3.974 1.00 95.44 330 ARG A N 1
ATOM 2528 C CA . ARG A 1 330 ? 34.127 -3.368 -4.167 1.00 95.44 330 ARG A CA 1
ATOM 2529 C C . ARG A 1 330 ? 33.641 -2.032 -4.707 1.00 95.44 330 ARG A C 1
ATOM 2531 O O . ARG A 1 330 ? 34.126 -1.010 -4.233 1.00 95.44 330 ARG A O 1
ATOM 2538 N N . ALA A 1 331 ? 32.696 -2.043 -5.645 1.00 95.81 331 ALA A N 1
ATOM 2539 C CA . ALA A 1 331 ? 32.102 -0.843 -6.220 1.00 95.81 331 ALA A CA 1
ATOM 2540 C C . ALA A 1 331 ? 31.383 -0.004 -5.160 1.00 95.81 331 ALA A C 1
ATOM 2542 O O . ALA A 1 331 ? 31.638 1.191 -5.052 1.00 95.81 331 ALA A O 1
ATOM 2543 N N . LEU A 1 332 ? 30.542 -0.633 -4.334 1.00 95.50 332 LEU A N 1
ATOM 2544 C CA . LEU A 1 332 ? 29.820 0.044 -3.254 1.00 95.50 332 LEU A CA 1
ATOM 2545 C C . LEU A 1 332 ? 30.746 0.497 -2.114 1.00 95.50 332 LEU A C 1
ATOM 2547 O O . LEU A 1 332 ? 30.481 1.521 -1.491 1.00 95.50 332 LEU A O 1
ATOM 2551 N N . ALA A 1 333 ? 31.839 -0.228 -1.857 1.00 95.25 333 ALA A N 1
ATOM 2552 C CA . ALA A 1 333 ? 32.833 0.151 -0.852 1.00 95.25 333 ALA A CA 1
ATOM 2553 C C . ALA A 1 333 ? 33.821 1.233 -1.332 1.00 95.25 333 ALA A C 1
ATOM 2555 O O . ALA A 1 333 ? 34.368 1.958 -0.506 1.00 95.25 333 ALA A O 1
ATOM 2556 N N . ASN A 1 334 ? 34.059 1.348 -2.643 1.00 94.31 334 ASN A N 1
ATOM 2557 C CA . ASN A 1 334 ? 35.070 2.231 -3.238 1.00 94.31 334 ASN A CA 1
ATOM 2558 C C . ASN A 1 334 ? 34.492 3.020 -4.420 1.00 94.31 334 ASN A C 1
ATOM 2560 O O . ASN A 1 334 ? 35.044 3.027 -5.523 1.00 94.31 334 ASN A O 1
ATOM 2564 N N . ILE A 1 335 ? 33.375 3.713 -4.190 1.00 92.19 335 ILE A N 1
ATOM 2565 C CA . ILE A 1 335 ? 32.700 4.515 -5.223 1.00 92.19 335 ILE A CA 1
ATOM 2566 C C . ILE A 1 335 ? 33.595 5.611 -5.828 1.00 92.19 335 ILE A C 1
ATOM 2568 O O . ILE A 1 335 ? 33.269 6.162 -6.869 1.00 92.19 335 ILE A O 1
ATOM 2572 N N . ASN A 1 336 ? 34.726 5.941 -5.205 1.00 92.44 336 ASN A N 1
ATOM 2573 C CA . ASN A 1 336 ? 35.713 6.898 -5.701 1.00 92.44 336 ASN A CA 1
ATOM 2574 C C . ASN A 1 336 ? 36.591 6.360 -6.849 1.00 92.44 336 ASN A C 1
ATOM 2576 O O . ASN A 1 336 ? 37.399 7.113 -7.380 1.00 92.44 336 ASN A O 1
ATOM 2580 N N . GLN A 1 337 ? 36.463 5.084 -7.230 1.00 93.38 337 GLN A N 1
ATOM 2581 C CA . GLN A 1 337 ? 37.234 4.479 -8.326 1.00 93.38 337 GLN A CA 1
ATOM 2582 C C . GLN A 1 337 ? 36.698 4.809 -9.731 1.00 93.38 337 GLN A C 1
ATOM 2584 O O . GLN A 1 337 ? 37.257 4.331 -10.716 1.00 93.38 337 GLN A O 1
ATOM 2589 N N . GLY A 1 338 ? 35.618 5.588 -9.848 1.00 90.31 338 GLY A N 1
ATOM 2590 C CA . GLY A 1 338 ? 35.075 5.997 -11.144 1.00 90.31 338 GLY A CA 1
ATOM 2591 C C . GLY A 1 338 ? 36.005 6.979 -11.857 1.00 90.31 338 GLY A C 1
ATOM 2592 O O . GLY A 1 338 ? 36.308 8.040 -11.311 1.00 90.31 338 GLY A O 1
ATOM 2593 N N . VAL A 1 339 ? 36.435 6.652 -13.077 1.00 91.25 339 VAL A N 1
ATOM 2594 C CA . VAL A 1 339 ? 37.355 7.484 -13.873 1.00 91.25 339 VAL A CA 1
ATOM 2595 C C . VAL A 1 339 ? 36.654 7.957 -15.139 1.00 91.25 339 VAL A C 1
ATOM 2597 O O . VAL A 1 339 ? 36.115 7.149 -15.886 1.00 91.25 339 VAL A O 1
ATOM 2600 N N . LEU A 1 340 ? 36.671 9.268 -15.394 1.00 90.44 340 LEU A N 1
ATOM 2601 C CA . LEU A 1 340 ? 36.047 9.846 -16.585 1.00 90.44 340 LEU A CA 1
ATOM 2602 C C . LEU A 1 340 ? 36.731 9.330 -17.866 1.00 90.44 340 LEU A C 1
ATOM 2604 O O . LEU A 1 340 ? 37.947 9.488 -18.006 1.00 90.44 340 LEU A O 1
ATOM 2608 N N . PRO A 1 341 ? 35.978 8.745 -18.815 1.00 89.06 341 PRO A N 1
ATOM 2609 C CA . PRO A 1 341 ? 36.507 8.412 -20.130 1.00 89.06 341 PRO A CA 1
ATOM 2610 C C . PRO A 1 341 ? 36.943 9.670 -20.902 1.00 89.06 341 PRO A C 1
ATOM 2612 O O . PRO A 1 341 ? 36.406 10.756 -20.657 1.00 89.06 341 PRO A O 1
ATOM 2615 N N . PRO A 1 342 ? 37.857 9.548 -21.883 1.00 86.75 342 PRO A N 1
ATOM 2616 C CA . PRO A 1 342 ? 38.196 10.652 -22.778 1.00 86.75 342 PRO A CA 1
ATOM 2617 C C . PRO A 1 342 ? 36.944 11.296 -23.393 1.00 86.75 342 PRO A C 1
ATOM 2619 O O . PRO A 1 342 ? 36.056 10.602 -23.884 1.00 86.75 342 PRO A O 1
ATOM 2622 N N . GLY A 1 343 ? 36.872 12.628 -23.354 1.00 83.06 343 GLY A N 1
ATOM 2623 C CA . GLY A 1 343 ? 35.723 13.395 -23.851 1.00 83.06 343 GLY A CA 1
ATOM 2624 C C . GLY A 1 343 ? 34.589 13.607 -22.839 1.00 83.06 343 GLY A C 1
ATOM 2625 O O . GLY A 1 343 ? 33.680 14.379 -23.129 1.00 83.06 343 GLY A O 1
ATOM 2626 N N . GLN A 1 344 ? 34.644 12.994 -21.650 1.00 81.38 344 GLN A N 1
ATOM 2627 C CA . GLN A 1 344 ? 33.733 13.293 -20.538 1.00 81.38 344 GLN A CA 1
ATOM 2628 C C . GLN A 1 344 ? 34.386 14.280 -19.566 1.00 81.38 344 GLN A C 1
ATOM 2630 O O . GLN A 1 344 ? 35.517 14.080 -19.129 1.00 81.38 344 GLN A O 1
ATOM 2635 N N . THR A 1 345 ? 33.669 15.344 -19.206 1.00 81.81 345 THR A N 1
ATOM 2636 C CA . THR A 1 345 ? 34.170 16.400 -18.305 1.00 81.81 345 THR A CA 1
ATOM 2637 C C . THR A 1 345 ? 33.583 16.323 -16.896 1.00 81.81 345 THR A C 1
ATOM 2639 O O . THR A 1 345 ? 34.080 16.990 -15.990 1.00 81.81 345 THR A O 1
ATOM 2642 N N . SER A 1 346 ? 32.556 15.498 -16.676 1.00 83.94 346 SER A N 1
ATOM 2643 C CA . SER A 1 346 ? 31.918 15.307 -15.373 1.00 83.94 346 SER A CA 1
ATOM 2644 C C . SER A 1 346 ? 31.204 13.956 -15.270 1.00 83.94 346 SER A C 1
ATOM 2646 O O . SER A 1 346 ? 30.970 13.266 -16.263 1.00 83.94 346 SER A O 1
ATOM 2648 N N . GLN A 1 347 ? 30.864 13.561 -14.040 1.00 86.88 347 GLN A N 1
ATOM 2649 C CA . GLN A 1 347 ? 29.965 12.431 -13.813 1.00 86.88 347 GLN A CA 1
ATOM 2650 C C . GLN A 1 347 ? 28.569 12.779 -14.362 1.00 86.88 347 GLN A C 1
ATOM 2652 O O . GLN A 1 347 ? 28.067 13.869 -14.082 1.00 86.88 347 GLN A O 1
ATOM 2657 N N . PRO A 1 348 ? 27.909 11.865 -15.092 1.00 84.19 348 PRO A N 1
ATOM 2658 C CA . PRO A 1 348 ? 26.632 12.142 -15.750 1.00 84.19 348 PRO A CA 1
ATOM 2659 C C . PRO A 1 348 ? 25.472 12.268 -14.757 1.00 84.19 348 PRO A C 1
ATOM 2661 O O . PRO A 1 348 ? 24.414 12.787 -15.100 1.00 84.19 348 PRO A O 1
ATOM 2664 N N . VAL A 1 349 ? 25.665 11.794 -13.524 1.00 87.12 349 VAL A N 1
ATOM 2665 C CA . VAL A 1 349 ? 24.706 11.926 -12.432 1.00 87.12 349 VAL A CA 1
ATOM 2666 C C . VAL A 1 349 ? 25.424 12.553 -11.248 1.00 87.12 349 VAL A C 1
ATOM 2668 O O . VAL A 1 349 ? 26.408 12.013 -10.747 1.00 87.12 349 VAL A O 1
ATOM 2671 N N . LEU A 1 350 ? 24.941 13.718 -10.823 1.00 86.25 350 LEU A N 1
ATOM 2672 C CA . LEU A 1 350 ? 25.480 14.431 -9.670 1.00 86.25 350 LEU A CA 1
ATOM 2673 C C . LEU A 1 350 ? 24.831 13.916 -8.375 1.00 86.25 350 LEU A C 1
ATOM 2675 O O . LEU A 1 350 ? 23.661 13.526 -8.403 1.00 86.25 350 LEU A O 1
ATOM 2679 N N . PRO A 1 351 ? 25.542 13.937 -7.233 1.00 91.38 351 PRO A N 1
ATOM 2680 C CA . PRO A 1 351 ? 24.940 13.651 -5.937 1.00 91.38 351 PRO A CA 1
ATOM 2681 C C . PRO A 1 351 ? 23.767 14.589 -5.641 1.00 91.38 351 PRO A C 1
ATOM 2683 O O . PRO A 1 351 ? 23.841 15.793 -5.886 1.00 91.38 351 PRO A O 1
ATOM 2686 N N . GLN A 1 352 ? 22.696 14.046 -5.068 1.00 91.12 352 GLN A N 1
ATOM 2687 C CA . GLN A 1 352 ? 21.483 14.792 -4.743 1.00 91.12 352 GLN A CA 1
ATOM 2688 C C . GLN A 1 352 ? 21.137 14.629 -3.266 1.00 91.12 352 GLN A C 1
ATOM 2690 O O . GLN A 1 352 ? 21.270 13.550 -2.689 1.00 91.12 352 GLN A O 1
ATOM 2695 N N . THR A 1 353 ? 20.661 15.712 -2.652 1.00 94.25 353 THR A N 1
ATOM 2696 C CA . THR A 1 353 ? 20.025 15.680 -1.332 1.00 94.25 353 THR A CA 1
ATOM 2697 C C . THR A 1 353 ? 18.600 16.190 -1.470 1.00 94.25 353 THR A C 1
ATOM 2699 O O . THR A 1 353 ? 18.378 17.279 -1.992 1.00 94.25 353 THR A O 1
ATOM 2702 N N . SER A 1 354 ? 17.642 15.409 -0.985 1.00 92.25 354 SER A N 1
ATOM 2703 C CA . SER A 1 354 ? 16.235 15.778 -0.895 1.00 92.25 354 SER A CA 1
ATOM 2704 C C . SER A 1 354 ? 15.847 15.903 0.573 1.00 92.25 354 SER A C 1
ATOM 2706 O O . SER A 1 354 ? 16.085 14.991 1.368 1.00 92.25 354 SER A O 1
ATOM 2708 N N . ILE A 1 355 ? 15.266 17.045 0.934 1.00 93.44 355 ILE A N 1
ATOM 2709 C CA . ILE A 1 355 ? 14.688 17.306 2.254 1.00 93.44 355 ILE A CA 1
ATOM 2710 C C . ILE A 1 355 ? 13.244 17.737 1.995 1.00 93.44 355 ILE A C 1
ATOM 2712 O O . ILE A 1 355 ? 12.994 18.924 1.772 1.00 93.44 355 ILE A O 1
ATOM 2716 N N . PRO A 1 356 ? 12.302 16.780 1.910 1.00 90.56 356 PRO A N 1
ATOM 2717 C CA . PRO A 1 356 ? 10.891 17.097 1.771 1.00 90.56 356 PRO A CA 1
ATOM 2718 C C . PRO A 1 356 ? 10.400 17.968 2.928 1.00 90.56 356 PRO A C 1
ATOM 2720 O O . PRO A 1 356 ? 10.963 17.954 4.023 1.00 90.56 356 PRO A O 1
ATOM 2723 N N . ALA A 1 357 ? 9.322 18.707 2.684 1.00 91.94 357 ALA A N 1
ATOM 2724 C CA . ALA A 1 357 ? 8.637 19.424 3.744 1.00 91.94 357 ALA A CA 1
ATOM 2725 C C . ALA A 1 357 ? 8.096 18.454 4.802 1.00 91.94 357 ALA A C 1
ATOM 2727 O O . ALA A 1 357 ? 7.686 17.338 4.489 1.00 91.94 357 ALA A O 1
ATOM 2728 N N . ASP A 1 358 ? 8.043 18.904 6.053 1.00 94.88 358 ASP A N 1
ATOM 2729 C CA . ASP A 1 358 ? 7.475 18.094 7.124 1.00 94.88 358 ASP A CA 1
ATOM 2730 C C . ASP A 1 358 ? 5.974 17.878 6.902 1.00 94.88 358 ASP A C 1
ATOM 2732 O O . ASP A 1 358 ? 5.183 18.830 6.815 1.00 94.88 358 ASP A O 1
ATOM 2736 N N . TYR A 1 359 ? 5.560 16.616 6.913 1.00 96.06 359 TYR A N 1
ATOM 2737 C CA . TYR A 1 359 ? 4.152 16.267 6.917 1.00 96.06 359 TYR A CA 1
ATOM 2738 C C . TYR A 1 359 ? 3.615 16.341 8.346 1.00 96.06 359 TYR A C 1
ATOM 2740 O O . TYR A 1 359 ? 4.136 15.691 9.252 1.00 96.06 359 TYR A O 1
ATOM 2748 N N . ARG A 1 360 ? 2.565 17.142 8.553 1.00 97.00 360 ARG A N 1
ATOM 2749 C CA . ARG A 1 360 ? 1.913 17.328 9.852 1.00 97.00 360 ARG A CA 1
ATOM 2750 C C . ARG A 1 360 ? 0.409 17.093 9.754 1.00 97.00 360 ARG A C 1
ATOM 2752 O O . ARG A 1 360 ? -0.246 17.559 8.813 1.00 97.00 360 ARG A O 1
ATOM 2759 N N . LEU A 1 361 ? -0.126 16.416 10.764 1.00 97.62 361 LEU A N 1
ATOM 2760 C CA . LEU A 1 361 ? -1.549 16.330 11.067 1.00 97.62 361 LEU A CA 1
ATOM 2761 C C . LEU A 1 361 ? -1.798 16.764 12.509 1.00 97.62 361 LEU A C 1
ATOM 2763 O O . LEU A 1 361 ? -1.087 16.344 13.422 1.00 97.62 361 LEU A O 1
ATOM 2767 N N . LEU A 1 362 ? -2.850 17.551 12.695 1.00 98.00 362 LEU A N 1
ATOM 2768 C CA . LEU A 1 362 ? -3.440 17.858 13.992 1.00 98.00 362 LEU A CA 1
ATOM 2769 C C . LEU A 1 362 ? -4.909 17.463 13.933 1.00 98.00 362 LEU A C 1
ATOM 2771 O O . LEU A 1 362 ? -5.617 17.883 13.022 1.00 98.00 362 LEU A O 1
ATOM 2775 N N . SER A 1 363 ? -5.359 16.667 14.890 1.00 98.31 363 SER A N 1
ATOM 2776 C CA . SER A 1 363 ? -6.694 16.084 14.879 1.00 98.31 363 SER A CA 1
ATOM 2777 C C . SER A 1 363 ? -7.394 16.300 16.210 1.00 98.31 363 SER A C 1
ATOM 2779 O O . SER A 1 363 ? -6.794 16.103 17.264 1.00 98.31 363 SER A O 1
ATOM 2781 N N . GLY A 1 364 ? -8.677 16.640 16.157 1.00 98.56 364 GLY A N 1
ATOM 2782 C CA . GLY A 1 364 ? -9.585 16.610 17.301 1.00 98.56 364 GLY A CA 1
ATOM 2783 C C . GLY A 1 364 ? -10.726 15.641 17.022 1.00 98.56 364 GLY A C 1
ATOM 2784 O O . GLY A 1 364 ? -11.271 15.628 15.918 1.00 98.56 364 GLY A O 1
ATOM 2785 N N . PHE A 1 365 ? -11.096 14.806 17.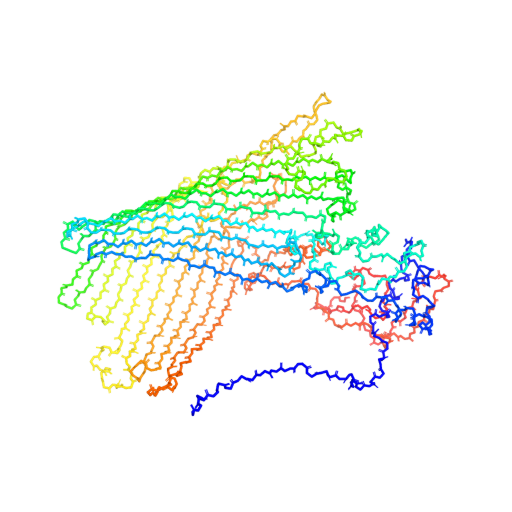987 1.00 98.69 365 PHE A N 1
ATOM 2786 C CA . PHE A 1 365 ? -12.145 13.810 17.791 1.00 98.69 365 PHE A CA 1
ATOM 2787 C C . PHE A 1 365 ? -12.968 13.554 19.045 1.00 98.69 365 PHE A C 1
ATOM 2789 O O . PHE A 1 365 ? -12.504 13.698 20.173 1.00 98.69 365 PHE A O 1
ATOM 2796 N N . GLY A 1 366 ? -14.208 13.130 18.827 1.00 98.69 366 GLY A N 1
ATOM 2797 C CA . GLY A 1 366 ? -15.122 12.720 19.875 1.00 98.69 366 GLY A CA 1
ATOM 2798 C C . GLY A 1 366 ? -15.931 11.491 19.482 1.00 98.69 366 GLY A C 1
ATOM 2799 O O . GLY A 1 366 ? -16.199 11.249 18.301 1.00 98.69 366 GLY A O 1
ATOM 2800 N N . ARG A 1 367 ? -16.328 10.712 20.488 1.00 98.56 367 ARG A N 1
ATOM 2801 C CA . ARG A 1 367 ? -17.217 9.559 20.337 1.00 98.56 367 ARG A CA 1
ATOM 2802 C C . ARG A 1 367 ? -18.231 9.516 21.469 1.00 98.56 367 ARG A C 1
ATOM 2804 O O . ARG A 1 367 ? -17.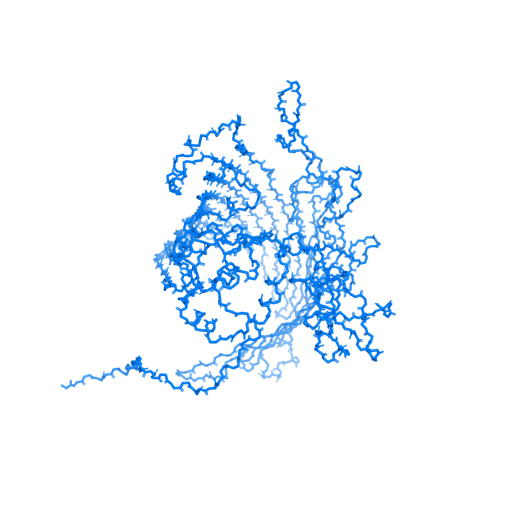869 9.631 22.634 1.00 98.56 367 ARG A O 1
ATOM 2811 N N . LEU A 1 368 ? -19.481 9.279 21.107 1.00 98.69 368 LEU A N 1
ATOM 2812 C CA . LEU A 1 368 ? -20.590 9.016 22.011 1.00 98.69 368 LEU A CA 1
ATOM 2813 C C . LEU A 1 368 ? -21.046 7.580 21.786 1.00 98.69 368 LEU A C 1
ATOM 2815 O O . LEU A 1 368 ? -21.283 7.191 20.646 1.00 98.69 368 LEU A O 1
ATOM 2819 N N . THR A 1 369 ? -21.179 6.796 22.847 1.00 98.56 369 THR A N 1
ATOM 2820 C CA . THR A 1 369 ? -21.800 5.471 22.808 1.00 98.56 369 THR A CA 1
ATOM 2821 C C . THR A 1 369 ? -22.981 5.443 23.760 1.00 98.56 369 THR A C 1
ATOM 2823 O O . THR A 1 369 ? -22.946 6.027 24.842 1.00 98.56 369 THR A O 1
ATOM 2826 N N . TYR A 1 370 ? -24.043 4.763 23.356 1.00 98.44 370 TYR A N 1
ATOM 2827 C CA . TYR A 1 370 ? -25.223 4.563 24.176 1.00 98.44 370 TYR A CA 1
ATOM 2828 C C . TYR A 1 370 ? -25.780 3.167 23.936 1.00 98.44 370 TYR A C 1
ATOM 2830 O O . TYR A 1 370 ? -25.848 2.700 22.800 1.00 98.44 370 TYR A O 1
ATOM 2838 N N . SER A 1 371 ? -26.190 2.500 25.006 1.00 98.44 371 SER A N 1
ATOM 2839 C CA . SER A 1 371 ? -26.928 1.249 24.925 1.00 98.44 371 SER A CA 1
ATOM 2840 C C . SER A 1 371 ? -28.043 1.214 25.959 1.00 98.44 371 SER A C 1
ATOM 2842 O O . SER A 1 371 ? -27.859 1.647 27.099 1.00 98.44 371 SER A O 1
ATOM 2844 N N . TYR A 1 372 ? -29.197 0.699 25.547 1.00 98.25 372 TYR A N 1
ATOM 2845 C CA . TYR A 1 372 ? -30.337 0.458 26.423 1.00 98.25 372 TYR A CA 1
ATOM 2846 C C . TYR A 1 372 ? -30.624 -1.037 26.508 1.00 98.25 372 TYR A C 1
ATOM 2848 O O . TYR A 1 372 ? -30.988 -1.644 25.501 1.00 98.25 372 TYR A O 1
ATOM 2856 N N . ASP A 1 373 ? -30.457 -1.617 27.700 1.00 96.75 373 ASP A N 1
ATOM 2857 C CA . ASP A 1 373 ? -30.705 -3.035 28.017 1.00 96.75 373 ASP A CA 1
ATOM 2858 C C . ASP A 1 373 ? -29.966 -4.007 27.068 1.00 96.75 373 ASP A C 1
ATOM 2860 O O . ASP A 1 373 ? -30.412 -5.128 26.820 1.00 96.75 373 ASP A O 1
ATOM 2864 N N . ASP A 1 374 ? -28.864 -3.534 26.465 1.00 95.50 374 ASP A N 1
ATOM 2865 C CA . ASP A 1 374 ? -28.150 -4.130 25.323 1.00 95.50 374 ASP A CA 1
ATOM 2866 C C . ASP A 1 374 ? -29.029 -4.465 24.093 1.00 95.50 374 ASP A C 1
ATOM 2868 O O . ASP A 1 374 ? -28.638 -5.277 23.247 1.00 95.50 374 ASP A O 1
ATOM 2872 N N . LYS A 1 375 ? -30.232 -3.889 24.000 1.00 96.69 375 LYS A N 1
ATOM 2873 C CA . LYS A 1 375 ? -31.181 -4.081 22.893 1.00 96.69 375 LYS A CA 1
ATOM 2874 C C . LYS A 1 375 ? -30.942 -3.077 21.782 1.00 96.69 375 LYS A C 1
ATOM 2876 O O . LYS A 1 375 ? -30.783 -3.461 20.627 1.00 96.69 375 LYS A O 1
ATOM 2881 N N . TYR A 1 376 ? -30.894 -1.799 22.145 1.00 98.25 376 TYR A N 1
ATOM 2882 C CA . TYR A 1 376 ? -30.664 -0.694 21.220 1.00 98.25 376 TYR A CA 1
ATOM 2883 C C . TYR A 1 376 ? -29.280 -0.134 21.490 1.00 98.25 376 TYR A C 1
ATOM 2885 O O . TYR A 1 376 ? -29.008 0.316 22.603 1.00 98.25 376 TYR A O 1
ATOM 2893 N N . LEU A 1 377 ? -28.407 -0.193 20.492 1.00 98.50 377 LEU A N 1
ATOM 2894 C CA . LEU A 1 377 ? -27.044 0.308 20.570 1.00 98.50 377 LEU A CA 1
ATOM 2895 C C . LEU A 1 377 ? -26.895 1.461 19.586 1.00 98.50 377 LEU A C 1
ATOM 2897 O O . LEU A 1 377 ? -27.307 1.346 18.436 1.00 98.50 377 LEU A O 1
ATOM 2901 N N . PHE A 1 378 ? -26.289 2.552 20.028 1.00 98.56 378 PHE A N 1
ATOM 2902 C CA . PHE A 1 378 ? -26.003 3.720 19.211 1.00 98.56 378 PHE A CA 1
ATOM 2903 C C . PHE A 1 378 ? -24.561 4.169 19.433 1.00 98.56 378 PHE A C 1
ATOM 2905 O O . PHE A 1 378 ? -24.054 4.156 20.556 1.00 98.56 378 PHE A O 1
ATOM 2912 N N . THR A 1 379 ? -23.892 4.576 18.361 1.00 98.75 379 THR A N 1
ATOM 2913 C CA . THR A 1 379 ? -22.595 5.249 18.413 1.00 98.75 379 THR A CA 1
ATOM 2914 C C . THR A 1 379 ? -22.609 6.445 17.476 1.00 98.75 379 THR A C 1
ATOM 2916 O O . THR A 1 379 ? -22.986 6.313 16.318 1.00 98.75 379 THR A O 1
ATOM 2919 N N . GLY A 1 380 ? -22.161 7.600 17.956 1.00 98.69 380 GLY A N 1
ATOM 2920 C CA . GLY A 1 380 ? -21.891 8.782 17.141 1.00 98.69 380 GLY A CA 1
ATOM 2921 C C . GLY A 1 380 ? -20.419 9.162 17.239 1.00 98.69 380 GLY A C 1
ATOM 2922 O O . GLY A 1 380 ? -19.830 9.086 18.316 1.00 98.69 380 GLY A O 1
ATOM 2923 N N . THR A 1 381 ? -19.814 9.576 16.133 1.00 98.56 381 THR A N 1
ATOM 2924 C CA . THR A 1 381 ? -18.429 10.047 16.075 1.00 98.56 381 THR A CA 1
ATOM 2925 C C . THR A 1 381 ? -18.330 11.332 15.270 1.00 98.56 381 THR A C 1
ATOM 2927 O O . THR A 1 381 ? -19.050 11.539 14.294 1.00 98.56 381 THR A O 1
ATOM 2930 N N . LEU A 1 382 ? -17.400 12.196 15.659 1.00 98.56 382 LEU A N 1
ATOM 2931 C CA . LEU A 1 382 ? -16.996 13.346 14.862 1.00 98.56 382 LEU A CA 1
ATOM 2932 C C . LEU A 1 382 ? -15.492 13.519 14.995 1.00 98.56 382 LEU A C 1
ATOM 2934 O O . LEU A 1 382 ? -14.967 13.533 16.107 1.00 98.56 382 LEU A O 1
ATOM 2938 N N . ARG A 1 383 ? -14.810 13.660 13.862 1.00 98.31 383 ARG A N 1
ATOM 2939 C CA . ARG A 1 383 ? -13.383 13.965 13.803 1.00 98.31 383 ARG A CA 1
ATOM 2940 C C . ARG A 1 383 ? -13.138 15.169 12.899 1.00 98.31 383 ARG A C 1
ATOM 2942 O O . ARG A 1 383 ? -13.796 15.304 11.869 1.00 98.31 383 ARG A O 1
ATOM 2949 N N . ALA A 1 384 ? -12.222 16.039 13.306 1.00 98.31 384 ALA A N 1
ATOM 2950 C CA . ALA A 1 384 ? -11.730 17.171 12.539 1.00 98.31 384 ALA A CA 1
ATOM 2951 C C . ALA A 1 384 ? -10.212 17.036 12.380 1.00 98.31 384 ALA A C 1
ATOM 2953 O O . ALA A 1 384 ? -9.498 17.079 13.382 1.00 98.31 384 ALA A O 1
ATOM 2954 N N . ASP A 1 385 ? -9.732 16.890 11.143 1.00 98.31 385 ASP A N 1
ATOM 2955 C CA . ASP A 1 385 ? -8.309 16.678 10.844 1.00 98.31 385 ASP A CA 1
ATOM 2956 C C . ASP A 1 385 ? -7.744 17.837 10.028 1.00 98.31 385 ASP A C 1
ATOM 2958 O O . ASP A 1 385 ? -8.212 18.127 8.928 1.00 98.31 385 ASP A O 1
ATOM 2962 N N . GLY A 1 386 ? -6.711 18.490 10.555 1.00 97.88 386 GLY A N 1
ATOM 2963 C CA . GLY A 1 386 ? -5.942 19.540 9.902 1.00 97.88 386 GLY A CA 1
ATOM 2964 C C . GLY A 1 386 ? -4.658 18.996 9.282 1.00 97.88 386 GLY A C 1
ATOM 2965 O O . GLY A 1 386 ? -3.812 18.483 10.008 1.00 97.88 386 GLY A O 1
ATOM 2966 N N . SER A 1 387 ? -4.469 19.143 7.966 1.00 97.56 387 SER A N 1
ATOM 2967 C CA . SER A 1 387 ? -3.251 18.696 7.269 1.00 97.56 387 SER A CA 1
ATOM 2968 C C . SER A 1 387 ? -2.387 19.850 6.755 1.00 97.56 387 SER A C 1
ATOM 2970 O O . SER A 1 387 ? -2.894 20.821 6.190 1.00 97.56 387 SER A O 1
ATOM 2972 N N . SER A 1 388 ? -1.059 19.716 6.878 1.00 96.38 388 SER A N 1
ATOM 2973 C CA . SER A 1 388 ? -0.090 20.650 6.278 1.00 96.38 388 SER A CA 1
ATOM 2974 C C . SER A 1 388 ? -0.139 20.696 4.745 1.00 96.38 388 SER A C 1
ATOM 2976 O O . SER A 1 388 ? 0.290 21.689 4.162 1.00 96.38 388 SER A O 1
ATOM 2978 N N . LYS A 1 389 ? -0.697 19.665 4.100 1.00 95.88 389 LYS A N 1
ATOM 2979 C CA . LYS A 1 389 ? -0.737 19.500 2.638 1.00 95.88 389 LYS A CA 1
ATOM 2980 C C . LYS A 1 389 ? -1.738 20.405 1.925 1.00 95.88 389 LYS A C 1
ATOM 2982 O O . LYS A 1 389 ? -1.627 20.599 0.718 1.00 95.88 389 LYS A O 1
ATOM 2987 N N . PHE A 1 390 ? -2.691 20.973 2.659 1.00 97.06 390 PHE A N 1
ATOM 2988 C CA . PHE A 1 390 ? -3.741 21.821 2.101 1.00 97.06 390 PHE A CA 1
ATOM 2989 C C . PHE A 1 390 ? -3.513 23.314 2.417 1.00 97.06 390 PHE A C 1
ATOM 2991 O O . PHE A 1 390 ? -2.915 23.656 3.451 1.00 97.06 390 PHE A O 1
ATOM 2998 N N . PRO A 1 391 ? -3.984 24.220 1.541 1.00 95.69 391 PRO A N 1
ATOM 2999 C CA . PRO A 1 391 ? -3.887 25.666 1.723 1.00 95.69 391 PRO A CA 1
ATOM 3000 C C . PRO A 1 391 ? -4.732 26.151 2.907 1.00 95.69 391 PRO A C 1
ATOM 3002 O O . PRO A 1 391 ? -5.609 25.442 3.409 1.00 95.69 391 PRO A O 1
ATOM 3005 N N . ALA A 1 392 ? -4.466 27.378 3.368 1.00 92.56 392 ALA A N 1
ATOM 3006 C CA . ALA A 1 392 ? -5.315 28.039 4.359 1.00 92.56 392 ALA A CA 1
ATOM 3007 C C . ALA A 1 392 ? -6.779 28.080 3.872 1.00 92.56 392 ALA A C 1
ATOM 3009 O O . ALA A 1 392 ? -7.031 28.270 2.688 1.00 92.56 392 ALA A O 1
ATOM 3010 N N . GLY A 1 393 ? -7.736 27.841 4.773 1.00 93.00 393 GLY A N 1
ATOM 3011 C CA . GLY A 1 393 ? -9.160 27.678 4.436 1.00 93.00 393 GLY A CA 1
ATOM 3012 C C . GLY A 1 393 ? -9.590 26.224 4.195 1.00 93.00 393 GLY A C 1
ATOM 3013 O O . GLY A 1 393 ? -10.650 25.836 4.670 1.00 93.00 393 GLY A O 1
ATOM 3014 N N . ASN A 1 394 ? -8.735 25.388 3.591 1.00 96.06 394 ASN A N 1
ATOM 3015 C CA . ASN A 1 394 ? -9.034 23.972 3.303 1.00 96.06 394 ASN A CA 1
ATOM 3016 C C . ASN A 1 394 ? -8.228 22.975 4.158 1.00 96.06 394 ASN A C 1
ATOM 3018 O O . ASN A 1 394 ? -8.286 21.766 3.929 1.00 96.06 394 ASN A O 1
ATOM 3022 N N . LYS A 1 395 ? -7.462 23.462 5.147 1.00 95.75 395 LYS A N 1
ATOM 3023 C CA . LYS A 1 395 ? -6.615 22.622 6.015 1.00 95.75 395 LYS A CA 1
ATOM 3024 C C . LYS A 1 395 ? -7.404 21.555 6.762 1.00 95.75 395 LYS A C 1
ATOM 3026 O O . LYS A 1 395 ? -6.921 20.428 6.868 1.00 95.75 395 LYS A O 1
ATOM 3031 N N . VAL A 1 396 ? -8.574 21.925 7.283 1.00 97.81 396 VAL A N 1
ATOM 3032 C CA . VAL A 1 396 ? -9.378 21.097 8.188 1.00 97.81 396 VAL A CA 1
ATOM 3033 C C . VAL A 1 396 ? -10.499 20.396 7.424 1.00 97.81 396 VAL A C 1
ATOM 3035 O O . VAL A 1 396 ? -11.322 21.052 6.790 1.00 97.81 396 VAL A O 1
ATOM 3038 N N . GLY A 1 397 ? -10.538 19.067 7.503 1.00 97.44 397 GLY A N 1
ATOM 3039 C CA . GLY A 1 397 ? -11.653 18.241 7.042 1.00 97.44 397 GLY A CA 1
ATOM 3040 C C . GLY A 1 397 ? -12.499 17.742 8.215 1.00 97.44 397 GLY A C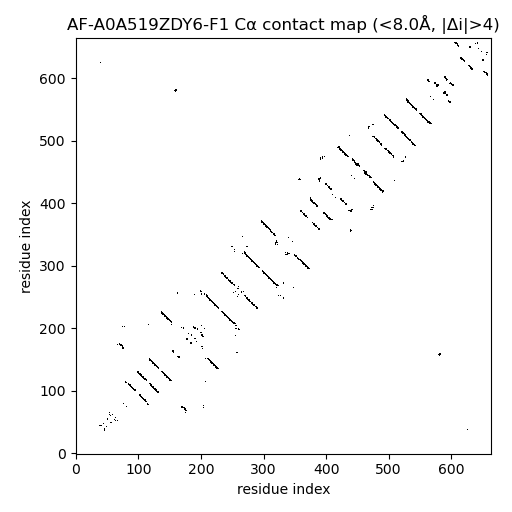 1
ATOM 3041 O O . GLY A 1 397 ? -11.953 17.452 9.276 1.00 97.44 397 GLY A O 1
ATOM 3042 N N . TYR A 1 398 ? -13.819 17.632 8.024 1.00 97.88 398 TYR A N 1
ATOM 3043 C CA . TYR A 1 398 ? -14.762 17.134 9.035 1.00 97.88 398 TYR A CA 1
ATOM 3044 C C . TYR A 1 398 ? -15.366 15.790 8.624 1.00 97.88 398 TYR A C 1
ATOM 3046 O O . TYR A 1 398 ? -15.923 15.637 7.532 1.00 97.88 398 TYR A O 1
ATOM 3054 N N . PHE A 1 399 ? -15.292 14.827 9.536 1.00 98.38 399 PHE A N 1
ATOM 3055 C CA . PHE A 1 399 ? -15.538 13.412 9.280 1.00 98.38 399 PHE A CA 1
ATOM 3056 C C . PHE A 1 399 ? -16.505 12.838 10.328 1.00 98.38 399 PHE A C 1
ATOM 3058 O O . PHE A 1 399 ? -16.074 12.250 11.324 1.00 98.38 399 PHE A O 1
ATOM 3065 N N . PRO A 1 400 ? -17.824 13.071 10.170 1.00 98.44 400 PRO A N 1
ATOM 3066 C CA . PRO A 1 400 ? -18.834 12.506 11.056 1.00 98.44 400 PRO A CA 1
ATOM 3067 C C . PRO A 1 400 ? -19.108 11.031 10.746 1.00 98.44 400 PRO A C 1
ATOM 3069 O O . PRO A 1 400 ? -19.007 10.585 9.599 1.00 98.44 400 PRO A O 1
ATOM 3072 N N . GLY A 1 401 ? -19.545 10.296 11.762 1.00 98.50 401 GLY A N 1
ATOM 3073 C CA . GLY A 1 401 ? -20.065 8.943 11.631 1.00 98.50 401 GLY A CA 1
ATOM 3074 C C . GLY A 1 401 ? -21.154 8.651 12.654 1.00 98.50 401 GLY A C 1
ATOM 3075 O O . GLY A 1 401 ? -21.219 9.262 13.719 1.00 98.50 401 GLY A O 1
ATOM 3076 N N . ALA A 1 402 ? -22.034 7.722 12.313 1.00 98.62 402 ALA A N 1
ATOM 3077 C CA . ALA A 1 402 ? -23.068 7.221 13.197 1.00 98.62 402 ALA A CA 1
ATOM 3078 C C . ALA A 1 402 ? -23.344 5.748 12.894 1.00 98.62 402 ALA A C 1
ATOM 3080 O O . ALA A 1 402 ? -23.356 5.329 11.737 1.00 98.62 402 ALA A O 1
ATOM 3081 N N . SER A 1 403 ? -23.602 4.962 13.929 1.00 98.50 403 SER A N 1
ATOM 3082 C CA . SER A 1 403 ? -24.085 3.596 13.793 1.00 98.50 403 SER A CA 1
ATOM 3083 C C . SER A 1 403 ? -25.169 3.302 14.814 1.00 98.50 403 SER A C 1
ATOM 3085 O O . SER A 1 403 ? -25.165 3.817 15.933 1.00 98.50 403 SER A O 1
ATOM 3087 N N . ALA A 1 404 ? -26.112 2.466 14.406 1.00 98.56 404 ALA A N 1
ATOM 3088 C CA . ALA A 1 404 ? -27.161 1.945 15.253 1.00 98.56 404 ALA A CA 1
ATOM 3089 C C . ALA A 1 404 ? -27.245 0.431 15.070 1.00 98.56 404 ALA A C 1
ATOM 3091 O O . ALA A 1 404 ? -27.056 -0.088 13.969 1.00 98.56 404 ALA A O 1
ATOM 3092 N N . ALA A 1 405 ? -27.535 -0.286 16.147 1.00 98.56 405 ALA A N 1
ATOM 3093 C CA . ALA A 1 405 ? -27.838 -1.702 16.083 1.00 98.56 405 ALA A CA 1
ATOM 3094 C C . ALA A 1 405 ? -29.029 -2.038 16.977 1.00 98.56 405 ALA A C 1
ATOM 3096 O O . ALA A 1 405 ? -29.171 -1.500 18.075 1.00 98.56 405 ALA A O 1
ATOM 3097 N N . TRP A 1 406 ? -29.867 -2.953 16.502 1.00 98.56 406 TRP A N 1
ATOM 3098 C CA . TRP A 1 406 ? -31.010 -3.478 17.232 1.00 98.56 406 TRP A CA 1
ATOM 3099 C C . TRP A 1 406 ? -30.869 -4.986 17.374 1.00 98.56 406 TRP A C 1
ATOM 3101 O O . TRP A 1 406 ? -30.864 -5.722 16.387 1.00 98.56 406 TRP A O 1
ATOM 3111 N N . ARG A 1 407 ? -30.737 -5.446 18.615 1.00 98.25 407 ARG A N 1
ATOM 3112 C CA . ARG A 1 407 ? -30.671 -6.861 18.966 1.00 98.25 407 ARG A CA 1
ATOM 3113 C C . ARG A 1 407 ? -32.082 -7.403 19.205 1.00 98.25 407 ARG A C 1
ATOM 3115 O O . ARG A 1 407 ? -32.565 -7.438 20.335 1.00 98.25 407 ARG A O 1
ATOM 3122 N N . ILE A 1 408 ? -32.722 -7.823 18.118 1.00 98.06 408 ILE A N 1
ATOM 3123 C CA . ILE A 1 408 ? -34.094 -8.351 18.077 1.00 98.06 408 ILE A CA 1
ATOM 3124 C C . ILE A 1 408 ? -34.246 -9.579 18.988 1.00 98.06 408 ILE A C 1
ATOM 3126 O O . ILE A 1 408 ? -35.263 -9.720 19.658 1.00 98.06 408 ILE A O 1
ATOM 3130 N N . SER A 1 409 ? -33.217 -10.429 19.093 1.00 96.88 409 SER A N 1
ATOM 3131 C CA . SER A 1 409 ? -33.209 -11.618 19.971 1.00 96.88 409 SER A CA 1
ATOM 3132 C C . SER A 1 409 ? -33.458 -11.315 21.453 1.00 96.88 409 SER A C 1
ATOM 3134 O O . SER A 1 409 ? -33.866 -12.204 22.198 1.00 96.88 409 SER A O 1
ATOM 3136 N N . LYS A 1 410 ? -33.225 -10.075 21.903 1.00 95.81 410 LYS A N 1
ATOM 3137 C CA . LYS A 1 410 ? -33.491 -9.648 23.285 1.00 95.81 410 LYS A CA 1
ATOM 3138 C C . LYS A 1 410 ? -34.914 -9.110 23.497 1.00 95.81 410 LYS A C 1
ATOM 3140 O O . LYS A 1 410 ? -35.264 -8.766 24.629 1.00 95.81 410 LYS A O 1
ATOM 3145 N N . GLU A 1 411 ? -35.737 -9.015 22.457 1.00 97.00 411 GLU A N 1
ATOM 3146 C CA . GLU A 1 411 ? -37.119 -8.555 22.579 1.00 97.00 411 GLU A CA 1
ATOM 3147 C C . GLU A 1 411 ? -38.032 -9.618 23.187 1.00 97.00 411 GLU A C 1
ATOM 3149 O O . GLU A 1 411 ? -37.910 -10.803 22.886 1.00 97.00 411 GLU A O 1
ATOM 3154 N N . GLU A 1 412 ? -38.989 -9.199 24.022 1.00 95.25 412 GLU A N 1
ATOM 3155 C CA . GLU A 1 412 ? -39.900 -10.133 24.706 1.00 95.25 412 GLU A CA 1
ATOM 3156 C C . GLU A 1 412 ? -40.702 -10.984 23.713 1.00 95.25 412 GLU A C 1
ATOM 3158 O O . GLU A 1 412 ? -40.870 -12.182 23.924 1.00 95.25 412 GLU A O 1
ATOM 3163 N N . PHE A 1 413 ? -41.119 -10.395 22.587 1.00 95.50 413 PHE A N 1
ATOM 3164 C CA . PHE A 1 413 ? -41.853 -11.103 21.535 1.00 95.50 413 PHE A CA 1
ATOM 3165 C C . PHE A 1 413 ? -41.007 -12.154 20.799 1.00 95.50 413 PHE A C 1
ATOM 3167 O O . PHE A 1 413 ? -41.567 -13.036 20.153 1.00 95.50 413 PHE A O 1
ATOM 3174 N N . PHE A 1 414 ? -39.675 -12.062 20.869 1.00 94.31 414 PHE A N 1
ATOM 3175 C CA . PHE A 1 414 ? -38.759 -12.942 20.141 1.00 94.31 414 PHE A CA 1
ATOM 3176 C C . PHE A 1 414 ? -38.229 -14.095 21.007 1.00 94.31 414 PHE A C 1
ATOM 3178 O O . PHE A 1 414 ? -37.771 -15.108 20.481 1.00 94.31 414 PHE A O 1
ATOM 3185 N N . LYS A 1 415 ? -38.338 -13.992 22.341 1.00 90.25 415 LYS A N 1
ATOM 3186 C CA . LYS A 1 415 ? -37.828 -14.998 23.294 1.00 90.25 415 LYS A CA 1
ATOM 3187 C C . LYS A 1 415 ? -38.410 -16.404 23.114 1.00 90.25 415 LYS A C 1
ATOM 3189 O O . LYS A 1 415 ? -37.808 -17.365 23.585 1.00 90.25 415 LYS A O 1
ATOM 3194 N N . SER A 1 416 ? -39.560 -16.544 22.456 1.00 94.00 416 SER A N 1
ATOM 3195 C CA . SER A 1 416 ? -40.175 -17.844 22.162 1.00 94.00 416 SER A CA 1
ATOM 3196 C C . SER A 1 416 ? -39.404 -18.663 21.114 1.00 94.00 416 SER A C 1
ATOM 3198 O O . SER A 1 416 ? -39.585 -19.879 21.042 1.00 94.00 416 SER A O 1
ATOM 3200 N N . ILE A 1 417 ? -38.520 -18.040 20.325 1.00 93.94 417 ILE A N 1
ATOM 3201 C CA . ILE A 1 417 ? -37.775 -18.693 19.240 1.00 93.94 417 ILE A CA 1
ATOM 3202 C C . ILE A 1 417 ? -36.422 -19.207 19.757 1.00 93.94 417 ILE A C 1
ATOM 3204 O O . ILE A 1 417 ? -35.375 -18.603 19.546 1.00 93.94 417 ILE A O 1
ATOM 3208 N N . THR A 1 418 ? -36.427 -20.368 20.410 1.00 92.12 418 THR A N 1
ATOM 3209 C CA . THR A 1 418 ? -35.229 -20.962 21.045 1.00 92.12 418 THR A CA 1
ATOM 3210 C C . THR A 1 418 ? -34.144 -21.417 20.065 1.00 92.12 418 THR A C 1
ATOM 3212 O O . THR A 1 418 ? -32.981 -21.552 20.445 1.00 92.12 418 THR A O 1
ATOM 3215 N N . ALA A 1 419 ? -34.497 -21.643 18.796 1.00 94.25 419 ALA A N 1
ATOM 3216 C CA . ALA A 1 419 ? -33.537 -22.004 17.755 1.00 94.25 419 ALA A CA 1
ATOM 3217 C C . ALA A 1 419 ? -32.570 -20.854 17.411 1.00 94.25 419 ALA A C 1
ATOM 3219 O O . ALA A 1 419 ? -31.471 -21.116 16.918 1.00 94.25 419 ALA A O 1
ATOM 3220 N N . VAL A 1 420 ? -32.962 -19.601 17.675 1.00 97.00 420 VAL A N 1
ATOM 3221 C CA . VAL A 1 420 ? -32.162 -18.400 17.416 1.00 97.00 420 VAL A CA 1
ATOM 3222 C C . VAL A 1 420 ? -31.485 -17.959 18.711 1.00 97.00 420 VAL A C 1
ATOM 3224 O O . VAL A 1 420 ? -32.137 -17.592 19.681 1.00 97.00 420 VAL A O 1
ATOM 3227 N N . SER A 1 421 ? -30.157 -17.988 18.724 1.00 95.94 421 SER A N 1
ATOM 3228 C CA . SER A 1 421 ? -29.333 -17.567 19.860 1.00 95.94 421 SER A CA 1
ATOM 3229 C C . SER A 1 421 ? -29.092 -16.060 19.881 1.00 95.94 421 SER A C 1
ATOM 3231 O O . SER A 1 421 ? -29.094 -15.457 20.949 1.00 95.94 421 SER A O 1
ATOM 3233 N N . ASP A 1 422 ? -28.903 -15.447 18.711 1.00 97.75 422 ASP A N 1
ATOM 3234 C CA . ASP A 1 422 ? -28.801 -13.995 18.575 1.00 97.75 422 ASP A CA 1
ATOM 3235 C C . ASP A 1 422 ? -29.298 -13.559 17.197 1.00 97.75 422 ASP A C 1
ATOM 3237 O O . ASP A 1 422 ? -29.044 -14.233 16.201 1.00 97.75 422 ASP A O 1
ATOM 3241 N N . LEU A 1 423 ? -30.001 -12.433 17.136 1.00 98.31 423 LEU A N 1
ATOM 3242 C CA . LEU A 1 423 ? -30.387 -11.780 15.894 1.00 98.31 423 LEU A CA 1
ATOM 3243 C C . LEU A 1 423 ? -30.210 -10.284 16.092 1.00 98.31 423 LEU A C 1
ATOM 3245 O O . LEU A 1 423 ? -30.838 -9.689 16.974 1.00 98.31 423 LEU A O 1
ATOM 3249 N N . LYS A 1 424 ? -29.361 -9.679 15.268 1.00 98.56 424 LYS A N 1
ATOM 3250 C CA . LYS A 1 424 ? -28.998 -8.272 15.379 1.00 98.56 424 LYS A CA 1
ATOM 3251 C C . LYS A 1 424 ? -28.968 -7.621 14.003 1.00 98.56 424 LYS A C 1
ATOM 3253 O O . LYS A 1 424 ? -28.242 -8.063 13.118 1.00 98.56 424 LYS A O 1
ATOM 3258 N N . LEU A 1 425 ? -29.726 -6.541 13.855 1.00 98.69 425 LEU A N 1
ATOM 3259 C CA . LEU A 1 425 ? -29.686 -5.657 12.693 1.00 98.69 425 LEU A CA 1
ATOM 3260 C C . LEU A 1 425 ? -28.708 -4.510 12.973 1.00 98.69 425 LEU A C 1
ATOM 3262 O O . LEU A 1 425 ? -28.711 -3.961 14.076 1.00 98.69 425 LEU A O 1
ATOM 3266 N N . ARG A 1 426 ? -27.881 -4.145 11.996 1.00 98.44 426 ARG A N 1
ATOM 3267 C CA . ARG A 1 426 ? -26.882 -3.072 12.065 1.00 98.44 426 ARG A CA 1
ATOM 3268 C C . ARG A 1 426 ? -27.103 -2.087 10.928 1.00 98.44 426 ARG A C 1
ATOM 3270 O O . ARG A 1 426 ? -27.308 -2.500 9.798 1.00 98.44 426 ARG A O 1
ATOM 3277 N N . LEU A 1 427 ? -26.998 -0.799 11.217 1.00 98.50 427 LEU A N 1
ATOM 3278 C CA . LEU A 1 427 ? -26.965 0.275 10.231 1.00 98.50 427 LEU A CA 1
ATOM 3279 C C . LEU A 1 427 ? -25.791 1.190 10.567 1.00 98.50 427 LEU A C 1
ATOM 3281 O O . LEU A 1 427 ? -25.623 1.576 11.727 1.00 98.50 427 LEU A O 1
ATOM 3285 N N . SER A 1 428 ? -24.991 1.569 9.576 1.00 98.50 428 SER A N 1
ATOM 3286 C CA . SER A 1 428 ? -23.922 2.541 9.782 1.00 98.50 428 SER A CA 1
ATOM 3287 C C . SER A 1 428 ? -23.740 3.509 8.619 1.00 98.50 428 SER A C 1
ATOM 3289 O O . SER A 1 428 ? -24.028 3.215 7.458 1.00 98.50 428 SER A O 1
ATOM 3291 N N . TYR A 1 429 ? -23.271 4.700 8.972 1.00 98.62 429 TYR A N 1
ATOM 3292 C CA . TYR A 1 429 ? -22.907 5.787 8.081 1.00 98.62 429 TYR A CA 1
ATOM 3293 C C . TYR A 1 429 ? -21.598 6.396 8.582 1.00 98.62 429 TYR A C 1
ATOM 3295 O O . TYR A 1 429 ? -21.456 6.671 9.773 1.00 98.62 429 TYR A O 1
ATOM 3303 N N . GLY A 1 430 ? -20.651 6.669 7.694 1.00 98.38 430 GLY A N 1
ATOM 3304 C CA . GLY A 1 430 ? -19.407 7.331 8.077 1.00 98.38 430 GLY A CA 1
ATOM 3305 C C . GLY A 1 430 ? -18.771 8.075 6.922 1.00 98.38 430 GLY A C 1
ATOM 3306 O O . GLY A 1 430 ? -18.840 7.629 5.781 1.00 98.38 430 GLY A O 1
ATOM 3307 N N . ARG A 1 431 ? -18.137 9.211 7.213 1.00 98.44 431 ARG A N 1
ATOM 3308 C CA . ARG A 1 431 ? -17.286 9.933 6.265 1.00 98.44 431 ARG A CA 1
ATOM 3309 C C . ARG A 1 431 ? -15.835 9.844 6.722 1.00 98.44 431 ARG A C 1
ATOM 3311 O O . ARG A 1 431 ? -15.566 10.055 7.897 1.00 98.44 431 ARG A O 1
ATOM 3318 N N . ALA A 1 432 ? -14.916 9.578 5.802 1.00 97.69 432 ALA A N 1
ATOM 3319 C CA . ALA A 1 432 ? -13.476 9.562 6.044 1.00 97.69 432 ALA A CA 1
ATOM 3320 C C . ALA A 1 432 ? -12.743 10.400 4.990 1.00 97.69 432 ALA A C 1
ATOM 3322 O O . ALA A 1 432 ? -13.183 10.478 3.841 1.00 97.69 432 ALA A O 1
ATOM 3323 N N . GLY A 1 433 ? -11.638 11.029 5.389 1.00 96.62 433 GLY A N 1
ATOM 3324 C CA . GLY A 1 433 ? -10.816 11.869 4.523 1.00 96.62 433 GLY A CA 1
ATOM 3325 C C . GLY A 1 433 ? -9.567 11.170 4.005 1.00 96.62 433 GLY A C 1
ATOM 3326 O O . GLY A 1 433 ? -8.972 10.345 4.696 1.00 96.62 433 GLY A O 1
ATOM 3327 N N . ASN A 1 434 ? -9.131 11.559 2.811 1.00 96.31 434 ASN A N 1
ATOM 3328 C CA . ASN A 1 434 ? -7.845 11.202 2.229 1.00 96.31 434 ASN A CA 1
ATOM 3329 C C . ASN A 1 434 ? -7.064 12.476 1.856 1.00 96.31 434 ASN A C 1
ATOM 3331 O O . ASN A 1 434 ? -7.602 13.408 1.256 1.00 96.31 434 ASN A O 1
ATOM 3335 N N . ASN A 1 435 ? -5.781 12.508 2.217 1.00 95.06 435 ASN A N 1
ATOM 3336 C CA . ASN A 1 435 ? -4.848 13.604 1.942 1.00 95.06 435 ASN A CA 1
ATOM 3337 C C . ASN A 1 435 ? -3.518 13.107 1.345 1.00 95.06 435 ASN A C 1
ATOM 3339 O O . ASN A 1 435 ? -2.483 13.764 1.495 1.00 95.06 435 ASN A O 1
ATOM 3343 N N . ARG A 1 436 ? -3.506 11.922 0.721 1.00 93.81 436 ARG A N 1
ATOM 3344 C CA . ARG A 1 436 ? -2.299 11.294 0.153 1.00 93.81 436 ARG A CA 1
ATOM 3345 C C . ARG A 1 436 ? -1.845 11.975 -1.143 1.00 93.81 436 ARG A C 1
ATOM 3347 O O . ARG A 1 436 ? -1.842 11.374 -2.209 1.00 93.81 436 ARG A O 1
ATOM 3354 N N . ILE A 1 437 ? -1.444 13.233 -1.019 1.00 94.06 437 ILE A N 1
ATOM 3355 C CA . ILE A 1 437 ? -0.858 14.070 -2.069 1.00 94.06 437 ILE A CA 1
ATOM 3356 C C . ILE A 1 437 ? 0.539 14.529 -1.645 1.00 94.06 437 ILE A C 1
ATOM 3358 O O . ILE A 1 437 ? 0.914 14.362 -0.479 1.00 94.06 437 ILE A O 1
ATOM 3362 N N . ASN A 1 438 ? 1.315 15.097 -2.567 1.00 92.00 438 ASN A N 1
ATOM 3363 C CA . ASN A 1 438 ? 2.602 15.705 -2.218 1.00 92.00 438 ASN A CA 1
ATOM 3364 C C . ASN A 1 438 ? 2.395 17.001 -1.418 1.00 92.00 438 ASN A C 1
ATOM 3366 O O . ASN A 1 438 ? 1.338 17.633 -1.487 1.00 92.00 438 ASN A O 1
ATOM 3370 N N . ASP A 1 439 ? 3.406 17.390 -0.646 1.00 92.25 439 ASP A N 1
ATOM 3371 C CA . ASP A 1 439 ? 3.356 18.603 0.164 1.00 92.25 439 ASP A CA 1
ATOM 3372 C C . ASP A 1 439 ? 3.385 19.870 -0.702 1.00 92.25 439 ASP A C 1
ATOM 3374 O O . ASP A 1 439 ? 4.003 19.911 -1.764 1.00 92.25 439 ASP A O 1
ATOM 3378 N N . PHE A 1 440 ? 2.710 20.920 -0.227 1.00 91.69 440 PHE A N 1
ATOM 3379 C CA . PHE A 1 440 ? 2.720 22.263 -0.818 1.00 91.69 440 PHE A CA 1
ATOM 3380 C C . PHE A 1 440 ? 2.307 22.377 -2.294 1.00 91.69 440 PHE A C 1
ATOM 3382 O O . PHE A 1 440 ? 2.610 23.388 -2.919 1.00 91.69 440 PHE A O 1
ATOM 3389 N N . LEU A 1 441 ? 1.529 21.436 -2.840 1.00 93.50 441 LEU A N 1
ATOM 3390 C CA . LEU A 1 441 ? 0.988 21.539 -4.210 1.00 93.50 441 LEU A CA 1
ATOM 3391 C C . LEU A 1 441 ? 0.035 22.732 -4.431 1.00 93.50 441 LEU A C 1
ATOM 3393 O O . LEU A 1 441 ? -0.388 22.995 -5.554 1.00 93.50 441 LEU A O 1
ATOM 3397 N N . TYR A 1 442 ? -0.298 23.475 -3.375 1.00 93.75 442 TYR A N 1
ATOM 3398 C CA . TYR A 1 442 ? -1.002 24.753 -3.454 1.00 93.75 442 TYR A CA 1
ATOM 3399 C C . TYR A 1 442 ? -0.082 25.963 -3.706 1.00 93.75 442 TYR A C 1
ATOM 3401 O O . TYR A 1 442 ? -0.581 27.052 -3.974 1.00 93.75 442 TYR A O 1
ATOM 3409 N N . ASN A 1 443 ? 1.241 25.777 -3.643 1.00 93.06 443 ASN A N 1
ATOM 3410 C CA . ASN A 1 443 ? 2.266 26.775 -3.942 1.00 93.06 443 ASN A CA 1
ATOM 3411 C C . ASN A 1 443 ? 3.014 26.409 -5.230 1.00 93.06 443 ASN A C 1
ATOM 3413 O O . ASN A 1 443 ? 3.132 25.236 -5.581 1.00 93.06 443 ASN A O 1
ATOM 3417 N N . GLN A 1 444 ? 3.579 27.410 -5.912 1.00 92.75 444 GLN A N 1
ATOM 3418 C CA . GLN A 1 444 ? 4.485 27.153 -7.029 1.00 92.75 444 GLN A CA 1
ATOM 3419 C C . GLN A 1 444 ? 5.833 26.666 -6.491 1.00 92.75 444 GLN A C 1
ATOM 3421 O O . GLN A 1 444 ? 6.560 27.416 -5.840 1.00 92.75 444 GLN A O 1
ATOM 3426 N N . LEU A 1 445 ? 6.157 25.405 -6.765 1.00 90.75 445 LEU A N 1
ATOM 3427 C CA . LEU A 1 445 ? 7.409 24.780 -6.350 1.00 90.75 445 LEU A CA 1
ATOM 3428 C C . LEU A 1 445 ? 8.432 24.825 -7.484 1.00 90.75 445 LEU A C 1
ATOM 3430 O O . LEU A 1 445 ? 8.069 24.730 -8.660 1.00 90.75 445 LEU A O 1
ATOM 3434 N N . TYR A 1 446 ? 9.704 24.938 -7.107 1.00 90.25 446 TYR A N 1
ATOM 3435 C CA . TYR A 1 446 ? 10.846 24.884 -8.011 1.00 90.25 446 TYR A CA 1
ATOM 3436 C C . TYR A 1 446 ? 11.816 23.806 -7.538 1.00 90.25 446 TYR A C 1
ATOM 3438 O O . TYR A 1 446 ? 12.114 23.718 -6.345 1.00 90.25 446 TYR A O 1
ATOM 3446 N N . THR A 1 447 ? 12.347 23.017 -8.466 1.00 87.69 447 THR A N 1
ATOM 3447 C CA . THR A 1 447 ? 13.513 22.173 -8.198 1.00 87.69 447 THR A CA 1
ATOM 3448 C C . THR A 1 447 ? 14.752 22.939 -8.618 1.00 87.69 447 THR A C 1
ATOM 3450 O O . THR A 1 447 ? 14.852 23.383 -9.758 1.00 87.69 447 THR A O 1
ATOM 3453 N N . ALA A 1 448 ? 15.694 23.102 -7.693 1.00 85.25 448 ALA A N 1
ATOM 3454 C CA . ALA A 1 448 ? 16.980 23.707 -7.993 1.00 85.25 448 ALA A CA 1
ATOM 3455 C C . ALA A 1 448 ? 17.908 22.708 -8.691 1.00 85.25 448 ALA A C 1
ATOM 3457 O O . ALA A 1 448 ? 17.968 21.535 -8.325 1.00 85.25 448 ALA A O 1
ATOM 3458 N N . GLY A 1 449 ? 18.649 23.192 -9.683 1.00 81.81 449 GLY A N 1
ATOM 3459 C CA . GLY A 1 449 ? 19.711 22.448 -10.350 1.00 81.81 449 GLY A CA 1
ATOM 3460 C C . GLY A 1 449 ? 19.267 21.379 -11.346 1.00 81.81 449 GLY A C 1
ATOM 3461 O O . GLY A 1 449 ? 20.096 20.577 -11.768 1.00 81.81 449 GLY A O 1
ATOM 3462 N N . ASN A 1 450 ? 17.991 21.362 -11.742 1.00 81.62 450 ASN A N 1
ATOM 3463 C CA . ASN A 1 450 ? 17.454 20.419 -12.729 1.00 81.62 450 ASN A CA 1
ATOM 3464 C C . ASN A 1 450 ? 17.256 21.023 -14.131 1.00 81.62 450 ASN A C 1
ATOM 3466 O O . ASN A 1 450 ? 16.829 20.311 -15.035 1.00 81.62 450 ASN A O 1
ATOM 3470 N N . ALA A 1 451 ? 17.547 22.314 -14.312 1.00 85.12 451 ALA A N 1
ATOM 3471 C CA . ALA A 1 451 ? 17.421 23.016 -15.586 1.00 85.12 451 ALA A CA 1
ATOM 3472 C C . ALA A 1 451 ? 18.796 23.539 -16.038 1.00 85.12 451 ALA A C 1
ATOM 3474 O O . ALA A 1 451 ? 19.092 24.723 -15.850 1.00 85.12 451 ALA A O 1
ATOM 3475 N N . PRO A 1 452 ? 19.681 22.669 -16.562 1.00 82.25 452 PRO A N 1
ATOM 3476 C CA . PRO A 1 452 ? 20.976 23.101 -17.067 1.00 82.25 452 PRO A CA 1
ATOM 3477 C C . PRO A 1 452 ? 20.783 24.041 -18.261 1.00 82.25 452 PRO A C 1
ATOM 3479 O O . PRO A 1 452 ? 20.000 23.759 -19.168 1.00 82.25 452 PRO A O 1
ATOM 3482 N N . TYR A 1 453 ? 21.512 25.151 -18.271 1.00 84.00 453 TYR A N 1
ATOM 3483 C CA . TYR A 1 453 ? 21.474 26.132 -19.349 1.00 84.00 453 TYR A CA 1
ATOM 3484 C C . TYR A 1 453 ? 22.897 26.542 -19.726 1.00 84.00 453 TYR A C 1
ATOM 3486 O O . TYR A 1 453 ? 23.750 26.727 -18.859 1.00 84.00 453 TYR A O 1
ATOM 3494 N N . ALA A 1 454 ? 23.181 26.651 -21.022 1.00 87.69 454 ALA A N 1
ATOM 3495 C CA . ALA A 1 454 ? 24.505 27.026 -21.503 1.00 87.69 454 ALA A CA 1
ATOM 3496 C C . ALA A 1 454 ? 24.636 28.558 -21.542 1.00 87.69 454 ALA A C 1
ATOM 3498 O O . ALA A 1 454 ? 24.009 29.218 -22.368 1.00 87.69 454 ALA A O 1
ATOM 3499 N N . LEU A 1 455 ? 25.468 29.124 -20.665 1.00 88.00 455 LEU A N 1
ATOM 3500 C CA . LEU A 1 455 ? 25.839 30.543 -20.660 1.00 88.00 455 LEU A CA 1
ATOM 3501 C C . LEU A 1 455 ? 27.353 30.677 -20.729 1.00 88.00 455 LEU A C 1
ATOM 3503 O O . LEU A 1 455 ? 28.072 30.018 -19.981 1.00 88.00 455 LEU A O 1
ATOM 3507 N N . ASN A 1 456 ? 27.846 31.554 -21.606 1.00 87.38 456 ASN A N 1
ATOM 3508 C CA . ASN A 1 456 ? 29.274 31.866 -21.729 1.00 87.38 456 ASN A CA 1
ATOM 3509 C C . ASN A 1 456 ? 30.162 30.610 -21.851 1.00 87.38 456 ASN A C 1
ATOM 3511 O O . ASN A 1 456 ? 31.211 30.528 -21.222 1.00 87.38 456 ASN A O 1
ATOM 3515 N N . HIS A 1 457 ? 29.730 29.626 -22.649 1.00 83.50 457 HIS A N 1
ATOM 3516 C CA . HIS A 1 457 ? 30.415 28.333 -22.836 1.00 83.50 457 HIS A CA 1
ATOM 3517 C C . HIS A 1 457 ? 30.540 27.472 -21.565 1.00 83.50 457 HIS A C 1
ATOM 3519 O O . HIS A 1 457 ? 31.338 26.539 -21.519 1.00 83.50 457 HIS A O 1
ATOM 3525 N N . THR A 1 458 ? 29.728 27.746 -20.545 1.00 83.56 458 THR A N 1
ATOM 3526 C CA . THR A 1 458 ? 29.639 26.955 -19.314 1.00 83.56 458 THR A CA 1
ATOM 3527 C C . THR A 1 458 ? 28.196 26.533 -19.061 1.00 83.56 458 THR A C 1
ATOM 3529 O O . THR A 1 458 ? 27.257 27.259 -19.388 1.00 83.56 458 THR A O 1
ATOM 3532 N N . ILE A 1 459 ? 27.999 25.342 -18.496 1.00 79.94 459 ILE A N 1
ATOM 3533 C CA . ILE A 1 459 ? 26.672 24.905 -18.058 1.00 79.94 459 ILE A CA 1
ATOM 3534 C C . ILE A 1 459 ? 26.421 25.515 -16.684 1.00 79.94 459 ILE A C 1
ATOM 3536 O O . ILE A 1 459 ? 27.110 25.183 -15.720 1.00 79.94 459 ILE A O 1
ATOM 3540 N N . VAL A 1 460 ? 25.422 26.387 -16.593 1.00 86.31 460 VAL A N 1
ATOM 3541 C CA . VAL A 1 460 ? 24.893 26.865 -15.319 1.00 86.31 460 VAL A CA 1
ATOM 3542 C C . VAL A 1 460 ? 23.665 26.050 -14.940 1.00 86.31 460 VAL A C 1
ATOM 3544 O O . VAL A 1 460 ? 22.845 25.685 -15.781 1.00 86.31 460 VAL A O 1
ATOM 3547 N N . LEU A 1 461 ? 23.541 25.745 -13.655 1.00 84.06 461 LEU A N 1
ATOM 3548 C CA . LEU A 1 461 ? 22.416 24.991 -13.126 1.00 84.06 461 LEU A CA 1
ATOM 3549 C C . LEU A 1 461 ? 21.296 25.957 -12.723 1.00 84.06 461 LEU A C 1
ATOM 3551 O O . LEU A 1 461 ? 21.411 26.667 -11.726 1.00 84.06 461 LEU A O 1
ATOM 3555 N N . GLY A 1 462 ? 20.225 25.990 -13.513 1.00 87.19 462 GLY A N 1
ATOM 3556 C CA . GLY A 1 462 ? 19.005 26.734 -13.214 1.00 87.19 462 GLY A CA 1
ATOM 3557 C C . GLY A 1 462 ? 17.994 25.923 -12.403 1.00 87.19 462 GLY A C 1
ATOM 3558 O O . GLY A 1 462 ? 18.176 24.731 -12.133 1.00 87.19 462 GLY A O 1
ATOM 3559 N N . SER A 1 463 ? 16.894 26.582 -12.048 1.00 89.94 463 SER A N 1
ATOM 3560 C CA . SER A 1 463 ? 15.742 25.970 -11.382 1.00 89.94 463 SER A CA 1
ATOM 3561 C C . SER A 1 463 ? 14.543 25.957 -12.321 1.00 89.94 463 SER A C 1
ATOM 3563 O O . SER A 1 463 ? 14.313 26.934 -13.031 1.00 89.94 463 SER A O 1
ATOM 3565 N N . SER A 1 464 ? 13.746 24.892 -12.296 1.00 90.50 464 SER A N 1
ATOM 3566 C CA . SER A 1 464 ? 12.486 24.824 -13.048 1.00 90.50 464 SER A CA 1
ATOM 3567 C C . SER A 1 464 ? 11.304 24.524 -12.139 1.00 90.50 464 SER A C 1
ATOM 3569 O O . SER A 1 464 ? 11.445 23.899 -11.085 1.00 90.50 464 SER A O 1
ATOM 3571 N N . ALA A 1 465 ? 10.133 25.007 -12.547 1.00 90.38 465 ALA A N 1
ATOM 3572 C CA . ALA A 1 465 ? 8.879 24.708 -11.883 1.00 90.38 465 ALA A CA 1
ATOM 3573 C C . ALA A 1 465 ? 8.528 23.219 -12.031 1.00 90.38 465 ALA A C 1
ATOM 3575 O O . ALA A 1 465 ? 8.638 22.661 -13.120 1.00 90.38 465 ALA A O 1
ATOM 3576 N N . THR A 1 466 ? 8.100 22.570 -10.947 1.00 85.88 466 THR A N 1
ATOM 3577 C CA . THR A 1 466 ? 7.865 21.111 -10.937 1.00 85.88 466 THR A CA 1
ATOM 3578 C C . THR A 1 466 ? 6.428 20.709 -11.236 1.00 85.88 466 THR A C 1
ATOM 3580 O O . THR A 1 466 ? 6.181 19.639 -11.786 1.00 85.88 466 THR A O 1
ATOM 3583 N N . SER A 1 467 ? 5.470 21.544 -10.846 1.00 90.12 467 SER A N 1
ATOM 3584 C CA . SER A 1 467 ? 4.040 21.281 -10.992 1.00 90.12 467 SER A CA 1
ATOM 3585 C C . SER A 1 467 ? 3.260 22.586 -11.014 1.00 90.12 467 SER A C 1
ATOM 3587 O O . SER A 1 467 ? 3.662 23.552 -10.362 1.00 90.12 467 SER A O 1
ATOM 3589 N N . LEU A 1 468 ? 2.116 22.594 -11.697 1.00 93.50 468 LEU A N 1
ATOM 3590 C CA . LEU A 1 468 ? 1.188 23.718 -11.648 1.00 93.50 468 LEU A CA 1
ATOM 3591 C C . LEU A 1 468 ? 0.484 23.751 -10.283 1.00 93.50 468 LEU A C 1
ATOM 3593 O O . LEU A 1 468 ? -0.184 22.789 -9.901 1.00 93.50 468 LEU A O 1
ATOM 3597 N N . ALA A 1 469 ? 0.632 24.854 -9.551 1.00 94.94 469 ALA A N 1
ATOM 3598 C CA . ALA A 1 469 ? 0.050 25.019 -8.220 1.00 94.94 469 ALA A CA 1
ATOM 3599 C C . ALA A 1 469 ? -1.485 25.082 -8.258 1.00 94.94 469 ALA A C 1
ATOM 3601 O O . ALA A 1 469 ? -2.053 25.690 -9.164 1.00 94.94 469 ALA A O 1
ATOM 3602 N N . ASN A 1 470 ? -2.162 24.511 -7.259 1.00 95.44 470 ASN A N 1
ATOM 3603 C CA . ASN A 1 470 ? -3.613 24.621 -7.097 1.00 95.44 470 ASN A CA 1
ATOM 3604 C C . ASN A 1 470 ? -3.988 25.139 -5.689 1.00 95.44 470 ASN A C 1
ATOM 3606 O O . ASN A 1 470 ? -4.020 24.360 -4.731 1.00 95.44 470 ASN A O 1
ATOM 3610 N N . PRO A 1 471 ? -4.321 26.436 -5.544 1.00 95.62 471 PRO A N 1
ATOM 3611 C CA . PRO A 1 471 ? -4.650 27.043 -4.252 1.00 95.62 471 PRO A CA 1
ATOM 3612 C C . PRO A 1 471 ? -6.005 26.598 -3.681 1.00 95.62 471 PRO A C 1
ATOM 3614 O O . PRO A 1 471 ? -6.339 26.973 -2.562 1.00 95.62 471 PRO A O 1
ATOM 3617 N N . ASN A 1 472 ? -6.777 25.791 -4.417 1.00 95.31 472 ASN A N 1
ATOM 3618 C CA . ASN A 1 472 ? -8.102 25.316 -4.017 1.00 95.31 472 ASN A CA 1
ATOM 3619 C C . ASN A 1 472 ? -8.112 23.843 -3.582 1.00 95.31 472 ASN A C 1
ATOM 3621 O O . ASN A 1 472 ? -9.187 23.285 -3.359 1.00 95.31 472 ASN A O 1
ATOM 3625 N N . LEU A 1 473 ? -6.942 23.202 -3.457 1.00 96.62 473 LEU A N 1
ATOM 3626 C CA . LEU A 1 473 ? -6.854 21.808 -3.018 1.00 96.62 473 LEU A CA 1
ATOM 3627 C C . LEU A 1 473 ? -7.533 21.605 -1.659 1.00 96.62 473 LEU A C 1
ATOM 3629 O O . LEU A 1 473 ? -7.384 22.413 -0.740 1.00 96.62 473 LEU A O 1
ATOM 3633 N N . LYS A 1 474 ? -8.265 20.502 -1.536 1.00 96.88 474 LYS A N 1
ATOM 3634 C CA . LYS A 1 474 ? -8.994 20.090 -0.332 1.00 96.88 474 LYS A CA 1
ATOM 3635 C C . LYS A 1 474 ? -8.971 18.568 -0.178 1.00 96.88 474 LYS A C 1
ATOM 3637 O O . LYS A 1 474 ? -8.503 17.843 -1.054 1.00 96.88 474 LYS A O 1
ATOM 3642 N N . TRP A 1 475 ? -9.488 18.088 0.947 1.00 97.75 475 TRP A N 1
ATOM 3643 C CA . TRP A 1 475 ? -9.604 16.664 1.252 1.00 97.75 475 TRP A CA 1
ATOM 3644 C C . TRP A 1 475 ? -10.476 15.917 0.235 1.00 97.75 475 TRP A C 1
ATOM 3646 O O . TRP A 1 475 ? -11.600 16.331 -0.046 1.00 97.75 475 TRP A O 1
ATOM 3656 N N . GLU A 1 476 ? -9.997 14.763 -0.223 1.00 97.69 476 GLU A N 1
ATOM 3657 C CA . GLU A 1 476 ? -10.848 13.754 -0.857 1.00 97.69 476 GLU A CA 1
ATOM 3658 C C . GLU A 1 476 ? -11.674 13.063 0.236 1.00 97.69 476 GLU A C 1
ATOM 3660 O O . GLU A 1 476 ? -11.170 12.800 1.330 1.00 97.69 476 GLU A O 1
ATOM 3665 N N . SER A 1 477 ? -12.957 12.799 -0.016 1.00 97.62 477 SER A N 1
ATOM 3666 C CA . SER A 1 477 ? -13.876 12.269 0.998 1.00 97.62 477 SER A CA 1
ATOM 3667 C C . SER A 1 477 ? -14.540 10.983 0.542 1.00 97.62 477 SER A C 1
ATOM 3669 O O . SER A 1 477 ? -15.159 10.961 -0.513 1.00 97.62 477 SER A O 1
ATOM 3671 N N . THR A 1 478 ? -14.502 9.945 1.374 1.00 98.38 478 THR A N 1
ATOM 3672 C CA . THR A 1 478 ? -15.291 8.722 1.179 1.00 98.38 478 THR A CA 1
ATOM 3673 C C . THR A 1 478 ? -16.431 8.676 2.183 1.00 98.38 478 THR A C 1
ATOM 3675 O O . THR A 1 478 ? -16.202 8.778 3.385 1.00 98.38 478 THR A O 1
ATOM 3678 N N . THR A 1 479 ? -17.659 8.517 1.698 1.00 98.62 479 THR A N 1
ATOM 3679 C CA . THR A 1 479 ? -18.850 8.265 2.508 1.00 98.62 479 THR A CA 1
ATOM 3680 C C . THR A 1 479 ? -19.258 6.808 2.378 1.00 98.62 479 THR A C 1
ATOM 3682 O O . THR A 1 479 ? -19.638 6.370 1.293 1.00 98.62 479 THR A O 1
ATOM 3685 N N . SER A 1 480 ? -19.233 6.087 3.492 1.00 98.44 480 SER A N 1
ATOM 3686 C CA . SER A 1 480 ? -19.655 4.695 3.592 1.00 98.44 480 SER A CA 1
ATOM 3687 C C . SER A 1 480 ? -21.052 4.599 4.188 1.00 98.44 480 SER A C 1
ATOM 3689 O O . SER A 1 480 ? -21.354 5.279 5.172 1.00 98.44 480 SER A O 1
ATOM 3691 N N . ARG A 1 481 ? -21.898 3.756 3.593 1.00 98.50 481 ARG A N 1
ATOM 3692 C CA . ARG A 1 481 ? -23.196 3.350 4.148 1.00 98.50 481 ARG A CA 1
ATOM 3693 C C . ARG A 1 481 ? -23.265 1.836 4.143 1.00 98.50 481 ARG A C 1
ATOM 3695 O O . ARG A 1 481 ? -22.945 1.237 3.120 1.00 98.50 481 ARG A 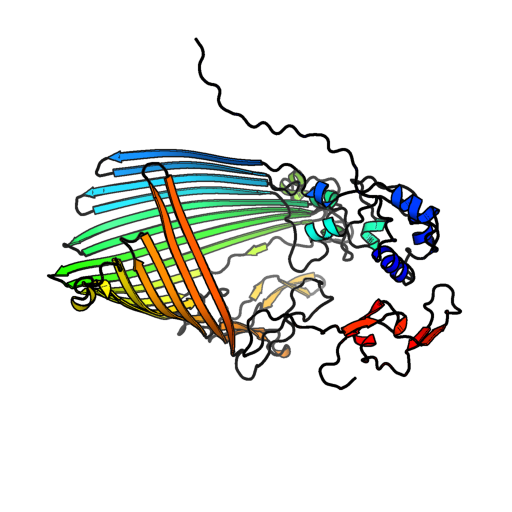O 1
ATOM 3702 N N . ASP A 1 482 ? -23.699 1.256 5.248 1.00 98.50 482 ASP A N 1
ATOM 3703 C CA . ASP A 1 482 ? -23.732 -0.191 5.436 1.00 98.50 482 ASP A CA 1
ATOM 3704 C C . ASP A 1 482 ? -24.977 -0.614 6.222 1.00 98.50 482 ASP A C 1
ATOM 3706 O O . ASP A 1 482 ? -25.363 0.045 7.194 1.00 98.50 482 ASP A O 1
ATOM 3710 N N . LEU A 1 483 ? -25.605 -1.700 5.776 1.00 98.62 483 LEU A N 1
ATOM 3711 C CA . LEU A 1 483 ? -26.721 -2.369 6.434 1.00 98.62 483 LEU A CA 1
ATOM 3712 C C . LEU A 1 483 ? -26.355 -3.845 6.600 1.00 98.62 483 LEU A C 1
ATOM 3714 O O . LEU A 1 483 ? -26.172 -4.552 5.611 1.00 98.62 483 LEU A O 1
ATOM 3718 N N . GLY A 1 484 ? -26.301 -4.304 7.846 1.00 98.56 484 GLY A N 1
ATOM 3719 C CA . GLY A 1 484 ? -25.846 -5.642 8.200 1.00 98.56 484 GLY A CA 1
ATOM 3720 C C . GLY A 1 484 ? -26.859 -6.419 9.030 1.00 98.56 484 GLY A C 1
ATOM 3721 O O . GLY A 1 484 ? -27.582 -5.850 9.848 1.00 98.56 484 GLY A O 1
ATOM 3722 N N . VAL A 1 485 ? -26.886 -7.736 8.866 1.00 98.69 485 VAL A N 1
ATOM 3723 C CA . VAL A 1 485 ? -27.618 -8.674 9.724 1.00 98.69 485 VAL A CA 1
ATOM 3724 C C . VAL A 1 485 ? -26.636 -9.701 10.259 1.00 98.69 485 VAL A C 1
ATOM 3726 O O . VAL A 1 485 ? -25.934 -10.344 9.485 1.00 98.69 485 VAL A O 1
ATOM 3729 N N . ASP A 1 486 ? -26.639 -9.887 11.576 1.00 98.50 486 ASP A N 1
ATOM 3730 C CA . ASP A 1 486 ? -25.947 -10.983 12.248 1.00 98.50 486 ASP A CA 1
ATOM 3731 C C . ASP A 1 486 ? -26.985 -11.937 12.850 1.00 98.50 486 ASP A C 1
ATOM 3733 O O . ASP A 1 486 ? -27.868 -11.516 13.604 1.00 98.50 486 ASP A O 1
ATOM 3737 N N . LEU A 1 487 ? -26.866 -13.222 12.533 1.00 98.38 487 LEU A N 1
ATOM 3738 C CA . LEU A 1 487 ? -27.731 -14.295 13.006 1.00 98.38 487 LEU A CA 1
ATOM 3739 C C . LEU A 1 487 ? -26.877 -15.410 13.609 1.00 98.38 487 LEU A C 1
ATOM 3741 O O . LEU A 1 487 ? -25.993 -15.953 12.957 1.00 98.38 487 LEU A O 1
ATOM 3745 N N . SER A 1 488 ? -27.180 -15.800 14.839 1.00 98.00 488 SER A N 1
ATOM 3746 C CA . SER A 1 488 ? -26.612 -16.976 15.494 1.00 98.00 488 SER A CA 1
ATOM 3747 C C . SER A 1 488 ? -27.727 -17.954 15.838 1.00 98.00 488 SER A C 1
ATOM 3749 O O . SER A 1 488 ? -28.743 -17.568 16.410 1.00 98.00 488 SER A O 1
ATOM 3751 N N . LEU A 1 489 ? -27.543 -19.224 15.497 1.00 96.94 489 LEU A N 1
ATOM 3752 C CA . LEU A 1 489 ? -28.512 -20.304 15.666 1.00 96.94 489 LEU A CA 1
ATOM 3753 C C . LEU A 1 489 ? -27.922 -21.435 16.513 1.00 96.94 489 LEU A C 1
ATOM 3755 O O . LEU A 1 489 ? -26.704 -21.638 16.542 1.00 96.94 489 LEU A O 1
ATOM 3759 N N . LEU A 1 490 ? -28.803 -22.230 17.128 1.00 94.31 490 LEU A N 1
ATOM 3760 C CA . LEU A 1 490 ? -28.475 -23.511 17.766 1.00 94.31 490 LEU A CA 1
ATOM 3761 C C . LEU A 1 490 ? -27.348 -23.398 18.811 1.00 94.31 490 LEU A C 1
ATOM 3763 O O . LEU A 1 490 ? -26.354 -24.120 18.745 1.00 94.31 490 LEU A O 1
ATOM 3767 N N . ASN A 1 491 ? -27.492 -22.474 19.763 1.00 93.00 491 ASN A N 1
ATOM 3768 C CA . ASN A 1 491 ? -26.481 -22.129 20.773 1.00 93.00 491 ASN A CA 1
ATOM 3769 C C . ASN A 1 491 ? -25.152 -21.682 20.148 1.00 93.00 491 ASN A C 1
ATOM 3771 O O . ASN A 1 491 ? -24.080 -22.153 20.521 1.00 93.00 491 ASN A O 1
ATOM 3775 N N . ASN A 1 492 ? -25.241 -20.769 19.176 1.00 94.31 492 ASN A N 1
ATOM 3776 C CA . ASN A 1 492 ? -24.117 -20.237 18.396 1.00 94.31 492 ASN A CA 1
ATOM 3777 C C . ASN A 1 492 ? -23.362 -21.284 17.558 1.00 94.31 492 ASN A C 1
ATOM 3779 O O . ASN A 1 492 ? -22.248 -21.021 17.100 1.00 94.31 492 ASN A O 1
ATOM 3783 N N . ARG A 1 493 ? -23.945 -22.467 17.326 1.00 95.00 493 ARG A N 1
ATOM 3784 C CA . ARG A 1 493 ? -23.331 -23.513 16.497 1.00 95.00 493 ARG A CA 1
ATOM 3785 C C . ARG A 1 493 ? -23.296 -23.144 15.019 1.00 95.00 493 ARG A C 1
ATOM 3787 O O . ARG A 1 493 ? -22.408 -23.625 14.321 1.00 95.00 493 ARG A O 1
ATOM 3794 N N . VAL A 1 494 ? -24.238 -22.324 14.554 1.00 97.19 494 VAL A N 1
ATOM 3795 C CA . VAL A 1 494 ? -24.262 -21.771 13.193 1.00 97.19 494 VAL A CA 1
ATOM 3796 C C . VAL A 1 494 ? -24.391 -20.258 13.294 1.00 97.19 494 VAL A C 1
ATOM 3798 O O . VAL A 1 494 ? -25.269 -19.760 13.989 1.00 97.19 494 VAL A O 1
ATOM 3801 N N . GLN A 1 495 ? -23.508 -19.535 12.622 1.00 98.31 495 GLN A N 1
ATOM 3802 C CA . GLN A 1 495 ? -23.427 -18.080 12.619 1.00 98.31 495 GLN A CA 1
ATOM 3803 C C . GLN A 1 495 ? -23.424 -17.611 11.171 1.00 98.31 495 GLN A C 1
ATOM 3805 O O . GLN A 1 495 ? -22.624 -18.085 10.365 1.00 98.31 495 GLN A O 1
ATOM 3810 N N . PHE A 1 496 ? -24.327 -16.700 10.845 1.00 98.38 496 PHE A N 1
ATOM 3811 C CA . PHE A 1 496 ? -24.463 -16.108 9.529 1.00 98.38 496 PHE A CA 1
ATOM 3812 C C . PHE A 1 496 ? -24.427 -14.590 9.652 1.00 98.38 496 PHE A C 1
ATOM 3814 O O . PHE A 1 496 ? -25.165 -14.015 10.451 1.00 98.38 496 PHE A O 1
ATOM 3821 N N . THR A 1 497 ? -23.598 -13.958 8.834 1.00 98.62 497 THR A N 1
ATOM 3822 C CA . THR A 1 497 ? -23.525 -12.505 8.707 1.00 98.62 497 THR A CA 1
ATOM 3823 C C . THR A 1 497 ? -23.706 -12.138 7.243 1.00 98.62 497 THR A C 1
ATOM 3825 O O . THR A 1 497 ? -23.122 -12.775 6.363 1.00 98.62 497 THR A O 1
ATOM 3828 N N . ALA A 1 498 ? -24.534 -11.129 6.991 1.00 98.69 498 ALA A N 1
ATOM 3829 C CA . ALA A 1 498 ? -24.727 -10.539 5.677 1.00 98.69 498 ALA A CA 1
ATOM 3830 C C . ALA A 1 498 ? -24.661 -9.017 5.778 1.00 98.69 498 ALA A C 1
ATOM 3832 O O . ALA A 1 498 ? -25.383 -8.439 6.588 1.00 98.69 498 ALA A O 1
ATOM 3833 N N . ASP A 1 499 ? -23.861 -8.381 4.930 1.00 98.56 499 ASP A N 1
ATOM 3834 C CA . ASP A 1 499 ? -23.692 -6.930 4.877 1.00 98.56 499 ASP A CA 1
ATOM 3835 C C . ASP A 1 499 ? -23.899 -6.439 3.440 1.00 98.56 499 ASP A C 1
ATOM 3837 O O . ASP A 1 499 ? -23.327 -6.983 2.493 1.00 98.56 499 ASP A O 1
ATOM 3841 N N . ILE A 1 500 ? -24.729 -5.412 3.261 1.00 98.62 500 ILE A N 1
ATOM 3842 C CA . ILE A 1 500 ? -24.864 -4.681 2.000 1.00 98.62 500 ILE A CA 1
ATOM 3843 C C . ILE A 1 500 ? -24.352 -3.259 2.195 1.00 98.62 500 ILE A C 1
ATOM 3845 O O . ILE A 1 500 ? -24.805 -2.537 3.084 1.00 98.62 500 ILE A O 1
ATOM 3849 N N . TYR A 1 501 ? -23.440 -2.836 1.322 1.00 98.56 501 TYR A N 1
ATOM 3850 C CA . TYR A 1 501 ? -22.798 -1.532 1.435 1.00 98.56 501 TYR A CA 1
ATOM 3851 C C . TYR A 1 501 ? -22.874 -0.711 0.150 1.00 98.56 501 TYR A C 1
ATOM 3853 O O . TYR A 1 501 ? -22.935 -1.231 -0.969 1.00 98.56 501 TYR A O 1
ATOM 3861 N N . TYR A 1 502 ? -22.827 0.610 0.327 1.00 98.38 502 TYR A N 1
ATOM 3862 C CA . TYR A 1 502 ? -22.711 1.592 -0.744 1.00 98.38 502 TYR A CA 1
ATOM 3863 C C . TYR A 1 502 ? -21.773 2.728 -0.340 1.00 98.38 502 TYR A C 1
ATOM 3865 O O . TYR A 1 502 ? -22.142 3.646 0.401 1.00 98.38 502 TYR A O 1
ATOM 3873 N N . ASN A 1 503 ? -20.561 2.688 -0.879 1.00 98.19 503 ASN A N 1
ATOM 3874 C CA . ASN A 1 503 ? -19.524 3.672 -0.620 1.00 98.19 503 ASN A CA 1
ATOM 3875 C C . ASN A 1 503 ? -19.427 4.637 -1.803 1.00 98.19 503 ASN A C 1
ATOM 3877 O O . ASN A 1 503 ? -19.493 4.220 -2.957 1.00 98.19 503 ASN A O 1
ATOM 3881 N N . THR A 1 504 ? -19.264 5.928 -1.530 1.00 98.25 504 THR A N 1
ATOM 3882 C CA . THR A 1 504 ? -19.041 6.954 -2.558 1.00 98.25 504 THR A CA 1
ATOM 3883 C C . THR A 1 504 ? -17.834 7.786 -2.175 1.00 98.25 504 THR A C 1
ATOM 3885 O O . THR A 1 504 ? -17.804 8.327 -1.073 1.00 98.25 504 THR A O 1
ATOM 3888 N N . THR A 1 505 ? -16.876 7.928 -3.082 1.00 98.00 505 THR A N 1
ATOM 3889 C CA . THR A 1 505 ? -15.738 8.828 -2.923 1.00 98.00 505 THR A CA 1
ATOM 3890 C C . THR A 1 505 ? -15.926 10.033 -3.834 1.00 98.00 505 THR A C 1
ATOM 3892 O O . THR A 1 505 ? -16.182 9.885 -5.027 1.00 98.00 505 THR A O 1
ATOM 3895 N N . THR A 1 506 ? -15.840 11.231 -3.269 1.00 96.88 506 THR A N 1
ATOM 3896 C CA . THR A 1 506 ? -16.007 12.509 -3.969 1.00 96.88 506 THR A CA 1
ATOM 3897 C C . THR A 1 506 ? -14.774 13.379 -3.788 1.00 96.88 506 THR A C 1
ATOM 3899 O O . THR A 1 506 ? -14.004 13.180 -2.845 1.00 96.88 506 THR A O 1
ATOM 3902 N N . ASP A 1 507 ? -14.640 14.390 -4.650 1.00 95.69 507 ASP A N 1
ATOM 3903 C CA . ASP A 1 507 ? -13.505 15.316 -4.648 1.00 95.69 507 ASP A CA 1
ATOM 3904 C C . ASP A 1 507 ? -12.169 14.582 -4.856 1.00 95.69 507 ASP A C 1
ATOM 3906 O O . ASP A 1 507 ? -11.186 14.897 -4.178 1.00 95.69 507 ASP A O 1
ATOM 3910 N N . LEU A 1 508 ? -12.146 13.595 -5.768 1.00 95.31 508 LEU A N 1
ATOM 3911 C CA . LEU A 1 508 ? -10.958 12.768 -6.001 1.00 95.31 508 LEU A CA 1
ATOM 3912 C C . LEU A 1 508 ? -9.757 13.640 -6.355 1.00 95.31 508 LEU A C 1
ATOM 3914 O O . LEU A 1 508 ? -9.867 14.562 -7.160 1.00 95.31 508 LEU A O 1
ATOM 3918 N N . LEU A 1 509 ? -8.605 13.342 -5.766 1.00 94.00 509 LEU A N 1
ATOM 3919 C CA . LEU A 1 509 ? -7.371 14.087 -6.012 1.00 94.00 509 LEU A CA 1
ATOM 3920 C C . LEU A 1 509 ? -6.653 13.498 -7.235 1.00 94.00 509 LEU A C 1
ATOM 3922 O O . LEU A 1 509 ? -5.832 12.591 -7.106 1.00 94.00 509 LEU A O 1
ATOM 3926 N N . LEU A 1 510 ? -6.983 14.006 -8.428 1.00 90.25 510 LEU A N 1
ATOM 3927 C CA . LEU A 1 510 ? -6.519 13.481 -9.720 1.00 90.25 510 LEU A CA 1
ATOM 3928 C C . LEU A 1 510 ? -5.724 14.516 -10.521 1.00 90.25 510 LEU A C 1
ATOM 3930 O O . LEU A 1 510 ? -6.008 15.714 -10.483 1.00 90.25 510 LEU A O 1
ATOM 3934 N N . ASN A 1 511 ? -4.731 14.046 -11.281 1.00 87.44 511 ASN A N 1
ATOM 3935 C CA . ASN A 1 511 ? -4.013 14.879 -12.245 1.00 87.44 511 ASN A CA 1
ATOM 3936 C C . ASN A 1 511 ? -4.898 15.109 -13.472 1.00 87.44 511 ASN A C 1
ATOM 3938 O O . ASN A 1 511 ? -5.054 14.222 -14.311 1.00 87.44 511 ASN A O 1
ATOM 3942 N N . LYS A 1 512 ? -5.471 16.308 -13.576 1.00 86.50 512 LYS A N 1
ATOM 3943 C CA . LYS A 1 512 ? -6.254 16.746 -14.729 1.00 86.50 512 LYS A CA 1
ATOM 3944 C C . LYS A 1 512 ? -5.311 17.242 -15.826 1.00 86.50 512 LYS A C 1
ATOM 3946 O O . LYS A 1 512 ? -4.510 18.133 -15.534 1.00 86.50 512 LYS A O 1
ATOM 3951 N N . PRO A 1 513 ? -5.390 16.736 -17.068 1.00 84.38 513 PRO A N 1
ATOM 3952 C CA . PRO A 1 513 ? -4.662 17.322 -18.188 1.00 84.38 513 PRO A CA 1
ATOM 3953 C C . PRO A 1 513 ? -4.985 18.813 -18.345 1.00 84.38 513 PRO A C 1
ATOM 3955 O O . PRO A 1 513 ? -6.147 19.214 -18.249 1.00 84.38 513 PRO A O 1
ATOM 3958 N N . VAL A 1 514 ? -3.964 19.635 -18.587 1.00 86.75 514 VAL A N 1
ATOM 3959 C CA . VAL A 1 514 ? -4.120 21.074 -18.859 1.00 86.75 514 VAL A CA 1
ATOM 3960 C C . VAL A 1 514 ? -3.460 21.430 -20.192 1.00 86.75 514 VAL A C 1
ATOM 3962 O O . VAL A 1 514 ? -2.563 20.708 -20.632 1.00 86.75 514 VAL A O 1
ATOM 3965 N N . PRO A 1 515 ? -3.883 22.516 -20.862 1.00 88.75 515 PRO A N 1
ATOM 3966 C CA . PRO A 1 515 ? -3.261 22.936 -22.110 1.00 88.75 515 PRO A CA 1
ATOM 3967 C C . PRO A 1 515 ? -1.740 23.166 -21.968 1.00 88.75 515 PRO A C 1
ATOM 3969 O O . PRO A 1 515 ? -1.329 23.964 -21.120 1.00 88.75 515 PRO A O 1
ATOM 3972 N N . PRO A 1 516 ? -0.899 22.548 -22.825 1.00 88.62 516 PRO A N 1
ATOM 3973 C CA . PRO A 1 516 ? 0.560 22.622 -22.702 1.00 88.62 516 PRO A CA 1
ATOM 3974 C C . PRO A 1 516 ? 1.167 24.027 -22.792 1.00 88.62 516 PRO A C 1
ATOM 3976 O O . PRO A 1 516 ? 2.277 24.234 -22.307 1.00 88.62 516 PRO A O 1
ATOM 3979 N N . PHE A 1 517 ? 0.460 25.012 -23.366 1.00 90.31 517 PHE A N 1
ATOM 3980 C CA . PHE A 1 517 ? 0.940 26.401 -23.445 1.00 90.31 517 PHE A CA 1
ATOM 3981 C C . PHE A 1 517 ? 1.161 27.047 -22.067 1.00 90.31 517 PHE A C 1
ATOM 3983 O O . PHE A 1 517 ? 1.863 28.048 -21.967 1.00 90.31 517 PHE A O 1
ATOM 3990 N N . LEU A 1 518 ? 0.588 26.472 -21.002 1.00 88.69 518 LEU A N 1
ATOM 3991 C CA . LEU A 1 518 ? 0.836 26.878 -19.618 1.00 88.69 518 LEU A CA 1
ATOM 3992 C C . LEU A 1 518 ? 2.230 26.465 -19.109 1.00 88.69 518 LEU A C 1
ATOM 3994 O O . LEU A 1 518 ? 2.598 26.840 -18.000 1.00 88.69 518 LEU A O 1
ATOM 3998 N N . GLY A 1 519 ? 2.985 25.672 -19.878 1.00 88.81 519 GLY A N 1
ATOM 3999 C CA . GLY A 1 519 ? 4.261 25.084 -19.460 1.00 88.81 519 GLY A CA 1
ATOM 4000 C C . GLY A 1 519 ? 4.115 23.793 -18.646 1.00 88.81 519 GLY A C 1
ATOM 4001 O O . GLY A 1 519 ? 5.106 23.283 -18.131 1.00 88.81 519 GLY A O 1
ATOM 4002 N N . TYR A 1 520 ? 2.897 23.250 -18.540 1.00 90.56 520 TYR A N 1
ATOM 4003 C CA . TYR A 1 520 ? 2.577 22.033 -17.787 1.00 90.56 520 TYR A CA 1
ATOM 4004 C C . TYR A 1 520 ? 1.647 21.123 -18.590 1.00 90.56 520 TYR A C 1
ATOM 4006 O O . TYR A 1 520 ? 0.843 21.597 -19.387 1.00 90.56 520 TYR A O 1
ATOM 4014 N N . THR A 1 521 ? 1.716 19.813 -18.349 1.00 87.56 521 THR A N 1
ATOM 4015 C CA . THR A 1 521 ? 0.843 18.816 -18.996 1.00 87.56 521 THR A CA 1
ATOM 4016 C C . THR A 1 521 ? -0.372 18.438 -18.148 1.00 87.56 521 THR A C 1
ATOM 4018 O O . THR A 1 521 ? -1.367 17.950 -18.679 1.00 87.56 521 THR A O 1
ATOM 4021 N N . SER A 1 522 ? -0.321 18.665 -16.831 1.00 89.31 522 SER A N 1
ATOM 4022 C CA . SER A 1 522 ? -1.436 18.408 -15.913 1.00 89.31 522 SER A CA 1
ATOM 4023 C C . SER A 1 522 ? -1.369 19.265 -14.642 1.00 89.31 522 SER A C 1
ATOM 4025 O O . SER A 1 522 ? -0.343 19.876 -14.340 1.00 89.31 522 SER A O 1
ATOM 4027 N N . GLN A 1 523 ? -2.472 19.294 -13.893 1.00 92.25 523 GLN A N 1
ATOM 4028 C CA . GLN A 1 523 ? -2.588 19.895 -12.566 1.00 92.25 523 GLN A CA 1
ATOM 4029 C C . GLN A 1 523 ? -3.352 18.949 -11.640 1.00 92.25 523 GLN A C 1
ATOM 4031 O O . GLN A 1 523 ? -4.384 18.404 -12.032 1.00 92.25 523 GLN A O 1
ATOM 4036 N N . LEU A 1 524 ? -2.897 18.789 -10.397 1.00 93.75 524 LEU A N 1
ATOM 4037 C CA . LEU A 1 524 ? -3.655 18.046 -9.394 1.00 93.75 524 LEU A CA 1
ATOM 4038 C C . LEU A 1 524 ? -4.893 18.851 -8.969 1.00 93.75 524 LEU A C 1
ATOM 4040 O O . LEU A 1 524 ? -4.780 20.004 -8.542 1.00 93.75 524 LEU A O 1
ATOM 4044 N N . GLN A 1 525 ? -6.076 18.254 -9.075 1.00 93.31 525 GLN A N 1
ATOM 4045 C CA . GLN A 1 525 ? -7.350 18.892 -8.744 1.00 93.31 525 GLN A CA 1
ATOM 4046 C C . GLN A 1 525 ? -8.277 17.929 -7.997 1.00 93.31 525 GLN A C 1
ATOM 4048 O O . GLN A 1 525 ? -8.158 16.716 -8.136 1.00 93.31 525 GLN A O 1
ATOM 4053 N N . ASN A 1 526 ? -9.215 18.486 -7.226 1.00 94.31 526 ASN A N 1
ATOM 4054 C CA . ASN A 1 526 ? -10.333 17.751 -6.637 1.00 94.31 526 ASN A CA 1
ATOM 4055 C C . ASN A 1 526 ? -11.444 17.590 -7.682 1.00 94.31 526 ASN A C 1
ATOM 4057 O O . ASN A 1 526 ? -12.339 18.431 -7.762 1.00 94.31 526 ASN A O 1
ATOM 4061 N N . ILE A 1 527 ? -11.364 16.552 -8.510 1.00 91.12 527 ILE A N 1
ATOM 4062 C CA . ILE A 1 527 ? -12.294 16.319 -9.619 1.00 91.12 527 ILE A CA 1
ATOM 4063 C C . ILE A 1 527 ? -12.790 14.881 -9.641 1.00 91.12 527 ILE A C 1
ATOM 4065 O O . ILE A 1 527 ? -12.048 13.944 -9.385 1.00 91.12 527 ILE A O 1
ATOM 4069 N N . GLY A 1 528 ? -14.051 14.709 -10.018 1.00 92.81 528 GLY A N 1
ATOM 4070 C CA . GLY A 1 528 ? -14.645 13.395 -10.196 1.00 92.81 528 GLY A CA 1
ATOM 4071 C C . GLY A 1 528 ? -15.087 12.713 -8.902 1.00 92.81 528 GLY A C 1
ATOM 4072 O O . GLY A 1 528 ? -14.917 13.204 -7.780 1.00 92.81 528 GLY A O 1
ATOM 4073 N N . SER A 1 529 ? -15.725 11.568 -9.095 1.00 96.06 529 SER A N 1
ATOM 4074 C CA . SER A 1 529 ? -16.274 10.741 -8.033 1.00 96.06 529 SER A CA 1
ATOM 4075 C C . SER A 1 529 ? -16.391 9.289 -8.481 1.00 96.06 529 SER A C 1
ATOM 4077 O O . SER A 1 529 ? -16.593 8.985 -9.659 1.00 96.06 529 SER A O 1
ATOM 4079 N N . THR A 1 530 ? -16.270 8.377 -7.525 1.00 97.31 530 THR A N 1
ATOM 4080 C CA . THR A 1 530 ? -16.458 6.938 -7.719 1.00 97.31 530 THR A CA 1
ATOM 4081 C C . THR A 1 530 ? -17.442 6.405 -6.694 1.00 97.31 530 THR A C 1
ATOM 4083 O O . THR A 1 530 ? -17.620 6.966 -5.611 1.00 97.31 530 THR A O 1
ATOM 4086 N N . SER A 1 531 ? -18.094 5.299 -7.023 1.00 97.94 531 SER A N 1
ATOM 4087 C CA . SER A 1 531 ? -18.883 4.527 -6.079 1.00 97.94 531 SER A CA 1
ATOM 4088 C C . SER A 1 531 ? -18.456 3.069 -6.086 1.00 97.94 531 SER A C 1
ATOM 4090 O O . SER A 1 531 ? -17.907 2.557 -7.064 1.00 97.94 531 SER A O 1
ATOM 4092 N N . ASN A 1 532 ? -18.685 2.401 -4.964 1.00 97.81 532 ASN A N 1
ATOM 4093 C CA . ASN A 1 532 ? -18.442 0.983 -4.805 1.00 97.81 532 ASN A CA 1
ATOM 4094 C C . ASN A 1 532 ? -19.584 0.378 -3.993 1.00 97.81 532 ASN A C 1
ATOM 4096 O O . ASN A 1 532 ? -19.870 0.845 -2.889 1.00 97.81 532 ASN A O 1
ATOM 4100 N N . LYS A 1 533 ? -20.250 -0.636 -4.541 1.00 97.75 533 LYS A N 1
ATOM 4101 C CA . LYS A 1 533 ? -21.351 -1.328 -3.865 1.00 97.75 533 LYS A CA 1
ATOM 4102 C C . LYS A 1 533 ? -21.144 -2.821 -3.871 1.00 97.75 533 LYS A C 1
ATOM 4104 O O . LYS A 1 533 ? -20.653 -3.367 -4.862 1.00 97.75 533 LYS A O 1
ATOM 4109 N N . GLY A 1 534 ? -21.601 -3.469 -2.814 1.00 98.06 534 GLY A N 1
ATOM 4110 C CA . GLY A 1 534 ? -21.424 -4.898 -2.696 1.00 98.06 534 GLY A CA 1
ATOM 4111 C C . GLY A 1 534 ? -22.286 -5.564 -1.646 1.00 98.06 534 GLY A C 1
ATOM 4112 O O . GLY A 1 534 ? -23.014 -4.909 -0.901 1.00 98.06 534 GLY A O 1
ATOM 4113 N N . LEU A 1 535 ? -22.192 -6.888 -1.656 1.00 98.50 535 LEU A N 1
ATOM 4114 C CA . LEU A 1 535 ? -22.800 -7.807 -0.707 1.00 98.50 535 LEU A CA 1
ATOM 4115 C C . LEU A 1 535 ? -21.691 -8.705 -0.159 1.00 98.50 535 LEU A C 1
ATOM 4117 O O . LEU A 1 535 ? -20.979 -9.339 -0.942 1.00 98.50 535 LEU A O 1
ATOM 4121 N N . GLU A 1 536 ? -21.576 -8.783 1.160 1.00 98.56 536 GLU A N 1
ATOM 4122 C CA . GLU A 1 536 ? -20.672 -9.695 1.858 1.00 98.56 536 GLU A CA 1
ATOM 4123 C C . GLU A 1 536 ? -21.487 -10.692 2.665 1.00 98.56 536 GLU A C 1
ATOM 4125 O O . GLU A 1 536 ? -22.438 -10.322 3.346 1.00 98.56 536 GLU A O 1
ATOM 4130 N N . LEU A 1 537 ? -21.128 -11.966 2.560 1.00 98.69 537 LEU A N 1
ATOM 4131 C CA . LEU A 1 537 ? -21.783 -13.070 3.241 1.00 98.69 537 LEU A CA 1
ATOM 4132 C C . LEU A 1 537 ? -20.719 -13.895 3.955 1.00 98.69 537 LEU A C 1
ATOM 4134 O O . LEU A 1 537 ? -19.702 -14.259 3.360 1.00 98.69 537 LEU A O 1
ATOM 4138 N N . GLN A 1 538 ? -20.978 -14.264 5.202 1.00 98.56 538 GLN A N 1
ATOM 4139 C CA . GLN A 1 538 ? -20.160 -15.209 5.947 1.00 98.56 538 GLN A CA 1
ATOM 4140 C C . GLN A 1 538 ? -21.055 -16.214 6.660 1.00 98.56 538 GLN A C 1
ATOM 4142 O O . GLN A 1 538 ? -22.001 -15.843 7.346 1.00 98.56 538 GLN A O 1
ATOM 4147 N N . LEU A 1 539 ? -20.729 -17.494 6.517 1.00 98.19 539 LEU A N 1
ATOM 4148 C CA . LEU A 1 539 ? -21.345 -18.592 7.245 1.00 98.19 539 LEU A CA 1
ATOM 4149 C C . LEU A 1 539 ? -20.247 -19.342 7.991 1.00 98.19 539 LEU A C 1
ATOM 4151 O O . LEU A 1 539 ? -19.332 -19.885 7.376 1.00 98.19 539 LEU A O 1
ATOM 4155 N N . SER A 1 540 ? -20.354 -19.404 9.309 1.00 97.88 540 SER A N 1
ATOM 4156 C CA . SER A 1 540 ? -19.490 -20.222 10.154 1.00 97.88 540 SER A CA 1
ATOM 4157 C C . SER A 1 540 ? -20.330 -21.218 10.931 1.00 97.88 540 SER A C 1
ATOM 4159 O O . SER A 1 540 ? -21.409 -20.887 11.415 1.00 97.88 540 SER A O 1
ATOM 4161 N N . GLY A 1 541 ? -19.845 -22.441 11.097 1.00 97.06 541 GLY A N 1
ATOM 4162 C CA . GLY A 1 541 ? -20.507 -23.389 11.974 1.00 97.06 541 GLY A CA 1
ATOM 4163 C C . GLY A 1 541 ? -19.656 -24.580 12.371 1.00 97.06 541 GLY A C 1
ATOM 4164 O O . GLY A 1 541 ? -18.773 -25.023 11.638 1.00 97.06 541 GLY A O 1
ATOM 4165 N N . THR A 1 542 ? -19.946 -25.126 13.547 1.00 96.56 542 THR A N 1
ATOM 4166 C CA . THR A 1 542 ? -19.350 -26.381 14.016 1.00 96.56 542 THR A CA 1
ATOM 4167 C C . THR A 1 542 ? -20.203 -27.537 13.511 1.00 96.56 542 THR A C 1
ATOM 4169 O O . THR A 1 542 ? -21.199 -27.917 14.131 1.00 96.56 542 THR A O 1
ATOM 4172 N N . ALA A 1 543 ? -19.845 -28.074 12.344 1.00 92.38 543 ALA A N 1
ATOM 4173 C CA . ALA A 1 543 ? -20.596 -29.127 11.670 1.00 92.38 543 ALA A CA 1
ATOM 4174 C C . ALA A 1 543 ? -20.651 -30.407 12.517 1.00 92.38 543 ALA A C 1
ATOM 4176 O O . ALA A 1 543 ? -21.723 -30.988 12.689 1.00 92.38 543 ALA A O 1
ATOM 4177 N N . VAL A 1 544 ? -19.531 -30.786 13.143 1.00 94.00 544 VAL A N 1
ATOM 4178 C CA . VAL A 1 544 ? -19.432 -31.952 14.034 1.00 94.00 544 VAL A CA 1
ATOM 4179 C C . VAL A 1 544 ? -18.775 -31.543 15.345 1.00 94.00 544 VAL A C 1
ATOM 4181 O O . VAL A 1 544 ? -17.735 -30.893 15.340 1.00 94.00 544 VAL A O 1
ATOM 4184 N N . GLN A 1 545 ? -19.366 -31.947 16.468 1.00 93.06 545 GLN A N 1
ATOM 4185 C CA . GLN A 1 545 ? -18.784 -31.779 17.796 1.00 93.06 545 GLN A CA 1
ATOM 4186 C C . GLN A 1 545 ? -19.032 -33.050 18.606 1.00 93.06 545 GLN A C 1
ATOM 4188 O O . GLN A 1 545 ? -20.169 -33.384 18.931 1.00 93.06 545 GLN A O 1
ATOM 4193 N N . THR A 1 546 ? -17.958 -33.769 18.901 1.00 95.75 546 THR A N 1
ATOM 4194 C CA . THR A 1 546 ? -17.937 -34.971 19.743 1.00 95.75 546 THR A CA 1
ATOM 4195 C C . THR A 1 546 ? -16.858 -34.806 20.814 1.00 95.75 546 THR A C 1
ATOM 4197 O O . THR A 1 546 ? -16.107 -33.833 20.786 1.00 95.75 546 THR A O 1
ATOM 4200 N N . ALA A 1 547 ? -16.735 -35.756 21.745 1.00 96.06 547 ALA A N 1
ATOM 4201 C CA . ALA A 1 547 ? -15.728 -35.685 22.809 1.00 96.06 547 ALA A CA 1
ATOM 4202 C C . ALA A 1 547 ? -14.274 -35.652 22.292 1.00 96.06 547 ALA A C 1
ATOM 4204 O O . ALA A 1 547 ? -13.427 -35.011 22.904 1.00 96.06 547 ALA A O 1
ATOM 4205 N N . ASN A 1 548 ? -13.994 -36.310 21.160 1.00 97.19 548 ASN A N 1
ATOM 4206 C CA . ASN A 1 548 ? -12.631 -36.493 20.641 1.00 97.19 548 ASN A CA 1
ATOM 4207 C C . ASN A 1 548 ? -12.406 -35.838 19.269 1.00 97.19 548 ASN A C 1
ATOM 4209 O O . ASN A 1 548 ? -11.325 -35.961 18.698 1.00 97.19 548 ASN A O 1
ATOM 4213 N N . PHE A 1 549 ? -13.426 -35.189 18.707 1.00 97.50 549 PHE A N 1
ATOM 4214 C CA . PHE A 1 549 ? -13.360 -34.618 17.367 1.00 97.50 549 PHE A CA 1
ATOM 4215 C C . PHE A 1 549 ? -14.322 -33.443 17.215 1.00 97.50 549 PHE A C 1
ATOM 4217 O O . PHE A 1 549 ? -15.523 -33.577 17.471 1.00 97.50 549 PHE A O 1
ATOM 4224 N N . THR A 1 550 ? -13.788 -32.326 16.728 1.00 97.06 550 THR A N 1
ATOM 4225 C CA . THR A 1 550 ? -14.542 -31.121 16.385 1.00 97.06 550 THR A CA 1
ATOM 4226 C C . THR A 1 550 ? -14.190 -30.722 14.962 1.00 97.06 550 THR A C 1
ATOM 4228 O O . THR A 1 550 ? -13.014 -30.587 14.629 1.00 97.06 550 THR A O 1
ATOM 4231 N N . TRP A 1 551 ? -15.209 -30.505 14.136 1.00 97.25 551 TRP A N 1
ATOM 4232 C CA . TRP A 1 551 ? -15.059 -29.980 12.788 1.00 97.25 551 TRP A CA 1
ATOM 4233 C C . TRP A 1 551 ? -15.843 -28.684 12.647 1.00 97.25 551 TRP A C 1
ATOM 4235 O O . TRP A 1 551 ? -17.071 -28.667 12.769 1.00 97.25 551 TRP A O 1
ATOM 4245 N N . SER A 1 552 ? -15.111 -27.608 12.379 1.00 97.31 552 SER A N 1
ATOM 4246 C CA . SER A 1 552 ? -15.656 -26.282 12.120 1.00 97.31 552 SER A CA 1
ATOM 4247 C C . SER A 1 552 ? -15.421 -25.904 10.664 1.00 97.31 552 SER A C 1
ATOM 4249 O O . SER A 1 552 ? -14.354 -26.157 10.107 1.00 97.31 552 SER A O 1
ATOM 4251 N N . ILE A 1 553 ? -16.442 -25.313 10.056 1.00 97.62 553 ILE A N 1
ATOM 4252 C CA . ILE A 1 553 ? -16.449 -24.850 8.673 1.00 97.62 553 ILE A CA 1
ATOM 4253 C C . ILE A 1 553 ? -16.738 -23.356 8.706 1.00 97.62 553 ILE A C 1
ATOM 4255 O O . ILE A 1 553 ? -17.702 -22.929 9.338 1.00 97.62 553 ILE A O 1
ATOM 4259 N N . THR A 1 554 ? -15.937 -22.580 7.986 1.00 98.19 554 THR A N 1
ATOM 4260 C CA . THR A 1 554 ? -16.207 -21.170 7.710 1.00 98.19 554 THR A CA 1
ATOM 4261 C C . THR A 1 554 ? -16.130 -20.962 6.207 1.00 98.19 554 THR A C 1
ATOM 4263 O O . THR A 1 554 ? -15.115 -21.267 5.584 1.00 98.19 554 THR A O 1
ATOM 4266 N N . ALA A 1 555 ? -17.208 -20.446 5.631 1.00 98.19 555 ALA A N 1
ATOM 4267 C CA . ALA A 1 555 ? -17.316 -20.060 4.236 1.00 98.19 555 ALA A CA 1
ATOM 4268 C C . ALA A 1 555 ? -17.659 -18.569 4.155 1.00 98.19 555 ALA A C 1
ATOM 4270 O O . ALA A 1 555 ? -18.381 -18.040 5.000 1.00 98.19 555 ALA A O 1
ATOM 4271 N N . ASN A 1 556 ? -17.144 -17.884 3.141 1.00 98.31 556 ASN A N 1
ATOM 4272 C CA . ASN A 1 556 ? -17.502 -16.502 2.851 1.00 98.31 556 ASN A CA 1
ATOM 4273 C C . ASN A 1 556 ? -17.670 -16.306 1.342 1.00 98.31 556 ASN A C 1
ATOM 4275 O O . ASN A 1 556 ? -17.105 -17.058 0.548 1.00 98.31 556 ASN A O 1
ATOM 4279 N N . ALA A 1 557 ? -18.471 -15.315 0.966 1.00 98.50 557 ALA A N 1
ATOM 4280 C CA . ALA A 1 557 ? -18.638 -14.860 -0.406 1.00 98.50 557 ALA A CA 1
ATOM 4281 C C . ALA A 1 557 ? -18.746 -13.332 -0.410 1.00 98.50 557 ALA A C 1
ATOM 4283 O O . ALA A 1 557 ? -19.415 -12.756 0.445 1.00 98.50 557 ALA A O 1
ATOM 4284 N N . SER A 1 558 ? -18.097 -12.679 -1.372 1.00 98.44 558 SER A N 1
ATOM 4285 C CA . SER A 1 558 ? -18.141 -11.225 -1.532 1.00 98.44 558 SER A CA 1
ATOM 4286 C C . SER A 1 558 ? -18.382 -10.876 -2.994 1.00 98.44 558 SER A C 1
ATOM 4288 O O . SER A 1 558 ? -17.764 -11.447 -3.896 1.00 98.44 558 SER A O 1
ATOM 4290 N N . PHE A 1 559 ? -19.296 -9.940 -3.223 1.00 97.94 559 PHE A N 1
ATOM 4291 C CA . PHE A 1 559 ? -19.629 -9.413 -4.538 1.00 97.94 559 PHE A CA 1
ATOM 4292 C C . PHE A 1 559 ? -19.422 -7.913 -4.502 1.00 97.94 559 PHE A C 1
ATOM 4294 O O . PHE A 1 559 ? -20.097 -7.227 -3.742 1.00 97.94 559 PHE A O 1
ATOM 4301 N N . ASN A 1 560 ? -18.520 -7.400 -5.333 1.00 97.31 560 ASN A N 1
ATOM 4302 C CA . ASN A 1 560 ? -18.191 -5.986 -5.349 1.00 97.31 560 ASN A CA 1
ATOM 4303 C C . ASN A 1 560 ? -18.230 -5.415 -6.767 1.00 97.31 560 ASN A C 1
ATOM 4305 O O . ASN A 1 560 ? -17.687 -6.013 -7.697 1.00 97.31 560 ASN A O 1
ATOM 4309 N N . ARG A 1 561 ? -18.833 -4.235 -6.931 1.00 96.50 561 ARG A N 1
ATOM 4310 C CA . ARG A 1 561 ? -18.856 -3.514 -8.205 1.00 96.50 561 ARG A CA 1
ATOM 4311 C C . ARG A 1 561 ? -18.560 -2.033 -8.002 1.00 96.50 561 ARG A C 1
ATOM 4313 O O . ARG A 1 561 ? -19.375 -1.299 -7.442 1.00 96.50 561 ARG A O 1
ATOM 4320 N N . GLY A 1 562 ? -17.419 -1.614 -8.544 1.00 97.19 562 GLY A N 1
ATOM 4321 C CA . GLY A 1 562 ? -17.030 -0.213 -8.647 1.00 97.19 562 GLY A CA 1
ATOM 4322 C C . GLY A 1 562 ? -17.629 0.467 -9.879 1.00 97.19 562 GLY A C 1
ATOM 4323 O O . GLY A 1 562 ? -17.881 -0.181 -10.899 1.00 97.19 562 GLY A O 1
ATOM 4324 N N . ARG A 1 563 ? -17.835 1.779 -9.791 1.00 97.31 563 ARG A N 1
ATOM 4325 C CA . ARG A 1 563 ? -18.318 2.630 -10.880 1.00 97.31 563 ARG A CA 1
ATOM 4326 C C . ARG A 1 563 ? -17.688 4.018 -10.787 1.00 97.31 563 ARG A C 1
ATOM 4328 O O . ARG A 1 563 ? -17.605 4.594 -9.707 1.00 97.31 563 ARG A O 1
ATOM 4335 N N . ILE A 1 564 ? -17.263 4.565 -11.918 1.00 96.62 564 ILE A N 1
ATOM 4336 C CA . ILE A 1 564 ? -16.911 5.980 -12.056 1.00 96.62 564 ILE A CA 1
ATOM 4337 C C . ILE A 1 564 ? -18.219 6.757 -12.202 1.00 96.62 564 ILE A C 1
ATOM 4339 O O . ILE A 1 564 ? -18.980 6.519 -13.138 1.00 96.62 564 ILE A O 1
ATOM 4343 N N . GLU A 1 565 ? -18.496 7.665 -11.275 1.00 96.06 565 GLU A N 1
ATOM 4344 C CA . GLU A 1 565 ? -19.709 8.490 -11.296 1.00 96.06 565 GLU A CA 1
ATOM 4345 C C . GLU A 1 565 ? -19.476 9.814 -12.030 1.00 96.06 565 GLU A C 1
ATOM 4347 O O . GLU A 1 565 ? -20.370 10.312 -12.707 1.00 96.06 565 GLU A O 1
ATOM 4352 N N . SER A 1 566 ? -18.265 10.369 -11.944 1.00 94.69 566 SER A N 1
ATOM 4353 C CA . SER A 1 566 ? -17.863 11.577 -12.667 1.00 94.69 566 SER A CA 1
ATOM 4354 C C . SER A 1 566 ? -16.345 11.617 -12.845 1.00 94.69 566 SER A C 1
ATOM 4356 O O . SER A 1 566 ? -15.612 11.146 -11.975 1.00 94.69 566 SER A O 1
ATOM 4358 N N . LEU A 1 567 ? -15.868 12.211 -13.942 1.00 90.25 567 LEU A N 1
ATOM 4359 C CA . LEU A 1 567 ? -14.452 12.541 -14.168 1.00 90.25 567 LEU A CA 1
ATOM 4360 C C . LEU A 1 567 ? -14.185 14.059 -14.086 1.00 90.25 567 LEU A C 1
ATOM 4362 O O . LEU A 1 567 ? -13.076 14.507 -14.364 1.00 90.25 567 LEU A O 1
ATOM 4366 N N . GLY A 1 568 ? -15.182 14.849 -13.670 1.00 85.38 568 GLY A N 1
ATOM 4367 C CA . GLY A 1 568 ? -15.141 16.315 -13.683 1.00 85.38 568 GLY A CA 1
ATOM 4368 C C . GLY A 1 568 ? -15.847 16.932 -14.898 1.00 85.38 568 GLY A C 1
ATOM 4369 O O . GLY A 1 568 ? -16.294 16.227 -15.802 1.00 85.38 568 GLY A O 1
ATOM 4370 N N . ASP A 1 569 ? -15.985 18.261 -14.886 1.00 80.44 569 ASP A N 1
ATOM 4371 C CA . ASP A 1 569 ? -16.854 19.015 -15.802 1.00 80.44 569 ASP A CA 1
ATOM 4372 C C . ASP A 1 569 ? -16.615 18.698 -17.287 1.00 80.44 569 ASP A C 1
ATOM 4374 O O . ASP A 1 569 ? -15.541 18.958 -17.832 1.00 80.44 569 ASP A O 1
ATOM 4378 N N . GLY A 1 570 ? -17.648 18.151 -17.939 1.00 77.38 570 GLY A N 1
ATOM 4379 C CA . GLY A 1 570 ? -17.681 17.865 -19.378 1.00 77.38 570 GLY A CA 1
ATOM 4380 C C . GLY A 1 570 ? -16.888 16.634 -19.827 1.00 77.38 570 GLY A C 1
ATOM 4381 O O . GLY A 1 570 ? -16.907 16.309 -21.014 1.00 77.38 570 GLY A O 1
ATOM 4382 N N . GLN A 1 571 ? -16.213 15.929 -18.915 1.00 85.00 571 GLN A N 1
ATOM 4383 C CA . GLN A 1 571 ? -15.380 14.782 -19.257 1.00 85.00 571 GLN A CA 1
ATOM 4384 C C . GLN A 1 571 ? -16.114 13.458 -19.013 1.00 85.00 571 GLN A C 1
ATOM 4386 O O . GLN A 1 571 ? -16.336 13.050 -17.876 1.00 85.00 571 GLN A O 1
ATOM 4391 N N . ASN A 1 572 ? -16.458 12.759 -20.097 1.00 89.56 572 ASN A N 1
ATOM 4392 C CA . ASN A 1 572 ? -17.086 11.433 -20.025 1.00 89.56 572 ASN A CA 1
ATOM 4393 C C . ASN A 1 572 ? -16.062 10.293 -20.039 1.00 89.56 572 ASN A C 1
ATOM 4395 O O . ASN A 1 572 ? -16.319 9.232 -19.468 1.00 89.56 572 ASN A O 1
ATOM 4399 N N . GLU A 1 573 ? -14.898 10.518 -20.657 1.00 89.44 573 GLU A N 1
ATOM 4400 C CA . GLU A 1 573 ? -13.836 9.521 -20.777 1.00 89.44 573 GLU A CA 1
ATOM 4401 C C . GLU A 1 573 ? -12.443 10.149 -20.602 1.00 89.44 573 GLU A C 1
ATOM 4403 O O . GLU A 1 573 ? -12.188 11.284 -21.014 1.00 89.44 573 GLU A O 1
ATOM 4408 N N . ILE A 1 574 ? -11.522 9.396 -19.999 1.00 84.69 574 ILE A N 1
ATOM 4409 C CA . ILE A 1 574 ? -10.076 9.636 -20.062 1.00 84.69 574 ILE A CA 1
ATOM 4410 C C . ILE A 1 574 ? -9.484 8.501 -20.894 1.00 84.69 574 ILE A C 1
ATOM 4412 O O . ILE A 1 574 ? -9.412 7.358 -20.433 1.00 84.69 574 ILE A O 1
ATOM 4416 N N . LEU A 1 575 ? -9.087 8.830 -22.122 1.00 79.56 575 LEU A N 1
ATOM 4417 C CA . LEU A 1 575 ? -8.349 7.946 -23.023 1.00 79.56 575 LEU A CA 1
ATOM 4418 C C . LEU A 1 575 ? -6.842 8.052 -22.752 1.00 79.56 575 LEU A C 1
ATOM 4420 O O . LEU A 1 575 ? -6.373 9.017 -22.149 1.00 79.56 575 LEU A O 1
ATOM 4424 N N . GLY A 1 576 ? -6.079 7.072 -23.234 1.00 72.25 576 GLY A N 1
ATOM 4425 C CA . GLY A 1 576 ? -4.617 7.122 -23.192 1.00 72.25 576 GLY A CA 1
ATOM 4426 C C . GLY A 1 576 ? -3.993 6.836 -21.834 1.00 72.25 576 GLY A C 1
ATOM 4427 O O . GLY A 1 576 ? -2.925 7.358 -21.520 1.00 72.25 576 GLY A O 1
ATOM 4428 N N . ILE A 1 577 ? -4.643 5.988 -21.038 1.00 80.94 577 ILE A N 1
ATOM 4429 C CA . ILE A 1 577 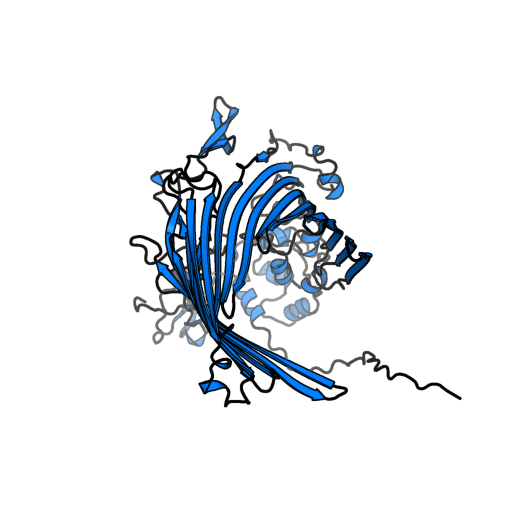? -4.005 5.385 -19.873 1.00 80.94 577 ILE A CA 1
ATOM 4430 C C . ILE A 1 577 ? -3.125 4.242 -20.394 1.00 80.94 577 ILE A C 1
ATOM 4432 O O . ILE A 1 577 ? -3.609 3.371 -21.115 1.00 80.94 577 ILE A O 1
ATOM 4436 N N . ASN A 1 578 ? -1.837 4.283 -20.054 1.00 79.25 578 ASN A N 1
ATOM 4437 C CA . ASN A 1 578 ? -0.825 3.345 -20.534 1.00 79.25 578 ASN A CA 1
ATOM 4438 C C . ASN A 1 578 ? -0.375 2.415 -19.398 1.00 79.25 578 ASN A C 1
ATOM 4440 O O . ASN A 1 578 ? 0.038 2.892 -18.338 1.00 79.25 578 ASN A O 1
ATOM 4444 N N . SER A 1 579 ? -0.416 1.100 -19.614 1.00 78.50 579 SER A N 1
ATOM 4445 C CA . SER A 1 579 ? 0.104 0.105 -18.663 1.00 78.50 579 SER A CA 1
ATOM 4446 C C . SER A 1 579 ? 1.635 0.035 -18.594 1.00 78.50 579 SER A C 1
ATOM 4448 O O . SER A 1 579 ? 2.200 -0.501 -17.641 1.00 78.50 579 SER A O 1
ATOM 4450 N N . GLY A 1 580 ? 2.321 0.529 -19.623 1.00 74.06 580 GLY A N 1
ATOM 4451 C CA . GLY A 1 580 ? 3.763 0.432 -19.828 1.00 74.06 580 GLY A CA 1
ATOM 4452 C C . GLY A 1 580 ? 4.242 -0.970 -20.216 1.00 74.06 580 GLY A C 1
ATOM 4453 O O . GLY A 1 580 ? 5.447 -1.166 -20.379 1.00 74.06 580 GLY A O 1
ATOM 4454 N N . TRP A 1 581 ? 3.341 -1.949 -20.377 1.00 70.06 581 TRP A N 1
ATOM 4455 C CA . TRP A 1 581 ? 3.688 -3.347 -20.671 1.00 70.06 581 TRP A CA 1
ATOM 4456 C C . TRP A 1 581 ? 4.500 -3.499 -21.964 1.00 70.06 581 TRP A C 1
ATOM 4458 O O . TRP A 1 581 ? 5.460 -4.270 -22.016 1.00 70.06 581 TRP A O 1
ATOM 4468 N N . ALA A 1 582 ? 4.133 -2.752 -23.005 1.00 68.12 582 ALA A N 1
ATOM 4469 C CA . ALA A 1 582 ? 4.804 -2.783 -24.302 1.00 68.12 582 ALA A CA 1
ATOM 4470 C C . ALA A 1 582 ? 5.820 -1.638 -24.476 1.00 68.12 582 ALA A C 1
ATOM 4472 O O . ALA A 1 582 ? 6.173 -1.293 -25.606 1.00 68.12 582 ALA A O 1
ATOM 4473 N N . GLY A 1 583 ? 6.278 -1.029 -23.376 1.00 68.44 583 GLY A N 1
ATOM 4474 C CA . GLY A 1 583 ? 7.096 0.181 -23.424 1.00 68.44 583 GLY A CA 1
ATOM 4475 C C . GLY A 1 583 ? 6.345 1.316 -24.121 1.00 68.44 583 GLY A C 1
ATOM 4476 O O . GLY A 1 583 ? 5.204 1.614 -23.780 1.00 68.44 583 GLY A O 1
ATOM 4477 N N . THR A 1 584 ? 6.967 1.928 -25.128 1.00 66.81 584 THR A N 1
ATOM 4478 C CA . THR A 1 584 ? 6.374 3.019 -25.920 1.00 66.81 584 THR A CA 1
ATOM 4479 C C . THR A 1 584 ? 5.520 2.540 -27.097 1.00 66.81 584 THR A C 1
ATOM 4481 O O . THR A 1 584 ? 4.890 3.366 -27.750 1.00 66.81 584 THR A O 1
ATOM 4484 N N . ASN A 1 585 ? 5.478 1.231 -27.381 1.00 66.56 585 ASN A N 1
ATOM 4485 C CA . ASN A 1 585 ? 4.793 0.693 -28.564 1.00 66.56 585 ASN A CA 1
ATOM 4486 C C . ASN A 1 585 ? 3.264 0.704 -28.441 1.00 66.56 585 ASN A C 1
ATOM 4488 O O . ASN A 1 585 ? 2.569 0.688 -29.451 1.00 66.56 585 ASN A O 1
ATOM 4492 N N . ILE A 1 586 ? 2.734 0.711 -27.215 1.00 72.50 586 ILE A N 1
ATOM 4493 C CA . ILE A 1 586 ? 1.299 0.824 -26.949 1.00 72.50 586 ILE A CA 1
ATOM 4494 C C . ILE A 1 586 ? 1.116 2.003 -26.005 1.00 72.50 586 ILE A C 1
ATOM 4496 O O . ILE A 1 586 ? 1.616 1.981 -24.885 1.00 72.50 586 ILE A O 1
ATOM 4500 N N . ALA A 1 587 ? 0.445 3.049 -26.485 1.00 69.19 587 ALA A N 1
ATOM 4501 C CA . ALA A 1 587 ? 0.259 4.292 -25.741 1.00 69.19 587 ALA A CA 1
ATOM 4502 C C . ALA A 1 587 ? -1.096 4.376 -25.018 1.00 69.19 587 ALA A C 1
ATOM 4504 O O . ALA A 1 587 ? -1.251 5.201 -24.121 1.00 69.19 587 ALA A O 1
ATOM 4505 N N . GLN A 1 588 ? -2.080 3.566 -25.427 1.00 79.94 588 GLN A N 1
ATOM 4506 C CA . GLN A 1 588 ? -3.463 3.650 -24.955 1.00 79.94 588 GLN A CA 1
ATOM 4507 C C . GLN A 1 588 ? -4.095 2.250 -24.873 1.00 79.94 588 GLN A C 1
ATOM 4509 O O . GLN A 1 588 ? -4.761 1.814 -25.805 1.00 79.94 588 GLN A O 1
ATOM 4514 N N . ASP A 1 589 ? -3.869 1.529 -23.779 1.00 86.31 589 ASP A N 1
ATOM 4515 C CA . ASP A 1 589 ? -4.436 0.190 -23.542 1.00 86.31 589 ASP A CA 1
ATOM 4516 C C . ASP A 1 589 ? -5.458 0.151 -22.400 1.00 86.31 589 ASP A C 1
ATOM 4518 O O . ASP A 1 589 ? -6.095 -0.877 -22.160 1.00 86.31 589 ASP A O 1
ATOM 4522 N N . PHE A 1 590 ? -5.671 1.285 -21.731 1.00 90.62 590 PHE A N 1
ATOM 4523 C CA . PHE A 1 590 ? -6.696 1.464 -2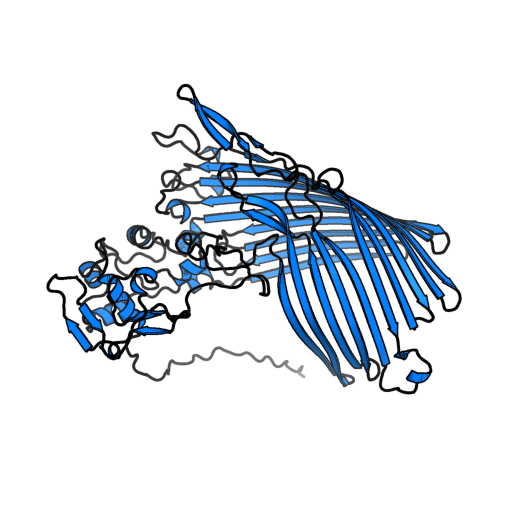0.713 1.00 90.62 590 PHE A CA 1
ATOM 4524 C C . PHE A 1 590 ? -7.502 2.750 -20.925 1.00 90.62 590 PHE A C 1
ATOM 4526 O O . PHE A 1 590 ? -7.030 3.746 -21.483 1.00 90.62 590 PHE A O 1
ATOM 4533 N N . VAL A 1 591 ? -8.735 2.730 -20.421 1.00 91.25 591 VAL A N 1
ATOM 4534 C CA . VAL A 1 591 ? -9.663 3.865 -20.433 1.00 91.25 591 VAL A CA 1
ATOM 4535 C C . VAL A 1 591 ? -10.401 3.972 -19.100 1.00 91.25 591 VAL A C 1
ATOM 4537 O O . VAL A 1 591 ? -10.736 2.969 -18.465 1.00 91.25 591 VAL A O 1
ATOM 4540 N N . ALA A 1 592 ? -10.688 5.200 -18.673 1.00 91.12 592 ALA A N 1
ATOM 4541 C CA . ALA A 1 592 ? -11.636 5.474 -17.597 1.00 91.12 592 ALA A CA 1
ATOM 4542 C C . ALA A 1 592 ? -12.898 6.100 -18.200 1.00 91.12 592 ALA A C 1
ATOM 4544 O O . ALA A 1 592 ? -12.795 7.108 -18.894 1.00 91.12 592 ALA A O 1
ATOM 4545 N N . ARG A 1 593 ? -14.077 5.516 -17.952 1.00 93.12 593 ARG A N 1
ATOM 4546 C CA . ARG A 1 593 ? -15.360 5.988 -18.503 1.00 93.12 593 ARG A CA 1
ATOM 4547 C C . ARG A 1 593 ? -16.396 6.162 -17.409 1.00 93.12 593 ARG A C 1
ATOM 4549 O O . ARG A 1 593 ? -16.578 5.261 -16.588 1.00 93.12 593 ARG A O 1
ATOM 4556 N N . VAL A 1 594 ? -17.116 7.280 -17.433 1.00 94.75 594 VAL A N 1
ATOM 4557 C CA . VAL A 1 594 ? -18.278 7.490 -16.563 1.00 94.75 594 VAL A CA 1
ATOM 4558 C C . VAL A 1 594 ? -19.293 6.364 -16.791 1.00 94.75 594 VAL A C 1
ATOM 4560 O O . VAL A 1 594 ? -19.578 5.966 -17.917 1.00 94.75 594 VAL A O 1
ATOM 4563 N N . GLY A 1 595 ? -19.817 5.802 -15.704 1.00 95.69 595 GLY A N 1
ATOM 4564 C CA . GLY A 1 595 ? -20.722 4.655 -15.734 1.00 95.69 595 GLY A CA 1
ATOM 4565 C C . GLY A 1 595 ? -20.040 3.286 -15.693 1.00 95.69 595 GLY A C 1
ATOM 4566 O O . GLY A 1 595 ? -20.722 2.298 -15.420 1.00 95.69 595 GLY A O 1
ATOM 4567 N N . GLN A 1 596 ? -18.721 3.212 -15.898 1.00 95.75 596 GLN A N 1
ATOM 4568 C CA . GLN A 1 596 ? -17.966 1.956 -15.936 1.00 95.75 596 GLN A CA 1
ATOM 4569 C C . GLN A 1 596 ? -17.035 1.795 -14.723 1.00 95.75 596 GLN A C 1
ATOM 4571 O O . GLN A 1 596 ? -16.732 2.777 -14.040 1.00 95.75 596 GLN A O 1
ATOM 4576 N N . PRO A 1 597 ? -16.580 0.568 -14.411 1.00 95.00 597 PRO A N 1
ATOM 4577 C CA . PRO A 1 597 ? -15.541 0.346 -13.407 1.00 95.00 597 PRO A CA 1
ATOM 4578 C C . PRO A 1 597 ? -14.201 0.981 -13.810 1.00 95.00 597 PRO A C 1
ATOM 4580 O O . PRO A 1 597 ? -13.928 1.184 -14.990 1.00 95.00 597 PRO A O 1
ATOM 4583 N N . VAL A 1 598 ? -13.326 1.246 -12.838 1.00 91.44 598 VAL A N 1
ATOM 4584 C CA . VAL A 1 598 ? -11.935 1.662 -13.103 1.00 91.44 598 VAL A CA 1
ATOM 4585 C C . VAL A 1 598 ? -11.137 0.487 -13.688 1.00 91.44 598 VAL A C 1
ATOM 4587 O O . VAL A 1 598 ? -11.414 -0.668 -13.367 1.00 91.44 598 VAL A O 1
ATOM 4590 N N . GLY A 1 599 ? -10.139 0.778 -14.529 1.00 88.44 599 GLY A N 1
ATOM 4591 C CA . GLY A 1 599 ? -9.227 -0.235 -15.072 1.00 88.44 599 GLY A CA 1
ATOM 4592 C C . GLY A 1 599 ? -9.794 -1.013 -16.259 1.00 88.44 599 GLY A C 1
ATOM 4593 O O . GLY A 1 599 ? -9.454 -2.179 -16.438 1.00 88.44 599 GLY A O 1
ATOM 4594 N N . GLN A 1 600 ? -10.668 -0.395 -17.061 1.00 91.44 600 GLN A N 1
ATOM 4595 C CA . GLN A 1 600 ? -11.129 -1.004 -18.308 1.00 91.44 600 GLN A CA 1
ATOM 4596 C C . GLN A 1 600 ? -9.967 -1.071 -19.295 1.00 91.44 600 GLN A C 1
ATOM 4598 O O . GLN A 1 600 ? -9.404 -0.035 -19.652 1.00 91.44 600 GLN A O 1
ATOM 4603 N N . MET A 1 601 ? -9.639 -2.279 -19.748 1.00 91.06 601 MET A N 1
ATOM 4604 C CA . MET A 1 601 ? -8.769 -2.459 -20.905 1.00 91.06 601 MET A CA 1
ATOM 4605 C C . MET A 1 601 ? -9.520 -2.004 -22.155 1.00 91.06 601 MET A C 1
ATOM 4607 O O . MET A 1 601 ? -10.704 -2.309 -22.323 1.00 91.06 601 MET A O 1
ATOM 4611 N N . TYR A 1 602 ? -8.837 -1.266 -23.019 1.00 87.62 602 TYR A N 1
ATOM 4612 C CA . TYR A 1 602 ? -9.392 -0.744 -24.259 1.00 87.62 602 TYR A CA 1
ATOM 4613 C C . TYR A 1 602 ? -8.475 -1.092 -25.423 1.00 87.62 602 TYR A C 1
ATOM 4615 O O . TYR A 1 602 ? -7.258 -0.972 -25.326 1.00 87.62 602 TYR A O 1
ATOM 4623 N N . GLY A 1 603 ? -9.068 -1.546 -26.520 1.00 87.12 603 GLY A N 1
ATOM 4624 C CA . GLY A 1 603 ? -8.342 -1.970 -27.705 1.00 87.12 603 GLY A CA 1
ATOM 4625 C C . GLY A 1 603 ? -9.276 -2.612 -28.721 1.00 87.12 603 GLY A C 1
ATOM 4626 O O . GLY A 1 603 ? -10.497 -2.615 -28.553 1.00 87.12 603 GLY A O 1
ATOM 4627 N N . TYR A 1 604 ? -8.683 -3.156 -29.776 1.00 87.19 604 TYR A N 1
ATOM 4628 C CA . TYR A 1 604 ? -9.418 -3.783 -30.867 1.00 87.19 604 TYR A CA 1
ATOM 4629 C C . TYR A 1 604 ? -10.040 -5.123 -30.460 1.00 87.19 604 TYR A C 1
ATOM 4631 O O . TYR A 1 604 ? -9.467 -5.890 -29.683 1.00 87.19 604 TYR A O 1
ATOM 4639 N N . VAL A 1 605 ? -11.204 -5.424 -31.038 1.00 91.56 605 VAL A N 1
ATOM 4640 C CA . VAL A 1 605 ? -11.850 -6.737 -30.938 1.00 91.56 605 VAL A CA 1
ATOM 4641 C C . VAL A 1 605 ? -11.426 -7.559 -32.149 1.00 91.56 605 VAL A C 1
ATOM 4643 O O . VAL A 1 605 ? -11.604 -7.126 -33.282 1.00 91.56 605 VAL A O 1
ATOM 4646 N N . THR A 1 606 ? -10.853 -8.738 -31.922 1.00 91.69 606 THR A N 1
ATOM 4647 C CA . THR A 1 606 ? -10.454 -9.641 -33.010 1.00 91.69 606 THR A CA 1
ATOM 4648 C C . THR A 1 606 ? -11.623 -10.504 -33.491 1.00 91.69 606 THR A C 1
ATOM 4650 O O . THR A 1 606 ? -12.423 -10.974 -32.682 1.00 91.69 606 THR A O 1
ATOM 4653 N N . ASP A 1 607 ? -11.676 -10.748 -34.802 1.00 89.94 607 ASP A N 1
ATOM 4654 C CA . ASP A 1 607 ? -12.538 -11.729 -35.477 1.00 89.94 607 ASP A CA 1
ATOM 4655 C C . ASP A 1 607 ? -11.736 -12.961 -35.965 1.00 89.94 607 ASP A C 1
ATOM 4657 O O . ASP A 1 607 ? -11.967 -13.556 -37.022 1.00 89.94 607 ASP A O 1
ATOM 4661 N N . GLY A 1 608 ? -10.709 -13.335 -35.195 1.00 90.94 608 GLY A N 1
ATOM 4662 C CA . GLY A 1 608 ? -9.816 -14.455 -35.488 1.00 90.94 608 GLY A CA 1
ATOM 4663 C C . GLY A 1 608 ? -8.652 -14.076 -36.404 1.00 90.94 608 GLY A C 1
ATOM 4664 O O . GLY A 1 608 ? -8.117 -12.975 -36.324 1.00 90.94 608 GLY A O 1
ATOM 4665 N N . TYR A 1 609 ? -8.229 -15.009 -37.259 1.00 91.38 609 TYR A N 1
ATOM 4666 C CA . TYR A 1 609 ? -7.106 -14.832 -38.186 1.00 91.38 609 TYR A CA 1
ATOM 4667 C C . TYR A 1 609 ? -7.503 -15.256 -39.593 1.00 91.38 609 TYR A C 1
ATOM 4669 O O . TYR A 1 609 ? -8.322 -16.163 -39.761 1.00 91.38 609 TYR A O 1
ATOM 4677 N N . LEU A 1 610 ? -6.905 -14.622 -40.598 1.00 89.00 610 LEU A N 1
ATOM 4678 C CA . LEU A 1 610 ? -7.018 -15.042 -41.985 1.00 89.00 610 LEU A CA 1
ATOM 4679 C C . LEU A 1 610 ? -6.393 -16.425 -42.161 1.00 89.00 610 LEU A C 1
ATOM 4681 O O . LEU A 1 610 ? -5.314 -16.731 -41.660 1.00 89.00 610 LEU A O 1
ATOM 4685 N N . THR A 1 611 ? -7.078 -17.274 -42.897 1.00 90.50 611 THR A N 1
ATOM 4686 C CA . THR A 1 611 ? -6.689 -18.630 -43.260 1.00 90.50 611 THR A CA 1
ATOM 4687 C C . THR A 1 611 ? -6.492 -18.704 -44.767 1.00 90.50 611 THR A C 1
ATOM 4689 O O . THR A 1 611 ? -6.912 -17.819 -45.504 1.00 90.50 611 THR A O 1
ATOM 4692 N N . ALA A 1 612 ? -5.884 -19.783 -45.261 1.00 88.50 612 ALA A N 1
ATOM 4693 C CA . ALA A 1 612 ? -5.755 -19.988 -46.705 1.00 88.50 612 ALA A CA 1
ATOM 4694 C C . ALA A 1 612 ? -7.118 -20.028 -47.428 1.00 88.50 612 ALA A C 1
ATOM 4696 O O . ALA A 1 612 ? -7.193 -19.655 -48.592 1.00 88.50 612 ALA A O 1
ATOM 4697 N N . ASN A 1 613 ? -8.193 -20.421 -46.732 1.00 90.00 613 ASN A N 1
ATOM 4698 C CA . ASN A 1 613 ? -9.542 -20.499 -47.297 1.00 90.00 613 ASN A CA 1
ATOM 4699 C C . ASN A 1 613 ? -10.181 -19.128 -47.550 1.00 90.00 613 ASN A C 1
ATOM 4701 O O . ASN A 1 613 ? -11.189 -19.065 -48.255 1.00 90.00 613 ASN A O 1
ATOM 4705 N N . ASP A 1 614 ? -9.608 -18.061 -46.987 1.00 89.69 614 ASP A N 1
ATOM 4706 C CA . ASP A 1 614 ? -10.070 -16.687 -47.182 1.00 89.69 614 ASP A CA 1
ATOM 4707 C C . ASP A 1 614 ? -9.540 -16.076 -48.501 1.00 89.69 614 ASP A C 1
ATOM 4709 O O . ASP A 1 614 ? -9.918 -14.969 -48.888 1.00 89.69 614 ASP A O 1
ATOM 4713 N N . PHE A 1 615 ? -8.690 -16.809 -49.231 1.00 91.44 615 PHE A N 1
ATOM 4714 C CA . PHE A 1 615 ? -8.038 -16.356 -50.460 1.00 91.44 615 PHE A CA 1
ATOM 4715 C C . PHE A 1 615 ? -8.373 -17.260 -51.651 1.00 91.44 615 PHE A C 1
ATOM 4717 O O . PHE A 1 615 ? -8.483 -18.477 -51.525 1.00 91.44 615 PHE A O 1
ATOM 4724 N N . ALA A 1 616 ? -8.545 -16.648 -52.822 1.00 91.00 616 ALA A N 1
ATOM 4725 C CA . ALA A 1 616 ? -8.817 -17.334 -54.083 1.00 91.00 616 ALA A CA 1
ATOM 4726 C C . ALA A 1 616 ? -7.536 -17.881 -54.738 1.00 91.00 616 ALA A C 1
ATOM 4728 O O . ALA A 1 616 ? -7.602 -18.782 -55.572 1.00 91.00 616 ALA A O 1
ATOM 4729 N N . GLY A 1 617 ? -6.368 -17.347 -54.370 1.00 88.12 617 GLY A N 1
ATOM 4730 C CA . GLY A 1 617 ? -5.087 -17.775 -54.922 1.00 88.12 617 GLY A CA 1
ATOM 4731 C C . GLY A 1 617 ? -3.880 -17.074 -54.301 1.00 88.12 617 GLY A C 1
ATOM 4732 O O . GLY A 1 617 ? -4.015 -16.171 -53.474 1.00 88.12 617 GLY A O 1
ATOM 4733 N N . TYR A 1 618 ? -2.693 -17.508 -54.724 1.00 86.06 618 TYR A N 1
ATOM 4734 C CA . TYR A 1 618 ? -1.398 -16.954 -54.331 1.00 86.06 618 TYR A CA 1
ATOM 4735 C C . TYR A 1 618 ? -0.490 -16.825 -55.559 1.00 86.06 618 TYR A C 1
ATOM 4737 O O . TYR A 1 618 ? -0.306 -17.792 -56.299 1.00 86.06 618 TYR A O 1
ATOM 4745 N N . VAL A 1 619 ? 0.097 -15.644 -55.752 1.00 84.19 619 VAL A N 1
ATOM 4746 C CA . VAL A 1 619 ? 1.063 -15.351 -56.818 1.00 84.19 619 VAL A CA 1
ATOM 4747 C C . VAL A 1 619 ? 2.446 -15.155 -56.190 1.00 84.19 619 VAL A C 1
ATOM 4749 O O . VAL A 1 619 ? 2.636 -14.190 -55.448 1.00 84.19 619 VAL A O 1
ATOM 4752 N N . PRO A 1 620 ? 3.429 -16.033 -56.453 1.00 80.50 620 PRO A N 1
ATOM 4753 C CA . PRO A 1 620 ? 4.790 -15.870 -55.943 1.00 80.50 620 PRO A CA 1
ATOM 4754 C C . PRO A 1 620 ? 5.450 -14.572 -56.432 1.00 80.50 620 PRO A C 1
ATOM 4756 O O . PRO A 1 620 ? 5.237 -14.156 -57.570 1.00 80.50 620 PRO A O 1
ATOM 4759 N N . SER A 1 621 ? 6.300 -13.958 -55.603 1.00 77.75 621 SER A N 1
ATOM 4760 C CA . SER A 1 621 ? 7.108 -12.813 -56.039 1.00 77.75 621 SER A CA 1
ATOM 4761 C C . SER A 1 621 ? 8.232 -13.252 -56.978 1.00 77.75 621 SER A C 1
ATOM 4763 O O . SER A 1 621 ? 8.885 -14.270 -56.742 1.00 77.75 621 SER A O 1
ATOM 4765 N N . ALA A 1 622 ? 8.491 -12.455 -58.016 1.00 79.88 622 ALA A N 1
ATOM 4766 C CA . ALA A 1 622 ? 9.645 -12.631 -58.897 1.00 79.88 622 ALA A CA 1
ATOM 4767 C C . ALA A 1 622 ? 10.969 -12.206 -58.228 1.00 79.88 622 ALA A C 1
ATOM 4769 O O . ALA A 1 622 ? 12.042 -12.637 -58.651 1.00 79.88 622 ALA A O 1
ATOM 4770 N N . THR A 1 623 ? 10.908 -11.388 -57.171 1.00 74.56 623 THR A N 1
ATOM 4771 C CA . THR A 1 623 ? 12.086 -10.972 -56.404 1.00 74.56 623 THR A CA 1
ATOM 4772 C C . THR A 1 623 ? 12.380 -12.008 -55.327 1.00 74.56 623 THR A C 1
ATOM 4774 O O . THR A 1 623 ? 11.580 -12.224 -54.415 1.00 74.56 623 THR A O 1
ATOM 4777 N N . ALA A 1 624 ? 13.552 -12.639 -55.410 1.00 63.28 624 ALA A N 1
ATOM 4778 C CA . ALA A 1 624 ? 13.995 -13.609 -54.417 1.00 63.28 624 ALA A CA 1
ATOM 4779 C C . ALA A 1 624 ? 13.981 -12.994 -53.005 1.00 63.28 624 ALA A C 1
ATOM 4781 O O . ALA A 1 624 ? 14.650 -11.997 -52.747 1.00 63.28 624 ALA A O 1
ATOM 4782 N N . GLY A 1 625 ? 13.210 -13.596 -52.095 1.00 55.75 625 GLY A N 1
ATOM 4783 C CA . GLY A 1 625 ? 13.062 -13.138 -50.709 1.00 55.75 625 GLY A CA 1
ATOM 4784 C C . GLY A 1 625 ? 11.897 -12.173 -50.454 1.00 55.75 625 GLY A C 1
ATOM 4785 O O . GLY A 1 625 ? 11.597 -11.914 -49.295 1.00 55.75 625 GLY A O 1
ATOM 4786 N N . ALA A 1 626 ? 11.201 -11.685 -51.485 1.00 64.94 626 ALA A N 1
ATOM 4787 C CA . ALA A 1 626 ? 9.998 -10.873 -51.308 1.00 64.94 626 ALA A CA 1
ATOM 4788 C C . ALA A 1 626 ? 8.732 -11.741 -51.171 1.00 64.94 626 ALA A C 1
ATOM 4790 O O . ALA A 1 626 ? 8.638 -12.836 -51.731 1.00 64.94 626 ALA A O 1
ATOM 4791 N N . LEU A 1 627 ? 7.738 -11.240 -50.431 1.00 64.62 627 LEU A N 1
ATOM 4792 C CA . LEU A 1 627 ? 6.446 -11.911 -50.261 1.00 64.62 627 LEU A CA 1
ATOM 4793 C C . LEU A 1 627 ? 5.669 -11.923 -51.584 1.00 64.62 627 LEU A C 1
ATOM 4795 O O . LEU A 1 627 ? 5.588 -10.902 -52.265 1.00 64.62 627 LEU A O 1
ATOM 4799 N N . GLY A 1 628 ? 5.089 -13.074 -51.934 1.00 75.12 628 GLY A N 1
ATOM 4800 C CA . GLY A 1 628 ? 4.081 -13.144 -52.989 1.00 75.12 628 GLY A CA 1
ATOM 4801 C C . GLY A 1 628 ? 2.752 -12.524 -52.551 1.00 75.12 628 GLY A C 1
ATOM 4802 O O . GLY A 1 628 ? 2.525 -12.262 -51.368 1.00 75.12 628 GLY A O 1
ATOM 4803 N N . THR A 1 629 ? 1.858 -12.309 -53.506 1.00 83.50 629 THR A N 1
ATOM 4804 C CA . THR A 1 629 ? 0.560 -11.670 -53.282 1.00 83.50 629 THR A CA 1
ATOM 4805 C C . THR A 1 629 ? -0.521 -12.728 -53.107 1.00 83.50 629 THR A C 1
ATOM 4807 O O . THR A 1 629 ? -0.717 -13.574 -53.979 1.00 83.50 629 THR A O 1
ATOM 4810 N N . TRP A 1 630 ? -1.243 -12.677 -51.989 1.00 87.00 630 TRP A N 1
ATOM 4811 C CA . TRP A 1 630 ? -2.471 -13.447 -51.808 1.00 87.00 630 TRP A CA 1
ATOM 4812 C C . TRP A 1 630 ? -3.648 -12.659 -52.374 1.00 87.00 630 TRP A C 1
ATOM 4814 O O . TRP A 1 630 ? -3.782 -11.469 -52.098 1.00 87.00 630 TRP A O 1
ATOM 4824 N N . THR A 1 631 ? -4.496 -13.311 -53.164 1.00 88.50 631 THR A N 1
ATOM 4825 C CA . THR A 1 631 ? -5.692 -12.687 -53.739 1.00 88.50 631 THR A CA 1
ATOM 4826 C C . THR A 1 631 ? -6.889 -13.000 -52.846 1.00 88.50 631 THR A C 1
ATOM 4828 O O . THR A 1 631 ? -7.265 -14.173 -52.769 1.00 88.50 631 THR A O 1
ATOM 4831 N N . PRO A 1 632 ? -7.483 -12.006 -52.157 1.00 88.19 632 PRO A N 1
ATOM 4832 C CA . PRO A 1 632 ? -8.726 -12.180 -51.408 1.00 88.19 632 PRO A CA 1
ATOM 4833 C C . PRO A 1 632 ? -9.801 -12.879 -52.234 1.00 88.19 632 PRO A C 1
ATOM 4835 O O . PRO A 1 632 ? -9.908 -12.641 -53.440 1.00 88.19 632 PRO A O 1
ATOM 4838 N N . ARG A 1 633 ? -10.622 -13.721 -51.605 1.00 88.31 633 ARG A N 1
ATOM 4839 C CA . ARG A 1 633 ? -11.848 -14.169 -52.269 1.00 88.31 633 ARG A CA 1
ATOM 4840 C C . ARG A 1 633 ? -12.829 -13.010 -52.400 1.00 88.31 633 ARG A C 1
ATOM 4842 O O . ARG A 1 633 ? -12.948 -12.187 -51.503 1.00 88.31 633 ARG A O 1
ATOM 4849 N N . THR A 1 634 ? -13.569 -12.978 -53.502 1.00 83.31 634 THR A N 1
ATOM 4850 C CA . THR A 1 634 ? -14.541 -11.912 -53.788 1.00 83.31 634 THR A CA 1
ATOM 4851 C C . THR A 1 634 ? -15.831 -12.029 -52.979 1.00 83.31 634 THR A C 1
ATOM 4853 O O . THR A 1 634 ? -16.591 -11.071 -52.918 1.00 83.31 634 THR A O 1
ATOM 4856 N N . ASP A 1 635 ? -16.107 -13.193 -52.385 1.00 84.31 635 ASP A N 1
ATOM 4857 C CA . ASP A 1 635 ? -17.272 -13.434 -51.526 1.00 84.31 635 ASP A CA 1
ATOM 4858 C C . ASP A 1 635 ? -17.000 -13.152 -50.039 1.00 84.31 635 ASP A C 1
ATOM 4860 O O . ASP A 1 635 ? -17.878 -13.361 -49.204 1.00 84.31 635 ASP A O 1
ATOM 4864 N N . ILE A 1 636 ? -15.801 -12.663 -49.703 1.00 79.94 636 ILE A N 1
ATOM 4865 C CA . ILE A 1 636 ? -15.397 -12.308 -48.343 1.00 79.94 636 ILE A CA 1
ATOM 4866 C C . ILE A 1 636 ? -15.021 -10.827 -48.323 1.00 79.94 636 ILE A C 1
ATOM 4868 O O . ILE A 1 636 ? -14.144 -10.388 -49.063 1.00 79.94 636 ILE A O 1
ATOM 4872 N N . SER A 1 637 ? -15.676 -10.056 -47.456 1.00 77.31 637 SER A N 1
ATOM 4873 C CA . SER A 1 637 ? -15.299 -8.668 -47.192 1.00 77.31 637 SER A CA 1
ATOM 4874 C C . SER A 1 637 ? -14.288 -8.632 -46.053 1.00 77.31 637 SER A C 1
ATOM 4876 O O . SER A 1 637 ? -14.587 -9.099 -44.954 1.00 77.31 637 SER A O 1
ATOM 4878 N N . PHE A 1 638 ? -13.105 -8.076 -46.305 1.00 79.94 638 PHE A N 1
ATOM 4879 C CA . PHE A 1 638 ? -12.143 -7.772 -45.249 1.00 79.94 638 PHE A CA 1
ATOM 4880 C C . PHE A 1 638 ? -12.362 -6.350 -44.740 1.00 79.94 638 PHE A C 1
ATOM 4882 O O . PHE A 1 638 ? -12.565 -5.439 -45.540 1.00 79.94 638 PHE A O 1
ATOM 4889 N N . VAL A 1 639 ? -12.309 -6.183 -43.419 1.00 84.06 639 VAL A N 1
ATOM 4890 C CA . VAL A 1 639 ? -12.193 -4.869 -42.770 1.00 84.06 639 VAL A CA 1
ATOM 4891 C C . VAL A 1 639 ? -10.856 -4.265 -43.179 1.00 84.06 639 VAL A C 1
ATOM 4893 O O . VAL A 1 639 ? -9.866 -4.992 -43.205 1.00 84.06 639 VAL A O 1
ATOM 4896 N N . ASN A 1 640 ? -10.804 -2.975 -43.503 1.00 83.44 640 ASN A N 1
ATOM 4897 C CA . ASN A 1 640 ? -9.582 -2.282 -43.904 1.00 83.44 640 ASN A CA 1
ATOM 4898 C C . ASN A 1 640 ? -8.651 -2.015 -42.706 1.00 83.44 640 ASN A C 1
ATOM 4900 O O . ASN A 1 640 ? -8.432 -0.879 -42.287 1.00 83.44 640 ASN A O 1
ATOM 4904 N N . ASP A 1 641 ? -8.080 -3.083 -42.152 1.00 84.94 641 ASP A N 1
ATOM 4905 C CA . ASP A 1 641 ? -7.290 -3.061 -40.920 1.00 84.94 641 ASP A CA 1
ATOM 4906 C C . ASP A 1 641 ? -5.771 -3.143 -41.143 1.00 84.94 641 ASP A C 1
ATOM 4908 O O . ASP A 1 641 ? -4.998 -3.027 -40.192 1.00 84.94 641 ASP A O 1
ATOM 4912 N N . LEU A 1 642 ? -5.310 -3.256 -42.392 1.00 86.25 642 LEU A N 1
ATOM 4913 C CA . LEU A 1 642 ? -3.886 -3.383 -42.731 1.00 86.25 642 LEU A CA 1
ATOM 4914 C C . LEU A 1 642 ? -3.019 -2.275 -42.119 1.00 86.25 642 LEU A C 1
ATOM 4916 O O . LEU A 1 642 ? -1.986 -2.560 -41.511 1.00 86.25 642 LEU A O 1
ATOM 4920 N N . GLY A 1 643 ? -3.470 -1.020 -42.200 1.00 84.31 643 GLY A N 1
ATOM 4921 C CA . GLY A 1 643 ? -2.763 0.114 -41.599 1.00 84.31 643 GLY A CA 1
ATOM 4922 C C . GLY A 1 643 ? -2.686 0.032 -40.071 1.00 84.31 643 GLY A C 1
ATOM 4923 O O . GLY A 1 643 ? -1.658 0.371 -39.488 1.00 84.31 643 GLY A O 1
ATOM 4924 N N . VAL A 1 644 ? -3.741 -0.475 -39.426 1.00 83.12 644 VAL A N 1
ATOM 4925 C CA . VAL A 1 644 ? -3.799 -0.686 -37.971 1.00 83.12 644 VAL A CA 1
ATOM 4926 C C . VAL A 1 644 ? -2.865 -1.819 -37.542 1.00 83.12 644 VAL A C 1
ATOM 4928 O O . VAL A 1 644 ? -2.203 -1.725 -36.509 1.00 83.12 644 VAL A O 1
ATOM 4931 N N . LEU A 1 645 ? -2.786 -2.881 -38.344 1.00 83.69 645 LEU A N 1
ATOM 4932 C CA . LEU A 1 645 ? -1.933 -4.043 -38.098 1.00 83.69 645 LEU A CA 1
ATOM 4933 C C . LEU A 1 645 ? -0.465 -3.811 -38.497 1.00 83.69 645 LEU A C 1
ATOM 4935 O O . LEU A 1 645 ? 0.384 -4.646 -38.185 1.00 83.69 645 LEU A O 1
ATOM 4939 N N . GLY A 1 646 ? -0.155 -2.685 -39.150 1.00 83.50 646 GLY A N 1
ATOM 4940 C CA . GLY A 1 646 ? 1.187 -2.362 -39.639 1.00 83.50 646 GLY A CA 1
ATOM 4941 C C . GLY A 1 646 ? 1.624 -3.238 -40.815 1.00 83.50 646 GLY A C 1
ATOM 4942 O O . GLY A 1 646 ? 2.808 -3.534 -40.966 1.00 83.50 646 GLY A O 1
ATOM 4943 N N . GLU A 1 647 ? 0.671 -3.688 -41.624 1.00 83.56 647 GLU A N 1
ATOM 4944 C CA . GLU A 1 647 ? 0.867 -4.641 -42.713 1.00 83.56 647 GLU A CA 1
ATOM 4945 C C . GLU A 1 647 ? 0.470 -3.999 -44.044 1.00 83.56 647 GLU A C 1
ATOM 4947 O O . GLU A 1 647 ? -0.346 -3.084 -44.100 1.00 83.56 647 GLU A O 1
ATOM 4952 N N . THR A 1 648 ? 1.075 -4.450 -45.141 1.00 82.38 648 THR A N 1
ATOM 4953 C CA . THR A 1 648 ? 0.849 -3.861 -46.474 1.00 82.38 648 THR A CA 1
ATOM 4954 C C . THR A 1 648 ? -0.024 -4.725 -47.376 1.00 82.38 648 THR A C 1
ATOM 4956 O O . THR A 1 648 ? -0.454 -4.265 -48.431 1.00 82.38 648 THR A O 1
ATOM 4959 N N . ALA A 1 649 ? -0.296 -5.972 -46.980 1.00 83.38 649 ALA A N 1
ATOM 4960 C CA . ALA A 1 649 ? -1.138 -6.896 -47.729 1.00 83.38 649 ALA A CA 1
ATOM 4961 C C . ALA A 1 649 ? -1.754 -7.969 -46.822 1.00 83.38 649 ALA A C 1
ATOM 4963 O O . ALA A 1 649 ? -1.119 -8.454 -45.882 1.00 83.38 649 ALA A O 1
ATOM 4964 N N . TYR A 1 650 ? -2.971 -8.399 -47.161 1.00 85.94 650 TYR A N 1
ATOM 4965 C CA . TYR A 1 650 ? -3.617 -9.535 -46.512 1.00 85.94 650 TYR A CA 1
ATOM 4966 C C . TYR A 1 650 ? -2.887 -10.837 -46.838 1.00 85.94 650 TYR A C 1
ATOM 4968 O O . TYR A 1 650 ? -2.478 -11.078 -47.975 1.00 85.94 650 TYR A O 1
ATOM 4976 N N . ARG A 1 651 ? -2.745 -11.698 -45.832 1.00 86.44 651 ARG A N 1
ATOM 4977 C CA . ARG A 1 651 ? -2.141 -13.028 -45.961 1.00 86.44 651 ARG A CA 1
ATOM 4978 C C . ARG A 1 651 ? -2.653 -13.967 -44.870 1.00 86.44 651 ARG A C 1
ATOM 4980 O O . ARG A 1 651 ? -3.029 -13.488 -43.797 1.00 86.44 651 ARG A O 1
ATOM 4987 N N . PRO A 1 652 ? -2.629 -15.292 -45.088 1.00 87.31 652 PRO A N 1
ATOM 4988 C CA . PRO A 1 652 ? -2.921 -16.251 -44.034 1.00 87.31 652 PRO A CA 1
ATOM 4989 C C . PRO A 1 652 ? -2.036 -16.022 -42.801 1.00 87.31 652 PRO A C 1
ATOM 4991 O O . PRO A 1 652 ? -0.839 -15.760 -42.918 1.00 87.31 652 PRO A O 1
ATOM 4994 N N . GLY A 1 653 ? -2.634 -16.134 -41.620 1.00 85.69 653 GLY A N 1
ATOM 4995 C CA . GLY A 1 653 ? -2.018 -15.867 -40.323 1.00 85.69 653 GLY A CA 1
ATOM 4996 C C . GLY A 1 653 ? -2.143 -14.419 -39.845 1.00 85.69 653 GLY A C 1
ATOM 4997 O O . GLY A 1 653 ? -1.849 -14.165 -38.678 1.00 85.69 653 GLY A O 1
ATOM 4998 N N . LEU A 1 654 ? -2.588 -13.484 -40.694 1.00 87.69 654 LEU A N 1
ATOM 4999 C CA . LEU A 1 654 ? -2.858 -12.110 -40.273 1.00 87.69 654 LEU A CA 1
ATOM 5000 C C . LEU A 1 654 ? -4.097 -12.054 -39.365 1.00 87.69 654 LEU A C 1
ATOM 5002 O O . LEU A 1 654 ? -5.049 -12.805 -39.572 1.00 87.69 654 LEU A O 1
ATOM 5006 N N . LEU A 1 655 ? -4.072 -11.192 -38.347 1.00 90.06 655 LEU A N 1
ATOM 5007 C CA . LEU A 1 655 ? -5.217 -10.956 -37.465 1.00 90.06 655 LEU A CA 1
ATOM 5008 C C . LEU A 1 655 ? -6.378 -10.357 -38.272 1.00 90.06 655 LEU A C 1
ATOM 5010 O O . LEU A 1 655 ? -6.143 -9.525 -39.135 1.00 90.06 655 LEU A O 1
ATOM 5014 N N . LYS A 1 656 ? -7.610 -10.767 -37.978 1.00 88.69 656 LYS A N 1
ATOM 5015 C CA . LYS A 1 656 ? -8.821 -10.072 -38.420 1.00 88.69 656 LYS A CA 1
ATOM 5016 C C . LYS A 1 656 ? -9.308 -9.184 -37.291 1.00 88.69 656 LYS A C 1
ATOM 5018 O O . LYS A 1 656 ? -9.478 -9.676 -36.167 1.00 88.69 656 LYS A O 1
ATOM 5023 N N . LEU A 1 657 ? -9.552 -7.912 -37.569 1.00 90.12 657 LEU A N 1
ATOM 5024 C CA . LEU A 1 657 ? -10.272 -7.035 -36.656 1.00 90.12 657 LEU A CA 1
ATOM 5025 C C . LEU A 1 657 ? -11.765 -7.044 -36.979 1.00 90.12 657 LEU A C 1
ATOM 5027 O O . LEU A 1 657 ? -12.175 -7.167 -38.130 1.00 90.12 657 LEU A O 1
ATOM 5031 N N . LYS A 1 658 ? -12.587 -6.953 -35.936 1.00 90.81 658 LYS A N 1
ATOM 5032 C CA . LYS A 1 658 ? -14.030 -6.812 -36.075 1.00 90.81 658 LYS A CA 1
ATOM 5033 C C . LYS A 1 658 ? -14.363 -5.341 -36.295 1.00 90.81 658 LYS A C 1
ATOM 5035 O O . LYS A 1 658 ? -14.044 -4.519 -35.437 1.00 90.81 658 LYS A O 1
ATOM 5040 N N . ASP A 1 659 ? -15.056 -5.044 -37.385 1.00 89.00 659 ASP A N 1
ATOM 5041 C CA . ASP A 1 659 ? -15.706 -3.751 -37.585 1.00 89.00 659 ASP A CA 1
ATOM 5042 C C . ASP A 1 659 ? -16.913 -3.650 -36.632 1.00 89.00 659 ASP A C 1
ATOM 5044 O O . ASP A 1 659 ? -17.815 -4.497 -36.632 1.00 89.00 659 ASP A O 1
ATOM 5048 N N . LEU A 1 660 ? -16.880 -2.658 -35.740 1.00 90.00 660 LEU A N 1
ATOM 5049 C CA . LEU A 1 660 ? -17.906 -2.445 -34.718 1.00 90.00 660 LEU A CA 1
ATOM 5050 C C . LEU A 1 660 ? -18.902 -1.341 -35.099 1.00 90.00 660 LEU A C 1
ATOM 5052 O O . LEU A 1 660 ? -19.956 -1.250 -34.469 1.00 90.00 660 LEU A O 1
ATOM 5056 N N . ASN A 1 661 ? -18.576 -0.507 -36.085 1.00 88.94 661 ASN A N 1
ATOM 5057 C CA . ASN A 1 661 ? -19.302 0.707 -36.460 1.00 88.94 661 ASN A CA 1
ATOM 5058 C C . ASN A 1 661 ? -19.796 0.699 -37.915 1.00 88.94 661 ASN A C 1
ATOM 5060 O O . ASN A 1 661 ? -20.595 1.565 -38.268 1.00 88.94 661 ASN A O 1
ATOM 5064 N N . GLY A 1 662 ? -19.424 -0.300 -38.711 1.00 85.19 662 GLY A N 1
ATOM 5065 C CA . GLY A 1 662 ? -19.928 -0.514 -40.062 1.00 85.19 662 GLY A CA 1
ATOM 5066 C C . GLY A 1 662 ? -19.306 0.405 -41.112 1.00 85.19 662 GLY A C 1
ATOM 5067 O O . GLY A 1 662 ? -19.933 0.599 -42.155 1.00 85.19 662 GLY A O 1
ATOM 5068 N N . ASP A 1 663 ? -18.154 1.026 -40.838 1.00 82.75 663 ASP A N 1
ATOM 5069 C CA . ASP A 1 663 ? -17.469 1.917 -41.783 1.00 82.75 663 ASP A CA 1
ATOM 5070 C C . ASP A 1 663 ? -16.428 1.212 -42.667 1.00 82.75 663 ASP A C 1
ATOM 5072 O O . ASP A 1 663 ? -15.872 1.854 -43.565 1.00 82.75 663 ASP A O 1
ATOM 5076 N N . GLY A 1 664 ? -16.273 -0.108 -42.505 1.00 71.19 664 GLY A N 1
ATOM 5077 C CA . GLY A 1 664 ? -15.322 -0.936 -43.254 1.00 71.19 664 GLY A CA 1
ATOM 5078 C C . GLY A 1 664 ? -13.906 -0.845 -42.714 1.00 71.19 664 GLY A C 1
ATOM 5079 O O . GLY A 1 664 ? -12.995 -1.243 -43.477 1.00 71.19 664 GLY A O 1
#

pLDDT: mean 86.05, std 17.99, range [24.7, 98.75]

Secondary structure (DSSP, 8-state):
-PPPPP----------------------HHHHHHHHHHTS-SSS-SHHHHHHHH--TT--HHHHHHHHHSPB--HHHHHH-S---EEEEEEEEEEE-SSEEEEEEEEEEEEE-SSTT-EEEEEEEEEEEEEESSSSEEEEEEEEEEEEEEES--S--TT-STT-HHHHHHHS-SB----TTS----TTS--HHHHHHHS---HHHHHHTEEEEEEEEEEEEEEEEEEEEETTEEEEEEEEEEEEEEEEEEEE-TT-HHHHSTT-GGGG--EEEEEEEEEEEEEEEEEEEEEEEETTEEEEEEEEEEEEEEEEEEEEEEE----TT--HHHHHH-GGG--PPTT--S-SS--EEE-PPPEEEEEEEEEEEEEETTTEEEEEEEEEEEETTS-TTTSEEEEEEEEEEEEGGGSTTTTT-TTEEEEEEEEEEEEEEE--S-TTTTS--EEEEEEEEEETTEEEEEEEE-S---TT---EEEEEEEEEEEEEETTTTEEEEEEEEEEEEES-EEEEE--GGGS-SEEEEE--EEEEEEEEEEEEEEEEE-SS-EEEEEEEEEEEEEEEEE-STT-SEEEEE---TTTTS-S--EEEETTS-SSEE--PPEEEE--GGGEEEEE--SSTTSPPEEEE-TT-PPPS-HHHHT-SS--TTPEEEPPSSS--

Radius of gyration: 33.9 Å; Cα contacts (8 Å, |Δi|>4): 1495; chains: 1; bounding box: 80×90×101 Å

Foldseek 3Di:
DDDDDDDDPDDDDDPDPDDDPPPPPDPDVVVVVVLVVLLPDPDDRHPVVCCLFQNDPVPPPRRVVNQVPFDFAQLCCVFQVDDKDKDKDKDKDWDDDPFKIKIWMWIWIWIGHSGPFWIKIKIKIKIKMKGDPDPFKIKIKIKMKIKIKIKFPDQDDFLDPLSNLVVLSVVPDRGQTQDPVRDRDDLQDWDLVCCVVPVGTRSVVQRQQKIKMKIKIKIKIKMKMWGRPDVQKIKIKIKMKMKMKIKMKMKGALRHSQCSDPVHPQVSWIKMKIKIKIKMKIKMKIKIKGWDDDPQKTKIKMKMKMKIKMWMKMKMDMATQADRPDDSVRCRVCVVRHDDDPPDPDGPDDIDMDTADMKMKIKIKMKMWMQGNNFKTKMKMKMWMAIQQAAPPQRIDIKIKMKMKGWPCPDPVNVVPQQWPTKMKMKMKIKDWDDPDGHQLQDFDKDWQPDWDQDPNDTDRGIDTDANHNNPDHTWMKMKIKIKIWTAGDNNQKIKIKMKMKMKIFQDQDWAADPCVVVDGTGTGRFWMKMKIKMKMKMKHFPDDDPVDTDIDIDIDMDMAMFTQGRHDPDQKDFQDDSSPVNPPDRTQFMHGHGHHHGDGDDFDWPAWDALVQFPDWAQDPDPSDGTATHGDPVDDADPCCVVQVHDHHDGPHIGTDDPPPPD

Sequence (664 aa):
MPRPRPFMARAEPTALSSSLPKRGLKAAPWLATMASRALVGNSTGGLPTFKSLYGSTNFNGDTVLRARNAPFQNWQDQVFGRSAFQQTHNVSVSGGTKGTTYAISLTRNDEQGIQRSSDYSRNLLNFRFDTKVSEKFRIGFNARYNDQGTLGAGTSTTGSNTTSRLRNAVQYQPLLVPNASGLIPDATAFDSDFADNSGLVNPIITIDNEYRNDRRRTVNFGANASLLLAKGLTLRTTAGFDITDLNVGTFNGRYSPTLRSASGGYANLPFATITATTQSTLNNSNVLDYSNTIGKHAFGVLLGEEIYQQTSKQQYIQTNFLPLDITAERALANINQGVLPPGQTSQPVLPQTSIPADYRLLSGFGRLTYSYDDKYLFTGTLRADGSSKFPAGNKVGYFPGASAAWRISKEEFFKSITAVSDLKLRLSYGRAGNNRINDFLYNQLYTAGNAPYALNHTIVLGSSATSLANPNLKWESTTSRDLGVDLSLLNNRVQFTADIYYNTTTDLLLNKPVPPFLGYTSQLQNIGSTSNKGLELQLSGTAVQTANFTWSITANASFNRGRIESLGDGQNEILGINSGWAGTNIAQDFVARVGQPVGQMYGYVTDGYLTANDFAGYVPSATAGALGTWTPRTDISFVNDLGVLGETAYRPGLLKLKDLNGDG

Nearest PDB structures (foldseek):
  6sm3-assembly1_B  TM=7.663E-01  e=1.207E-33  Porphyromonas gingivalis W83
  6sln-assembly1_B  TM=7.653E-01  e=2.135E-33  Porphyromonas gingivalis W83
  8ypt-assembly1_D  TM=7.505E-01  e=2.519E-31  Bacteroides fragilis
  5fq8-assembly1_D  TM=7.688E-01  e=8.731E-26  Bacteroides thetaiotaomicron
  5fq7-assembly1_B  TM=7.594E-01  e=1.960E-24  Bacteroides thetaiotaomicron

Mean predicted aligned error: 10.79 Å